Protein AF-0000000084336438 (afdb_homodimer)

pLDDT: mean 91.64, std 15.25, range [22.16, 98.94]

Organism: NCBI:txid1302689

Nearest PDB structures (foldseek):
  8cqq-assembly1_A  TM=8.100E-01  e=1.556E-09  synthetic construct
  3vtx-assembly2_B  TM=8.531E-01  e=8.604E-05  Candidatus Magnetobacterium bavaricum
  8pkp-assembly1_V  TM=3.765E-01  e=2.260E-07  Homo sapiens
  3asf-assembly1_A  TM=7.618E-01  e=1.772E-04  Magnetospirillum gryphiswaldense MSR-1
  3ash-assembly2_B  TM=7.749E-01  e=2.347E-04  Paramagnetospirillum magneticum AMB-1

Solvent-accessible surface area (backbone atoms only — not comparable to full-atom values): 38906 Å² total; per-residue (Å²): 88,68,41,67,71,65,77,69,72,68,72,75,70,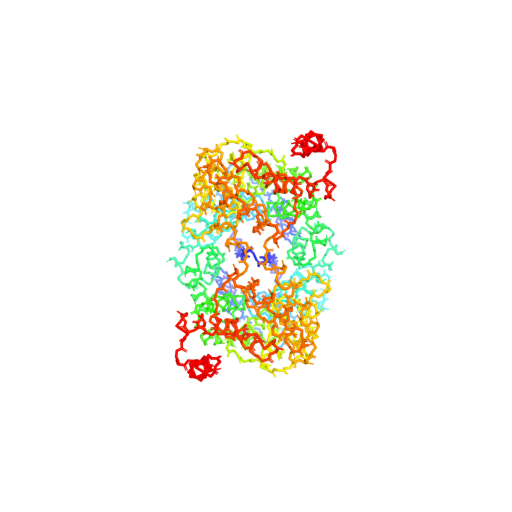71,76,69,80,64,82,68,79,69,52,65,66,55,54,52,50,45,50,49,22,56,71,69,65,35,26,54,60,37,27,52,50,48,46,67,79,50,56,82,86,75,79,55,64,68,60,40,49,50,46,16,49,24,20,42,72,46,45,39,48,70,62,12,50,55,36,44,48,54,52,33,73,75,43,78,76,43,57,69,51,34,50,50,52,16,44,51,29,43,72,30,49,38,50,69,61,14,47,53,32,36,51,51,42,42,72,76,38,79,80,45,46,66,44,24,50,48,47,23,54,70,22,72,92,35,62,69,59,18,47,52,26,27,49,52,24,27,71,71,44,46,48,29,50,68,49,30,33,53,39,32,66,58,27,45,85,69,69,36,50,69,63,29,47,54,44,42,49,53,18,32,72,72,40,79,80,29,45,46,44,46,51,43,50,26,53,45,26,44,75,71,64,36,30,72,60,13,33,55,45,31,51,54,41,40,75,70,68,46,76,44,69,66,47,39,46,48,26,20,52,29,29,42,77,68,67,35,31,70,58,18,45,57,43,50,54,63,31,56,85,67,71,56,68,44,37,66,54,25,38,52,42,8,52,29,30,38,73,70,68,34,34,69,58,12,39,54,26,27,51,50,14,44,59,62,31,37,46,89,56,44,22,58,41,26,42,52,38,14,52,33,28,44,74,68,70,34,54,68,60,12,47,53,28,39,53,56,13,46,78,69,41,83,52,42,67,55,31,39,50,48,12,47,40,24,44,71,74,63,60,33,57,68,58,12,44,52,26,39,49,50,18,58,72,62,59,56,59,55,93,82,38,47,70,57,51,54,46,45,58,54,47,44,56,59,65,72,99,93,65,40,63,73,70,77,69,71,69,73,74,72,71,75,68,80,62,79,67,80,70,53,64,65,56,54,51,51,46,49,49,21,55,72,68,66,36,26,54,60,37,28,52,50,49,46,68,77,49,54,83,87,76,78,54,63,68,58,40,48,50,47,17,50,24,20,44,73,45,46,40,46,69,62,12,49,55,37,43,48,53,50,31,72,74,42,78,76,43,56,68,53,33,50,51,53,16,47,50,30,43,72,31,50,37,49,72,61,14,48,51,33,38,51,52,43,42,70,76,38,79,80,46,45,66,44,23,49,47,47,23,43,71,22,70,92,34,62,69,60,18,48,53,27,27,49,52,23,29,71,72,42,48,49,30,50,67,49,31,32,53,40,31,68,60,26,44,85,68,70,35,49,69,63,29,47,53,44,42,49,54,17,32,71,72,41,77,80,28,44,46,43,45,52,43,50,26,52,45,26,42,75,69,65,36,30,72,60,14,35,55,44,32,50,53,40,40,76,71,67,47,77,46,67,65,48,39,46,48,27,20,52,30,29,43,77,70,67,35,30,69,59,18,44,59,44,50,54,64,31,58,86,68,72,56,68,44,38,67,55,25,38,52,42,8,53,29,30,37,74,71,70,34,34,70,58,12,40,54,25,27,51,50,15,44,58,63,32,38,46,89,54,46,24,56,41,25,42,51,38,12,52,33,29,42,74,68,70,34,57,68,61,13,44,53,28,40,55,57,14,45,76,70,42,83,53,44,66,55,32,40,50,48,11,47,41,25,43,71,75,63,60,33,57,70,57,13,45,51,25,38,50,50,20,58,72,62,59,59,59,54,94,83,40,46,70,56,52,55,48,44,58,53,46,44,56,59,65,74,100

Foldseek 3Di:
DQPLPQPPPPPPPPPPPPPPPPPVVLVVVLVVCVVVLVLVVNLVSLCVVQPPPDDDLVSLVSNLVSCVSVVVLVSNLVSLVSVCVVPVLPLNSLSSNLVSCVVVVNLVVSLVSLVSNCVSPVLPLSSLVNNLSSCPVPLVSNLVSLVSSCVSPLQDLVSLLSNLVSVLVVVNLVVNQVSLVNNCVVPVLDLSSLLSNLVSCLSVLVLVVNQVSLVSNVVVPDLDPSSLLSNLVSCVVVLVLVVSLVSLCSCVVPVNDALSSLQSVLVSCVSVVNNVSSVVSNVVSVVRVDDLCQLVVLQVVLVVCVVVLNNVSSLVSLVVSVVSPDDLVSLLVNLCCCVPSVVPLVSNLVSLVVSVVVPPDCVVQVVSVVVSVVVNVVSVD/DFDQPQDPPPPPPPPPPPPPPPPVVLVVVLVVCVVVLVLVVNLVSLCVVQPPPDDDLVSLVSNLVSCVSVVVLVSNLVSLVSVCVVPVLPLNSLSSNLSSCVVVVNLVVSLVSLVSNCVSPVLDLSSLSNNLSSCPVPLVSNLVSLVSSCVSPLQDLVSLLSNLVSVLVVVNLVVNQVSLVNNCVVPVLDLSSLLSNLVSCLSVLVLVSNQVSLVSNVVVPDLDPSSLLSNLVSCVVVLVLVVSLVSLCSCVVPVNDALSSLQSVLVSCVSVVNNVSSVVSNVVSVVRVDDLCQLVVLQVVLVVCVVVLNNVSSLVSLVVSVVSHDDLVSLQVNLCCCVPSVVPLVSNLVSLVVSVVVPPDCVVQVVSVVVSVVVNVVSVD

Radius of gyration: 32.7 Å; Cα contacts (8 Å, |Δi|>4): 1079; chains: 2; bounding box: 59×104×62 Å

Secondary structure (DSSP, 8-state):
-------------------S---HHHHHHHHHHHHTT-HHHHHHHHHHHSPSSP--HHHHHHHHHHHHHTT-HHHHHHHHHHHHHH-TT-HHHHHHHHHHHHHTT-HHHHHHHHHHHHHH-TT-HHHHHHHHHH-TT-HHHHHHHHHHHHHH-TT-HHHHHHHHHHHGGGT-HHHHHHHHHHHHHH-TT-HHHHHHHHHHHHHTT-HHHHHHHHHHHHHTT---HHHHHHHHHHHHHTT-HHHHHHHHGGGGGGT---HHHHHHHHHHHHHTT-HHHHHHHHHHHHHHHB-TTHHHHHHHHHHHHHHTT-HHHHHHHHHHHHTT---HHHHHHHHHIIIIIS--HHHHHHHHHHHHHT---HHHHHHHHHHHHHHHHHHH-/-------------------S---HHHHHHHHHHHHTT-HHHHHHHHHHHSPSSP--HHHHHHHHHHHHHTT-HHHHHHHHHHHHHH-TT-HHHHHHHHHHHHHTT-HHHHHHHHHHHHHH-TT-HHHHHHHHHH-TT-HHHHHHHHHHHHHH-TT-HHHHHHHHHHHGGGT-HHHHHHHHHHHHHH-TT-HHHHHHHHHHHHHTT-HHHHHHHHHHHHHTT---HHHHHHHHHHHHHTT-HHHHHHHHGGGGGGT---HHHHHHHHHHHHHTT-HHHHHHHHHHHHHHHB-TTHHHHHHHHHHHHHHTT-HHHHHHHHHHHHTT---HHHHHHHHHIIIIIS--HHHHHHHHHHHHHT---HHHHHHHHHHHHHHHHHHH-

Structure (mmCIF, N/CA/C/O backbone):
data_AF-0000000084336438-model_v1
#
loop_
_entity.id
_entity.type
_entity.pdbx_description
1 polymer 'Uncharacterized protein'
#
loop_
_atom_site.group_PDB
_atom_site.id
_atom_site.type_symbol
_atom_site.label_atom_id
_atom_site.label_alt_id
_atom_site.label_comp_id
_atom_site.label_asym_id
_atom_site.label_entity_id
_atom_site.label_seq_id
_atom_site.pdbx_PDB_ins_code
_atom_site.Cartn_x
_atom_site.Cartn_y
_atom_site.Cartn_z
_atom_site.occupancy
_atom_site.B_iso_or_equiv
_atom_site.auth_seq_id
_atom_site.auth_comp_id
_atom_site.auth_asym_id
_atom_site.auth_atom_id
_atom_site.pdbx_PDB_model_num
ATOM 1 N N . MET A 1 1 ? -1.646 7.391 2.35 1 24.33 1 MET A N 1
ATOM 2 C CA . MET A 1 1 ? -2.57 8.469 2.689 1 24.33 1 MET A CA 1
ATOM 3 C C . MET A 1 1 ? -1.811 9.727 3.104 1 24.33 1 MET A C 1
ATOM 5 O O . MET A 1 1 ? -1.105 9.727 4.113 1 24.33 1 MET A O 1
ATOM 9 N N . LYS A 1 2 ? -1.376 10.484 2.01 1 29.39 2 LYS A N 1
ATOM 10 C CA . LYS A 1 2 ? -0.483 11.641 1.958 1 29.39 2 LYS A CA 1
ATOM 11 C C . LYS A 1 2 ? -0.969 12.758 2.881 1 29.39 2 LYS A C 1
ATOM 13 O O . LYS A 1 2 ? -2.145 13.125 2.852 1 29.39 2 LYS A O 1
ATOM 18 N N . ILE A 1 3 ? -0.318 13.031 3.961 1 31.28 3 ILE A N 1
ATOM 19 C CA . ILE A 1 3 ? -0.41 14.031 5.02 1 31.28 3 ILE A CA 1
ATOM 20 C C . ILE A 1 3 ? -0.381 15.438 4.41 1 31.28 3 ILE A C 1
ATOM 22 O O . ILE A 1 3 ? 0.596 15.82 3.764 1 31.28 3 ILE A O 1
ATOM 26 N N . LEU A 1 4 ? -1.396 15.883 3.861 1 29.62 4 LEU A N 1
ATOM 27 C CA . LEU A 1 4 ? -1.443 17.297 3.498 1 29.62 4 LEU A CA 1
ATOM 28 C C . LEU A 1 4 ? -0.997 18.172 4.66 1 29.62 4 LEU A C 1
ATOM 30 O O . LEU A 1 4 ? -1.563 18.094 5.754 1 29.62 4 LEU A O 1
ATOM 34 N N . ASN A 1 5 ? 0.168 18.531 4.641 1 30.02 5 ASN A N 1
ATOM 35 C CA . ASN A 1 5 ? 0.743 19.547 5.531 1 30.02 5 ASN A CA 1
ATOM 36 C C . ASN A 1 5 ? 0.005 20.875 5.43 1 30.02 5 ASN A C 1
ATOM 38 O O . ASN A 1 5 ? 0.021 21.516 4.379 1 30.02 5 ASN A O 1
ATOM 42 N N . LEU A 1 6 ? -1.096 20.984 5.922 1 31.78 6 LEU A N 1
ATOM 43 C CA . LEU A 1 6 ? -1.723 22.297 5.891 1 31.78 6 LEU A CA 1
ATOM 44 C C . LEU A 1 6 ? -0.862 23.328 6.621 1 31.78 6 LEU A C 1
ATOM 46 O O . LEU A 1 6 ? -0.491 23.125 7.777 1 31.78 6 LEU A O 1
ATOM 50 N N . ILE A 1 7 ? -0.245 24.125 5.965 1 29.77 7 ILE A N 1
ATOM 51 C CA . ILE A 1 7 ? 0.516 25.312 6.332 1 29.77 7 ILE A CA 1
ATOM 52 C C . ILE A 1 7 ? -0.363 26.266 7.152 1 29.77 7 ILE A C 1
ATOM 54 O O . ILE A 1 7 ? -1.439 26.656 6.703 1 29.77 7 ILE A O 1
ATOM 58 N N . ILE A 1 8 ? -0.258 26.203 8.445 1 34.12 8 ILE A N 1
ATOM 59 C CA . ILE A 1 8 ? -0.869 27.188 9.328 1 34.12 8 ILE A CA 1
ATOM 60 C C . ILE A 1 8 ? -0.285 28.562 9.039 1 34.12 8 ILE A C 1
ATOM 62 O O . ILE A 1 8 ? 0.908 28.797 9.25 1 34.12 8 ILE A O 1
ATOM 66 N N . ILE A 1 9 ? -0.718 29.25 8.078 1 31.17 9 ILE A N 1
ATOM 67 C CA . ILE A 1 9 ? -0.348 30.641 7.945 1 31.17 9 ILE A CA 1
ATOM 68 C C . ILE A 1 9 ? -0.861 31.438 9.148 1 31.17 9 ILE A C 1
ATOM 70 O O . ILE A 1 9 ? -2.068 31.484 9.398 1 31.17 9 ILE A O 1
ATOM 74 N N . CYS A 1 10 ? -0.066 31.516 10.141 1 31.42 10 CYS A N 1
ATOM 75 C CA . CYS A 1 10 ? -0.324 32.438 11.25 1 31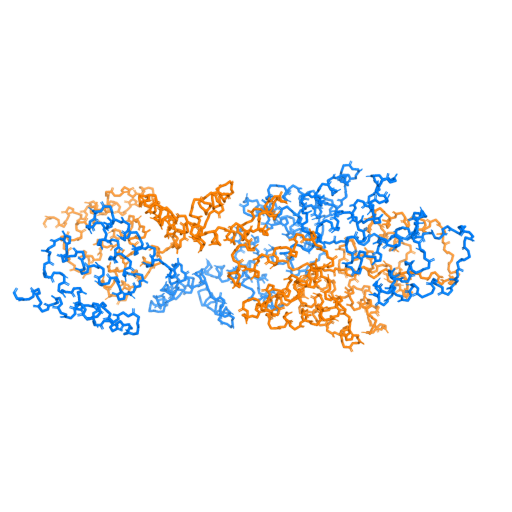.42 10 CYS A CA 1
ATOM 76 C C . CYS A 1 10 ? -0.644 33.812 10.75 1 31.42 10 CYS A C 1
ATOM 78 O O . CYS A 1 10 ? 0.226 34.5 10.203 1 31.42 10 CYS A O 1
ATOM 80 N N . CYS A 1 11 ? -1.805 34.031 10.297 1 31.61 11 CYS A N 1
ATOM 81 C CA . CYS A 1 11 ? -2.186 35.438 10.07 1 31.61 11 CYS A CA 1
ATOM 82 C C . CYS A 1 11 ? -2.02 36.25 11.344 1 31.61 11 CYS A C 1
ATOM 84 O O . CYS A 1 11 ? -2.756 36.062 12.312 1 31.61 11 CYS A O 1
ATOM 86 N N . LEU A 1 12 ? -0.821 36.531 11.719 1 31.52 12 LEU A N 1
ATOM 87 C CA . LEU A 1 12 ? -0.674 37.625 12.688 1 31.52 12 LEU A CA 1
ATOM 88 C C . LEU A 1 12 ? -1.593 38.781 12.344 1 31.52 12 LEU A C 1
ATOM 90 O O . LEU A 1 12 ? -1.393 39.469 11.336 1 31.52 12 LEU A O 1
ATOM 94 N N . PHE A 1 13 ? -2.848 38.719 12.719 1 31.03 13 PHE A N 1
ATOM 95 C CA . PHE A 1 13 ? -3.789 39.844 12.641 1 31.03 13 PHE A CA 1
ATOM 96 C C . PHE A 1 13 ? -3.236 41.062 13.344 1 31.03 13 PHE A C 1
ATOM 98 O O . PHE A 1 13 ? -3.039 41.062 14.555 1 31.03 13 PHE A O 1
ATOM 105 N N . THR A 1 14 ? -2.324 41.688 12.766 1 29.59 14 THR A N 1
ATOM 106 C CA . THR A 1 14 ? -2.121 43.031 13.266 1 29.59 14 THR A CA 1
ATOM 107 C C . THR A 1 14 ? -3.459 43.75 13.484 1 29.59 14 THR A C 1
ATOM 109 O O . THR A 1 14 ? -4.289 43.812 12.57 1 29.59 14 THR A O 1
ATOM 112 N N . THR A 1 15 ? -3.898 43.781 14.719 1 32.38 15 THR A N 1
ATOM 113 C CA . THR A 1 15 ? -5.023 44.594 15.156 1 32.38 15 THR A CA 1
ATOM 114 C C . THR A 1 15 ? -4.883 46.031 14.641 1 32.38 15 THR A C 1
ATOM 116 O O . THR A 1 15 ? -4.023 46.781 15.109 1 32.38 15 THR A O 1
ATOM 119 N N . ALA A 1 16 ? -4.891 46.219 13.422 1 32.56 16 ALA A N 1
ATOM 120 C CA . ALA A 1 16 ? -5.258 47.625 13.203 1 32.56 16 ALA A CA 1
ATOM 121 C C . ALA A 1 16 ? -6.512 48 13.992 1 32.56 16 ALA A C 1
ATOM 123 O O . ALA A 1 16 ? -7.508 47.25 13.961 1 32.56 16 ALA A O 1
ATOM 124 N N . THR A 1 17 ? -6.363 48.812 15.062 1 33.44 17 THR A N 1
ATOM 125 C CA . THR A 1 17 ? -7.359 49.438 15.922 1 33.44 17 THR A CA 1
ATOM 126 C C . THR A 1 17 ? -8.477 50.062 15.102 1 33.44 17 THR A C 1
ATOM 128 O O . THR A 1 17 ? -8.32 51.188 14.594 1 33.44 17 THR A O 1
ATOM 131 N N . PHE A 1 18 ? -8.953 49.625 14.023 1 33.59 18 PHE A N 1
ATOM 132 C CA . PHE A 1 18 ? -10.242 50.281 13.844 1 33.59 18 PHE A CA 1
ATOM 133 C C . PHE A 1 18 ? -11.109 50.125 15.086 1 33.59 18 PHE A C 1
ATOM 135 O O . PHE A 1 18 ? -11.094 49.062 15.719 1 33.59 18 PHE A O 1
ATOM 142 N N . ALA A 1 19 ? -11.562 51.219 15.75 1 36.84 19 ALA A N 1
ATOM 143 C CA . ALA A 1 19 ? -12.352 51.531 16.938 1 36.84 19 ALA A CA 1
ATOM 144 C C . ALA A 1 19 ? -13.555 50.594 17.062 1 36.84 19 ALA A C 1
ATOM 146 O O . ALA A 1 19 ? -14.578 50.969 17.641 1 36.84 19 ALA A O 1
ATOM 147 N N . GLN A 1 20 ? -13.812 49.656 16.188 1 42.06 20 GLN A N 1
ATOM 148 C CA . GLN A 1 20 ? -14.969 48.938 16.719 1 42.06 20 GLN A CA 1
ATOM 149 C C . GLN A 1 20 ? -14.68 48.375 18.109 1 42.06 20 GLN A C 1
ATOM 151 O O . GLN A 1 20 ? -13.586 47.875 18.375 1 42.06 20 GLN A O 1
ATOM 156 N N . GLN A 1 21 ? -15.383 48.75 19.172 1 43.34 21 GLN A N 1
ATOM 157 C CA . GLN A 1 21 ? -15.312 48.469 20.594 1 43.34 21 GLN A CA 1
ATOM 158 C C . GLN A 1 21 ? -14.898 47 20.844 1 43.34 21 GLN A C 1
ATOM 160 O O . GLN A 1 21 ? -15.672 46.094 20.578 1 43.34 21 GLN A O 1
ATOM 165 N N . LYS A 1 22 ? -13.742 46.656 20.609 1 54.28 22 LYS A N 1
ATOM 166 C CA . LYS A 1 22 ? -13.18 45.406 21.062 1 54.28 22 LYS A CA 1
ATOM 167 C C . LYS A 1 22 ? -13.617 45.094 22.5 1 54.28 22 LYS A C 1
ATOM 169 O O . LYS A 1 22 ? -13.328 45.844 23.422 1 54.28 22 LYS A O 1
ATOM 174 N N . ASP A 1 23 ? -14.719 44.469 22.531 1 61.44 23 ASP A N 1
ATOM 175 C CA . ASP A 1 23 ? -15.016 43.969 23.875 1 61.44 23 ASP A CA 1
ATOM 176 C C . ASP A 1 23 ? -13.875 43.094 24.406 1 61.44 23 ASP A C 1
ATOM 178 O O . ASP A 1 23 ? -13.617 42.031 23.875 1 61.44 23 ASP A O 1
ATOM 182 N N . PRO A 1 24 ? -12.945 43.719 25.125 1 65.88 24 PRO A N 1
ATOM 183 C CA . PRO A 1 24 ? -11.805 43 25.688 1 65.88 24 PRO A CA 1
ATOM 184 C C . PRO A 1 24 ? -12.172 41.594 26.188 1 65.88 24 PRO A C 1
ATOM 186 O O . PRO A 1 24 ? -11.344 40.688 26.141 1 65.88 24 PRO A O 1
ATOM 189 N N . LYS A 1 25 ? -13.383 41.469 26.609 1 71.44 25 LYS A N 1
ATOM 190 C CA . LYS A 1 25 ? -13.805 40.188 27.109 1 71.44 25 LYS A CA 1
ATOM 191 C C . LYS A 1 25 ? -13.938 39.156 25.969 1 71.44 25 LYS A C 1
ATOM 193 O O . LYS A 1 25 ? -13.586 38 26.125 1 71.44 25 LYS A O 1
ATOM 198 N N . ALA A 1 26 ? -14.32 39.625 24.875 1 76.06 26 ALA A N 1
ATOM 199 C CA . ALA A 1 26 ? -14.492 38.75 23.719 1 76.06 26 ALA A CA 1
ATOM 200 C C . ALA A 1 26 ? -13.148 38.25 23.203 1 76.06 26 ALA A C 1
ATOM 202 O O . ALA A 1 26 ? -13 37.062 22.875 1 76.06 26 ALA A O 1
ATOM 203 N N . ASP A 1 27 ? -12.219 39.094 23.188 1 80.12 27 ASP A N 1
ATOM 204 C CA . ASP A 1 27 ? -10.891 38.75 22.703 1 80.12 27 ASP A CA 1
ATOM 205 C C . ASP A 1 27 ? -10.219 37.75 23.641 1 80.12 27 ASP A C 1
ATOM 207 O O . ASP A 1 27 ? -9.539 36.812 23.188 1 80.12 27 ASP A O 1
ATOM 211 N N . SER A 1 28 ? -10.484 38 24.844 1 83.62 28 SER A N 1
ATOM 212 C CA . SER A 1 28 ? -9.883 37.094 25.828 1 83.62 28 SER A CA 1
ATOM 213 C C . SER A 1 28 ? -10.461 35.688 25.703 1 83.62 28 SER A C 1
ATOM 215 O O . SER A 1 28 ? -9.734 34.719 25.797 1 83.62 28 SER A O 1
ATOM 217 N N . LEU A 1 29 ? -11.727 35.625 25.453 1 87.19 29 LEU A N 1
ATOM 218 C CA . LEU A 1 29 ? -12.367 34.312 25.312 1 87.19 29 LEU A CA 1
ATOM 219 C C . LEU A 1 29 ? -11.898 33.625 24.047 1 87.19 29 LEU A C 1
ATOM 221 O O . LEU A 1 29 ? -11.617 32.406 24.062 1 87.19 29 LEU A O 1
ATOM 225 N N . LEU A 1 30 ? -11.844 34.312 22.984 1 88.44 30 LEU A N 1
ATOM 226 C CA . LEU A 1 30 ? -11.367 33.75 21.719 1 88.44 30 LEU A CA 1
ATOM 227 C C . LEU A 1 30 ? -9.93 33.25 21.859 1 88.44 30 LEU A C 1
ATOM 229 O O . LEU A 1 30 ? -9.594 32.188 21.359 1 88.44 30 LEU A O 1
ATOM 233 N N . LEU A 1 31 ? -9.164 34.031 22.547 1 83.25 31 LEU A N 1
ATOM 234 C CA . LEU A 1 31 ? -7.785 33.594 22.797 1 83.25 31 LEU A CA 1
ATOM 235 C C . LEU A 1 31 ? -7.742 32.312 23.578 1 83.25 31 LEU A C 1
ATOM 237 O O . LEU A 1 31 ? -6.91 31.438 23.297 1 83.25 31 LEU A O 1
ATOM 241 N N . GLU A 1 32 ? -8.594 32.219 24.516 1 81.25 32 GLU A N 1
ATOM 242 C CA . GLU A 1 32 ? -8.68 30.984 25.297 1 81.25 32 GLU A CA 1
ATOM 243 C C . GLU A 1 32 ? -9.062 29.797 24.422 1 81.25 32 GLU A C 1
ATOM 245 O O . GLU A 1 32 ? -8.492 28.719 24.547 1 81.25 32 GLU A O 1
ATOM 250 N N . TYR A 1 33 ? -10.023 30.031 23.484 1 84.56 33 TYR A N 1
ATOM 251 C CA . TYR A 1 33 ? -10.438 28.969 22.562 1 84.56 33 TYR A CA 1
ATOM 252 C C . TYR A 1 33 ? -9.273 28.516 21.688 1 84.56 33 TYR A C 1
ATOM 254 O O . TYR A 1 33 ? -9.062 27.312 21.5 1 84.56 33 TYR A O 1
ATOM 262 N N . TYR A 1 34 ? -8.5 29.391 21.219 1 81.62 34 TYR A N 1
ATOM 263 C CA . TYR A 1 34 ? -7.371 29.078 20.359 1 81.62 34 TYR A CA 1
ATOM 264 C C . TYR A 1 34 ? -6.293 28.312 21.109 1 81.62 34 TYR A C 1
ATOM 266 O O . TYR A 1 34 ? -5.781 27.297 20.625 1 81.62 34 TYR A O 1
ATOM 274 N N . GLN A 1 35 ? -6.051 28.75 22.344 1 72.19 35 GLN A N 1
ATOM 275 C CA . GLN A 1 35 ? -5.004 28.141 23.156 1 72.19 35 GLN A CA 1
ATOM 276 C C . GLN A 1 35 ? -5.371 26.703 23.547 1 72.19 35 GLN A C 1
ATOM 278 O O . GLN A 1 35 ? -4.5 25.844 23.641 1 72.19 35 GLN A O 1
ATOM 283 N N . THR A 1 36 ? -6.656 26.516 23.688 1 74.56 36 THR A N 1
ATOM 284 C CA . THR A 1 36 ? -7.109 25.203 24.094 1 74.56 36 THR A CA 1
ATOM 285 C C . THR A 1 36 ? -7.598 24.406 22.891 1 74.56 36 THR A C 1
ATOM 287 O O . THR A 1 36 ? -8.18 23.328 23.047 1 74.56 36 THR A O 1
ATOM 290 N N . GLN A 1 37 ? -7.43 24.953 21.703 1 80.38 37 GLN A N 1
ATOM 291 C CA . GLN A 1 37 ? -7.742 24.312 20.438 1 80.38 37 GLN A CA 1
ATOM 292 C C . GLN A 1 37 ? -9.227 23.984 20.328 1 80.38 37 GLN A C 1
ATOM 294 O O . GLN A 1 37 ? -9.602 22.953 19.781 1 80.38 37 GLN A O 1
ATOM 299 N N . LYS A 1 38 ? -9.984 24.734 21.016 1 85.06 38 LYS A N 1
ATOM 300 C CA . LYS A 1 38 ? -11.438 24.625 20.922 1 85.06 38 LYS A CA 1
ATOM 301 C C . LYS A 1 38 ? -11.977 25.453 19.766 1 85.06 38 LYS A C 1
ATOM 303 O O . LYS A 1 38 ? -12.711 26.422 19.969 1 85.06 38 LYS A O 1
ATOM 308 N N . PHE A 1 39 ? -11.727 25.016 18.562 1 89.38 39 PHE A N 1
ATOM 309 C CA . PHE A 1 39 ? -11.977 25.797 17.359 1 89.38 39 PHE A CA 1
ATOM 310 C C . PHE A 1 39 ? -13.461 25.812 17.016 1 89.38 39 PHE A C 1
ATOM 312 O O . PHE A 1 39 ? -13.969 26.781 16.469 1 89.38 39 PHE A O 1
ATOM 319 N N . ALA A 1 40 ? -14.203 24.75 17.312 1 90.56 40 ALA A N 1
ATOM 320 C CA . ALA A 1 40 ? -15.648 24.734 17.062 1 90.56 40 ALA A CA 1
ATOM 321 C C . ALA A 1 40 ? -16.359 25.797 17.891 1 90.56 40 ALA A C 1
ATOM 323 O O . ALA A 1 40 ? -17.188 26.547 17.375 1 90.56 40 ALA A O 1
ATOM 324 N N . GLU A 1 41 ? -15.953 25.859 19.141 1 91.25 41 GLU A N 1
ATOM 325 C CA . GLU A 1 41 ? -16.531 26.875 20.031 1 91.25 41 GLU A CA 1
ATOM 326 C C . GLU A 1 41 ? -16.141 28.281 19.562 1 91.25 41 GLU A C 1
ATOM 328 O O . GLU A 1 41 ? -16.969 29.188 19.609 1 91.25 41 GLU A O 1
ATOM 333 N N . ALA A 1 42 ? -14.875 28.406 19.156 1 92.38 42 ALA A N 1
ATOM 334 C CA . ALA A 1 42 ? -14.43 29.703 18.625 1 92.38 42 ALA A CA 1
ATOM 335 C C . ALA A 1 42 ? -15.258 30.109 17.422 1 92.38 42 ALA A C 1
ATOM 337 O O . ALA A 1 42 ? -15.695 31.266 17.312 1 92.38 42 ALA A O 1
ATOM 338 N N . ALA A 1 43 ? -15.461 29.188 16.516 1 93.88 43 ALA A N 1
ATOM 339 C CA . ALA A 1 43 ? -16.25 29.469 15.312 1 93.88 43 ALA A CA 1
ATOM 340 C C . ALA A 1 43 ? -17.672 29.875 15.68 1 93.88 43 ALA A C 1
ATOM 342 O O . ALA A 1 43 ? -18.203 30.844 15.133 1 93.88 43 ALA A O 1
ATOM 343 N N . ASP A 1 44 ? -18.312 29.141 16.609 1 94.38 44 ASP A N 1
ATOM 344 C CA . ASP A 1 44 ? -19.672 29.453 17.047 1 94.38 44 ASP A CA 1
ATOM 345 C C . ASP A 1 44 ? -19.75 30.828 17.703 1 94.38 44 ASP A C 1
ATOM 347 O O . ASP A 1 44 ? -20.688 31.594 17.469 1 94.38 44 ASP A O 1
ATOM 351 N N . TYR A 1 45 ? -18.797 31.047 18.516 1 94.56 45 TYR A N 1
ATOM 352 C CA . TYR A 1 45 ? -18.734 32.344 19.203 1 94.56 45 TYR A CA 1
ATOM 353 C C . TYR A 1 45 ? -18.609 33.469 18.203 1 94.56 45 TYR A C 1
ATOM 355 O O . TYR A 1 45 ? -19.328 34.469 18.328 1 94.56 45 TYR A O 1
ATOM 363 N N . LEU A 1 46 ? -17.75 33.344 17.25 1 94.5 46 LEU A N 1
ATOM 364 C CA . LEU A 1 46 ? -17.562 34.375 16.219 1 94.5 46 LEU A CA 1
ATOM 365 C C . LEU A 1 46 ? -18.859 34.594 15.438 1 94.5 46 LEU A C 1
ATOM 367 O O . LEU A 1 46 ? -19.234 35.719 15.164 1 94.5 46 LEU A O 1
ATOM 371 N N . LYS A 1 47 ? -19.5 33.562 15.109 1 94.06 47 LYS A N 1
ATOM 372 C CA . LYS A 1 47 ? -20.766 33.656 14.367 1 94.06 47 LYS A CA 1
ATOM 373 C C . LYS A 1 47 ? -21.828 34.375 15.195 1 94.06 47 LYS A C 1
ATOM 375 O O . LYS A 1 47 ? -22.672 35.094 14.641 1 94.06 47 LYS A O 1
ATOM 380 N N . LYS A 1 48 ? -21.797 34.094 16.5 1 93.25 48 LYS A N 1
ATOM 381 C CA . LYS A 1 48 ? -22.766 34.719 17.391 1 93.25 48 LYS A CA 1
ATOM 382 C C . LYS A 1 48 ? -22.531 36.219 17.5 1 93.25 48 LYS A C 1
ATOM 384 O O . LYS A 1 48 ? -23.484 37 17.469 1 93.25 48 LYS A O 1
ATOM 389 N N . ILE A 1 49 ? -21.312 36.656 17.609 1 92.81 49 ILE A N 1
ATOM 390 C CA . ILE A 1 49 ? -21.031 38.062 17.875 1 92.81 49 ILE A CA 1
ATOM 391 C C . ILE A 1 49 ? -20.953 38.812 16.547 1 92.81 49 ILE A C 1
ATOM 393 O O . ILE A 1 49 ? -21.031 40.062 16.531 1 92.81 49 ILE A O 1
ATOM 397 N N . TYR A 1 50 ? -20.766 38.094 15.469 1 93.06 50 TYR A N 1
ATOM 398 C CA . TYR A 1 50 ? -20.75 38.688 14.141 1 93.06 50 TYR A CA 1
ATOM 399 C C . TYR A 1 50 ? -21.766 38.031 13.227 1 93.06 50 TYR A C 1
ATOM 401 O O . TYR A 1 50 ? -21.391 37.25 12.344 1 93.06 50 TYR A O 1
ATOM 409 N N . PRO A 1 51 ? -23 38.406 13.359 1 90.44 51 PRO A N 1
ATOM 410 C CA . PRO A 1 51 ? -24.031 37.781 12.516 1 90.44 51 PRO A CA 1
ATOM 411 C C . PRO A 1 51 ? -23.891 38.188 11.047 1 90.44 51 PRO A C 1
ATOM 413 O O . PRO A 1 51 ? -23.438 39.281 10.727 1 90.44 51 PRO A O 1
ATOM 416 N N . GLU A 1 52 ? -24.344 37.281 10.125 1 90.88 52 GLU A N 1
ATOM 417 C CA . GLU A 1 52 ? -24.266 37.5 8.68 1 90.88 52 GLU A CA 1
ATOM 418 C C . GLU A 1 52 ? -25.203 38.594 8.227 1 90.88 52 GLU A C 1
ATOM 420 O O . GLU A 1 52 ? -26.234 38.844 8.852 1 90.88 52 GLU A O 1
ATOM 425 N N . PRO A 1 53 ? -24.781 39.406 7.203 1 90.94 53 PRO A N 1
ATOM 426 C CA . PRO A 1 53 ? -23.594 39.25 6.371 1 90.94 53 PRO A CA 1
ATOM 427 C C . PRO A 1 53 ? -22.375 40 6.945 1 90.94 53 PRO A C 1
ATOM 429 O O . PRO A 1 53 ? -22.5 41.125 7.406 1 90.94 53 PRO A O 1
ATOM 432 N N . VAL A 1 54 ? -21.328 39.312 6.949 1 92.69 54 VAL A N 1
ATOM 433 C CA . VAL A 1 54 ? -20.078 39.875 7.43 1 92.69 54 VAL A CA 1
ATOM 434 C C . VAL A 1 54 ? -19.266 40.438 6.254 1 92.69 54 VAL A C 1
ATOM 436 O O . VAL A 1 54 ? -19.078 39.75 5.25 1 92.69 54 VAL A O 1
ATOM 439 N N . ALA A 1 55 ? -18.75 41.656 6.336 1 88.25 55 ALA A N 1
ATOM 440 C CA . ALA A 1 55 ? -18.016 42.281 5.238 1 88.25 55 ALA A CA 1
ATOM 441 C C . ALA A 1 55 ? -16.547 42.5 5.609 1 88.25 55 ALA A C 1
ATOM 443 O O . ALA A 1 55 ? -15.68 42.562 4.734 1 88.25 55 ALA A O 1
ATOM 444 N N . ASN A 1 56 ? -16.281 42.719 6.848 1 91.81 56 ASN A N 1
ATOM 445 C CA . ASN A 1 56 ? -14.922 42.969 7.309 1 91.81 56 ASN A CA 1
ATOM 446 C C . ASN A 1 56 ? -14 41.781 7.02 1 91.81 56 ASN A C 1
ATOM 448 O O . ASN A 1 56 ? -14.234 40.656 7.504 1 91.81 56 ASN A O 1
ATOM 452 N N . THR A 1 57 ? -12.969 42.031 6.281 1 92.25 57 THR A N 1
ATOM 453 C CA . THR A 1 57 ? -12.078 40.969 5.801 1 92.25 57 THR A CA 1
ATOM 454 C C . THR A 1 57 ? -11.398 40.281 6.969 1 92.25 57 THR A C 1
ATOM 456 O O . THR A 1 57 ? -11.156 39.062 6.918 1 92.25 57 THR A O 1
ATOM 459 N N . LYS A 1 58 ? -11.094 40.969 7.949 1 90 58 LYS A N 1
ATOM 460 C CA . LYS A 1 58 ? -10.43 40.375 9.109 1 90 58 LYS A CA 1
ATOM 461 C C . LYS A 1 58 ? -11.359 39.406 9.828 1 90 58 LYS A C 1
ATOM 463 O O . LYS A 1 58 ? -10.93 38.312 10.227 1 90 58 LYS A O 1
ATOM 468 N N . ILE A 1 59 ? -12.562 39.844 9.961 1 92.94 59 ILE A N 1
ATOM 469 C CA . ILE A 1 59 ? -13.547 39 10.625 1 92.94 59 ILE A CA 1
ATOM 470 C C . ILE A 1 59 ? -13.828 37.781 9.758 1 92.94 59 ILE A C 1
ATOM 472 O O . ILE A 1 59 ? -13.922 36.656 10.273 1 92.94 59 ILE A O 1
ATOM 476 N N . ILE A 1 60 ? -13.898 37.969 8.453 1 96.06 60 ILE A N 1
ATOM 477 C CA . ILE A 1 60 ? -14.109 36.844 7.535 1 96.06 60 ILE A CA 1
ATOM 478 C C . ILE A 1 60 ? -12.961 35.844 7.656 1 96.06 60 ILE A C 1
ATOM 480 O O . ILE A 1 60 ? -13.18 34.625 7.672 1 96.06 60 ILE A O 1
ATOM 484 N N . THR A 1 61 ? -11.805 36.344 7.754 1 94.06 61 THR A N 1
ATOM 485 C CA . THR A 1 61 ? -10.633 35.469 7.887 1 94.06 61 THR A CA 1
ATOM 486 C C . THR A 1 61 ? -10.711 34.656 9.164 1 94.06 61 THR A C 1
ATOM 488 O O . THR A 1 61 ? -10.391 33.469 9.156 1 94.06 61 THR A O 1
ATOM 491 N N . GLN A 1 62 ? -11.148 35.281 10.219 1 93.06 62 GLN A N 1
ATOM 492 C CA . GLN A 1 62 ? -11.266 34.562 11.492 1 93.06 62 GLN A CA 1
ATOM 493 C C . GLN A 1 62 ? -12.336 33.469 11.406 1 93.06 62 GLN A C 1
ATOM 495 O O . GLN A 1 62 ? -12.117 32.344 11.875 1 93.06 62 GLN A O 1
ATOM 500 N N . LEU A 1 63 ? -13.406 33.844 10.844 1 95.38 63 LEU A N 1
ATOM 501 C CA . LEU A 1 63 ? -14.484 32.875 10.664 1 95.38 63 LEU A CA 1
ATOM 502 C C . LEU A 1 63 ? -14.039 31.719 9.773 1 95.38 63 LEU A C 1
ATOM 504 O O . LEU A 1 63 ? -14.305 30.562 10.086 1 95.38 63 LEU A O 1
ATOM 508 N N . ALA A 1 64 ? -13.32 32.031 8.695 1 96.31 64 ALA A N 1
ATOM 509 C CA . ALA A 1 64 ? -12.805 31.031 7.777 1 96.31 64 ALA A CA 1
ATOM 510 C C . ALA A 1 64 ? -11.828 30.094 8.484 1 96.31 64 ALA A C 1
ATOM 512 O O . ALA A 1 64 ? -11.969 28.859 8.398 1 96.31 64 ALA A O 1
ATOM 513 N N . TYR A 1 65 ? -10.961 30.672 9.188 1 93 65 TYR A N 1
ATOM 514 C CA . TYR A 1 65 ? -9.914 29.906 9.859 1 93 65 TYR A CA 1
ATOM 515 C C . TYR A 1 65 ? -10.5 29 10.93 1 93 65 TYR A C 1
ATOM 517 O O . TYR A 1 65 ? -10.203 27.797 10.961 1 93 65 TYR A O 1
ATOM 525 N N . THR A 1 66 ? -11.336 29.547 11.789 1 93.62 66 THR A N 1
ATOM 526 C CA . THR A 1 66 ? -11.891 28.75 12.883 1 93.62 66 THR A CA 1
ATOM 527 C C . THR A 1 66 ? -12.797 27.641 12.344 1 93.62 66 THR A C 1
ATOM 529 O O . THR A 1 66 ? -12.789 26.531 12.859 1 93.62 66 THR A O 1
ATOM 532 N N . SER A 1 67 ? -13.531 27.938 11.289 1 95 67 SER A N 1
ATOM 533 C CA . SER A 1 67 ? -14.352 26.891 10.672 1 95 67 SER A CA 1
ATOM 534 C C . SER A 1 67 ? -13.484 25.781 10.07 1 95 67 SER A C 1
ATOM 536 O O . SER A 1 67 ? -13.805 24.609 10.219 1 95 67 SER A O 1
ATOM 538 N N . SER A 1 68 ? -12.438 26.141 9.43 1 94.31 68 SER A N 1
ATOM 539 C CA . SER A 1 68 ? -11.523 25.172 8.836 1 94.31 68 SER A CA 1
ATOM 540 C C . SER A 1 68 ? -10.906 24.266 9.891 1 94.31 68 SER A C 1
ATOM 542 O O . SER A 1 68 ? -10.93 23.031 9.758 1 94.31 68 SER A O 1
ATOM 544 N N . MET A 1 69 ? -10.469 24.875 10.977 1 89.56 69 MET A N 1
ATOM 545 C CA . MET A 1 69 ? -9.805 24.109 12.039 1 89.56 69 MET A CA 1
ATOM 546 C C . MET A 1 69 ? -10.805 23.219 12.766 1 89.56 69 MET A C 1
ATOM 548 O O . MET A 1 69 ? -10.438 22.172 13.297 1 89.56 69 MET A O 1
ATOM 552 N N . ALA A 1 70 ? -12.039 23.641 12.75 1 90.94 70 ALA A N 1
ATOM 553 C CA . ALA A 1 70 ? -13.086 22.875 13.414 1 90.94 70 ALA A CA 1
ATOM 554 C C . ALA A 1 70 ? -13.578 21.734 12.523 1 90.94 70 ALA A C 1
ATOM 556 O O . ALA A 1 70 ? -14.414 20.922 12.945 1 90.94 70 ALA A O 1
ATOM 557 N N . GLY A 1 71 ? -13.062 21.703 11.336 1 91.69 71 GLY A N 1
ATOM 558 C CA . GLY A 1 71 ? -13.477 20.656 10.422 1 91.69 71 GLY A CA 1
ATOM 559 C C . GLY A 1 71 ? -14.773 20.969 9.695 1 91.69 71 GLY A C 1
ATOM 560 O O . GLY A 1 71 ? -15.336 20.109 9.016 1 91.69 71 GLY A O 1
ATOM 561 N N . ARG A 1 72 ? -15.266 22.172 9.922 1 94.75 72 ARG A N 1
ATOM 562 C CA . ARG A 1 72 ? -16.453 22.625 9.211 1 94.75 72 ARG A CA 1
ATOM 563 C C . ARG A 1 72 ? -16.094 23.203 7.848 1 94.75 72 ARG A C 1
ATOM 565 O O . ARG A 1 72 ? -16.172 24.422 7.637 1 94.75 72 ARG A O 1
ATOM 572 N N . LEU A 1 73 ? -15.805 22.312 6.906 1 96.81 73 LEU A N 1
ATOM 573 C CA . LEU A 1 73 ? -15.094 22.656 5.68 1 96.81 73 LEU A CA 1
ATOM 574 C C . LEU A 1 73 ? -16 23.406 4.711 1 96.81 73 LEU A C 1
ATOM 576 O O . LEU A 1 73 ? -15.578 24.344 4.039 1 96.81 73 LEU A O 1
ATOM 580 N N . PRO A 1 74 ? -17.344 23.047 4.594 1 96.38 74 PRO A N 1
ATOM 581 C CA . PRO A 1 74 ? -18.188 23.844 3.709 1 96.38 74 PRO A CA 1
ATOM 582 C C . PRO A 1 74 ? -18.281 25.312 4.137 1 96.38 74 PRO A C 1
ATOM 584 O O . PRO A 1 74 ? -18.203 26.203 3.295 1 96.38 74 PRO A O 1
ATOM 587 N N . ASP A 1 75 ? -18.422 25.5 5.496 1 95.56 75 ASP A N 1
ATOM 588 C CA . ASP A 1 75 ? -18.453 26.859 6.012 1 95.56 75 ASP A CA 1
ATOM 589 C C . ASP A 1 75 ? -17.141 27.578 5.715 1 95.56 75 ASP A C 1
ATOM 591 O O . ASP A 1 75 ? -17.141 28.719 5.246 1 95.56 75 ASP A O 1
ATOM 595 N N . ALA A 1 76 ? -16.047 26.922 6.016 1 97.31 76 ALA A N 1
ATOM 596 C CA . ALA A 1 76 ? -14.727 27.5 5.766 1 97.31 76 ALA A CA 1
ATOM 597 C C . ALA A 1 76 ? -14.57 27.891 4.297 1 97.31 76 ALA A C 1
ATOM 599 O O . ALA A 1 76 ? -14.086 28.969 3.98 1 97.31 76 ALA A O 1
ATOM 600 N N . GLU A 1 77 ? -14.938 26.969 3.391 1 97.5 77 GLU A N 1
ATOM 601 C CA . GLU A 1 77 ? -14.828 27.234 1.958 1 97.5 77 GLU A CA 1
ATOM 602 C C . GLU A 1 77 ? -15.609 28.484 1.562 1 97.5 77 GLU A C 1
ATOM 604 O O . GLU A 1 77 ? -15.141 29.297 0.765 1 97.5 77 GLU A O 1
ATOM 609 N N . GLY A 1 78 ? -16.859 28.625 2.139 1 96.69 78 GLY A N 1
ATOM 610 C CA . GLY A 1 78 ? -17.672 29.797 1.842 1 96.69 78 GLY A CA 1
ATOM 611 C C . GLY A 1 78 ? -16.984 31.094 2.213 1 96.69 78 GLY A C 1
ATOM 612 O O . GLY A 1 78 ? -16.984 32.062 1.433 1 96.69 78 GLY A O 1
ATOM 613 N N . TYR A 1 79 ? -16.438 31.141 3.402 1 97.25 79 TYR A N 1
ATOM 614 C CA . TYR A 1 79 ? -15.75 32.344 3.854 1 97.25 79 TYR A CA 1
ATOM 615 C C . TYR A 1 79 ? -14.5 32.594 3.02 1 97.25 79 TYR A C 1
ATOM 617 O O . TYR A 1 79 ? -14.266 33.719 2.586 1 97.25 79 TYR A O 1
ATOM 625 N N . TYR A 1 80 ? -13.695 31.578 2.768 1 97.12 80 TYR A N 1
ATOM 626 C CA . TYR A 1 80 ? -12.469 31.766 1.993 1 97.12 80 TYR A CA 1
ATOM 627 C C . TYR A 1 80 ? -12.789 32.156 0.554 1 97.12 80 TYR A C 1
ATOM 629 O O . TYR A 1 80 ? -12.023 32.875 -0.082 1 97.12 80 TYR A O 1
ATOM 637 N N . GLN A 1 81 ? -13.93 31.656 0.019 1 97.31 81 GLN A N 1
ATOM 638 C CA . GLN A 1 81 ? -14.344 32.062 -1.32 1 97.31 81 GLN A CA 1
ATOM 639 C C . GLN A 1 81 ? -14.562 33.562 -1.396 1 97.31 81 GLN A C 1
ATOM 641 O O . GLN A 1 81 ? -14.227 34.219 -2.4 1 97.31 81 GLN A O 1
ATOM 646 N N . ARG A 1 82 ? -15.117 34.125 -0.354 1 96.75 82 ARG A N 1
ATOM 647 C CA . ARG A 1 82 ? -15.289 35.562 -0.299 1 96.75 82 ARG A CA 1
ATOM 648 C C . ARG A 1 82 ? -13.945 36.281 -0.335 1 96.75 82 ARG A C 1
ATOM 650 O O . ARG A 1 82 ? -13.781 37.281 -1.048 1 96.75 82 ARG A O 1
ATOM 657 N N . LEU A 1 83 ? -13.039 35.781 0.419 1 96.62 83 LEU A N 1
ATOM 658 C CA . LEU A 1 83 ? -11.695 36.344 0.422 1 96.62 83 LEU A CA 1
ATOM 659 C C . LEU A 1 83 ? -11.039 36.188 -0.947 1 96.62 83 LEU A C 1
ATOM 661 O O . LEU A 1 83 ? -10.383 37.125 -1.431 1 96.62 83 LEU A O 1
ATOM 665 N N . PHE A 1 84 ? -11.203 35.125 -1.573 1 96.81 84 PHE A N 1
ATOM 666 C CA . PHE A 1 84 ? -10.648 34.844 -2.893 1 96.81 84 PHE A CA 1
ATOM 667 C C . PHE A 1 84 ? -11.219 35.781 -3.934 1 96.81 84 PHE A C 1
ATOM 669 O O . PHE A 1 84 ? -10.492 36.25 -4.812 1 96.81 84 PHE A O 1
ATOM 676 N N . ASN A 1 85 ? -12.508 36.031 -3.822 1 96.19 85 ASN A N 1
ATOM 677 C CA . ASN A 1 85 ? -13.172 36.938 -4.758 1 96.19 85 ASN A CA 1
ATOM 678 C C . ASN A 1 85 ? -12.633 38.375 -4.633 1 96.19 85 ASN A C 1
ATOM 680 O O . ASN A 1 85 ? -12.617 39.094 -5.613 1 96.19 85 ASN A O 1
ATOM 684 N N . THR A 1 86 ? -12.25 38.719 -3.455 1 95.44 86 THR A N 1
ATOM 685 C CA . THR A 1 86 ? -11.703 40.062 -3.207 1 95.44 86 THR A CA 1
ATOM 686 C C . THR A 1 86 ? -10.273 40.156 -3.742 1 95.44 86 THR A C 1
ATOM 688 O O . THR A 1 86 ? -9.906 41.156 -4.34 1 95.44 86 THR A O 1
ATOM 691 N N . ASP A 1 87 ? -9.43 39.125 -3.545 1 95.25 87 ASP A N 1
ATOM 692 C CA . ASP A 1 87 ? -8.055 39.062 -4.027 1 95.25 87 ASP A CA 1
ATOM 693 C C . ASP A 1 87 ? -7.684 37.625 -4.406 1 95.25 87 ASP A C 1
ATOM 695 O O . ASP A 1 87 ? -7.293 36.844 -3.547 1 95.25 87 ASP A O 1
ATOM 699 N N . SER A 1 88 ? -7.688 37.344 -5.629 1 95.81 88 SER A N 1
ATOM 700 C CA . SER A 1 88 ? -7.48 36 -6.117 1 95.81 88 SER A CA 1
ATOM 701 C C . SER A 1 88 ? -6 35.625 -6.137 1 95.81 88 SER A C 1
ATOM 703 O O . SER A 1 88 ? -5.637 34.5 -6.5 1 95.81 88 SER A O 1
ATOM 705 N N . THR A 1 89 ? -5.148 36.5 -5.723 1 94.81 89 THR A N 1
ATOM 706 C CA . THR A 1 89 ? -3.719 36.219 -5.785 1 94.81 89 THR A CA 1
ATOM 707 C C . THR A 1 89 ? -3.131 36.125 -4.383 1 94.81 89 THR A C 1
ATOM 709 O O . THR A 1 89 ? -1.929 35.906 -4.223 1 94.81 89 THR A O 1
ATOM 712 N N . ASN A 1 90 ? -4.008 36.312 -3.355 1 92.69 90 ASN A N 1
ATOM 713 C CA . ASN A 1 90 ? -3.529 36.188 -1.981 1 92.69 90 ASN A CA 1
ATOM 714 C C . ASN A 1 90 ? -3.061 34.781 -1.67 1 92.69 90 ASN A C 1
ATOM 716 O O . ASN A 1 90 ? -3.865 33.844 -1.663 1 92.69 90 ASN A O 1
ATOM 720 N N . ILE A 1 91 ? -1.837 34.594 -1.355 1 91.56 91 ILE A N 1
ATOM 721 C CA . ILE A 1 91 ? -1.205 33.281 -1.211 1 91.56 91 ILE A CA 1
ATOM 722 C C . ILE A 1 91 ? -1.839 32.531 -0.043 1 91.56 91 ILE A C 1
ATOM 724 O O . ILE A 1 91 ? -2.119 31.344 -0.146 1 91.56 91 ILE A O 1
ATOM 728 N N . ALA A 1 92 ? -2.096 33.25 1.055 1 90.06 92 ALA A N 1
ATOM 729 C CA . ALA A 1 92 ? -2.699 32.594 2.221 1 90.06 92 ALA A CA 1
ATOM 730 C C . ALA A 1 92 ? -4.082 32.062 1.89 1 90.06 92 ALA A C 1
ATOM 732 O O . ALA A 1 92 ? -4.418 30.938 2.275 1 90.06 92 ALA A O 1
ATOM 733 N N . THR A 1 93 ? -4.832 32.844 1.177 1 94.62 93 THR A N 1
ATOM 734 C CA . THR A 1 93 ? -6.164 32.406 0.765 1 94.62 93 THR A CA 1
ATOM 735 C C . THR A 1 93 ? -6.078 31.234 -0.182 1 94.62 93 THR A C 1
ATOM 737 O O . THR A 1 93 ? -6.832 30.266 -0.045 1 94.62 93 THR A O 1
ATOM 740 N N . LEU A 1 94 ? -5.141 31.281 -1.061 1 96.31 94 LEU A N 1
ATOM 741 C CA . LEU A 1 94 ? -4.957 30.188 -2.012 1 96.31 94 LEU A CA 1
ATOM 742 C C . LEU A 1 94 ? -4.578 28.891 -1.29 1 96.31 94 LEU A C 1
ATOM 744 O O . LEU A 1 94 ? -5.109 27.828 -1.604 1 96.31 94 LEU A O 1
ATOM 748 N N . PHE A 1 95 ? -3.729 28.953 -0.33 1 94 95 PHE A N 1
ATOM 749 C CA . PHE A 1 95 ? -3.357 27.781 0.462 1 94 95 PHE A CA 1
ATOM 750 C C . PHE A 1 95 ? -4.574 27.203 1.176 1 94 95 PHE A C 1
ATOM 752 O O . PHE A 1 95 ? -4.754 25.984 1.219 1 94 95 PHE A O 1
ATOM 759 N N . SER A 1 96 ? -5.34 28.109 1.717 1 95.62 96 SER A N 1
ATOM 760 C CA . SER A 1 96 ? -6.516 27.656 2.457 1 95.62 96 SER A CA 1
ATOM 761 C C . SER A 1 96 ? -7.527 26.984 1.533 1 95.62 96 SER A C 1
ATOM 763 O O . SER A 1 96 ? -8.078 25.938 1.867 1 95.62 96 SER A O 1
ATOM 765 N N . MET A 1 97 ? -7.695 27.578 0.406 1 97.31 97 MET A N 1
ATOM 766 C CA . MET A 1 97 ? -8.594 26.984 -0.575 1 97.31 97 MET A CA 1
ATOM 767 C C . MET A 1 97 ? -8.086 25.625 -1.021 1 97.31 97 MET A C 1
ATOM 769 O O . MET A 1 97 ? -8.844 24.656 -1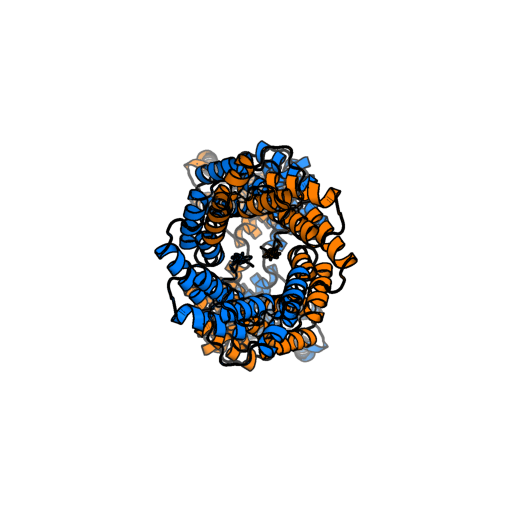.061 1 97.31 97 MET A O 1
ATOM 773 N N . ALA A 1 98 ? -6.812 25.531 -1.311 1 97.5 98 ALA A N 1
ATOM 774 C CA . ALA A 1 98 ? -6.207 24.266 -1.714 1 97.5 98 ALA A CA 1
ATOM 775 C C . ALA A 1 98 ? -6.355 23.219 -0.62 1 97.5 98 ALA A C 1
ATOM 777 O O . ALA A 1 98 ? -6.754 22.078 -0.893 1 97.5 98 ALA A O 1
ATOM 778 N N . GLY A 1 99 ? -6.094 23.625 0.598 1 96.56 99 GLY A N 1
ATOM 779 C CA . GLY A 1 99 ? -6.176 22.719 1.728 1 96.56 99 GLY A CA 1
ATOM 780 C C . GLY A 1 99 ? -7.57 22.172 1.95 1 96.56 99 GLY A C 1
ATOM 781 O O . GLY A 1 99 ? -7.738 20.984 2.23 1 96.56 99 GLY A O 1
ATOM 782 N N . ILE A 1 100 ? -8.539 23.016 1.835 1 97.25 100 ILE A N 1
ATOM 783 C CA . ILE A 1 100 ? -9.93 22.609 2.025 1 97.25 100 ILE A CA 1
ATOM 784 C C . ILE A 1 100 ? -10.312 21.578 0.961 1 97.25 100 ILE A C 1
ATOM 786 O O . ILE A 1 100 ? -10.898 20.547 1.274 1 97.25 100 ILE A O 1
ATOM 790 N N . HIS A 1 101 ? -9.961 21.875 -0.265 1 97 101 HIS A N 1
ATOM 791 C CA . HIS A 1 101 ? -10.305 20.969 -1.346 1 97 101 HIS A CA 1
ATOM 792 C C . HIS A 1 101 ? -9.562 19.641 -1.201 1 97 101 HIS A C 1
ATOM 794 O O . HIS A 1 101 ? -10.125 18.578 -1.468 1 97 101 HIS A O 1
ATOM 800 N N . ALA A 1 102 ? -8.344 19.672 -0.773 1 96 102 ALA A N 1
ATOM 801 C CA . ALA A 1 102 ? -7.598 18.438 -0.537 1 96 102 ALA A CA 1
ATOM 802 C C . ALA A 1 102 ? -8.242 17.609 0.566 1 96 102 ALA A C 1
ATOM 804 O O . ALA A 1 102 ? -8.414 16.406 0.42 1 96 102 ALA A O 1
ATOM 805 N N . ARG A 1 103 ? -8.625 18.25 1.66 1 95.19 103 ARG A N 1
ATOM 806 C CA . ARG A 1 103 ? -9.234 17.562 2.791 1 95.19 103 ARG A CA 1
ATOM 807 C C . ARG A 1 103 ? -10.586 16.969 2.4 1 95.19 103 ARG A C 1
ATOM 809 O O . ARG A 1 103 ? -11.016 15.969 2.975 1 95.19 103 ARG A O 1
ATOM 816 N N . ARG A 1 104 ? -11.195 17.578 1.411 1 96.31 104 ARG A N 1
ATOM 817 C CA . ARG A 1 104 ? -12.492 17.109 0.944 1 96.31 104 ARG A CA 1
ATOM 818 C C . ARG A 1 104 ? -12.328 16.094 -0.182 1 96.31 104 ARG A C 1
ATOM 820 O O . ARG A 1 104 ? -13.312 15.641 -0.768 1 96.31 104 ARG A O 1
ATOM 827 N N . GLY A 1 105 ? -11.102 15.789 -0.557 1 94.62 105 GLY A N 1
ATOM 828 C CA . GLY A 1 105 ? -10.805 14.742 -1.525 1 94.62 105 GLY A CA 1
ATOM 829 C C . GLY A 1 105 ? -10.805 15.242 -2.959 1 94.62 105 GLY A C 1
ATOM 830 O O . GLY A 1 105 ? -10.688 14.453 -3.896 1 94.62 105 GLY A O 1
ATOM 831 N N . ASN A 1 106 ? -11.031 16.547 -3.123 1 94.94 106 ASN A N 1
ATOM 832 C CA . ASN A 1 106 ? -11 17.109 -4.469 1 94.94 106 ASN A CA 1
ATOM 833 C C . ASN A 1 106 ? -9.586 17.516 -4.871 1 94.94 106 ASN A C 1
ATOM 835 O O . ASN A 1 106 ? -9.258 18.703 -4.895 1 94.94 106 ASN A O 1
ATOM 839 N N . ASN A 1 107 ? -8.812 16.547 -5.234 1 93.88 107 ASN A N 1
ATOM 840 C CA . ASN A 1 107 ? -7.391 16.734 -5.496 1 93.88 107 ASN A CA 1
ATOM 841 C C . ASN A 1 107 ? -7.16 17.609 -6.723 1 93.88 107 ASN A C 1
ATOM 843 O O . ASN A 1 107 ? -6.223 18.422 -6.754 1 93.88 107 ASN A O 1
ATOM 847 N N . GLU A 1 108 ? -7.988 17.453 -7.754 1 93.25 108 GLU A N 1
ATOM 848 C CA . GLU A 1 108 ? -7.824 18.25 -8.969 1 93.25 108 GLU A CA 1
ATOM 849 C C . GLU A 1 108 ? -7.914 19.75 -8.672 1 93.25 108 GLU A C 1
ATOM 851 O O . GLU A 1 108 ? -7.066 20.531 -9.109 1 93.25 108 GLU A O 1
ATOM 856 N N . LYS A 1 109 ? -8.93 20.109 -7.906 1 95.56 109 LYS A N 1
ATOM 857 C CA . LYS A 1 109 ? -9.078 21.516 -7.555 1 95.56 109 LYS A CA 1
ATOM 858 C C . LYS A 1 109 ? -7.949 21.984 -6.637 1 95.56 109 LYS A C 1
ATOM 860 O O . LYS A 1 109 ? -7.434 23.094 -6.789 1 95.56 109 LYS A O 1
ATOM 865 N N . ALA A 1 110 ? -7.621 21.156 -5.656 1 97.5 110 ALA A N 1
ATOM 866 C CA . ALA A 1 110 ? -6.508 21.484 -4.773 1 97.5 110 ALA A CA 1
ATOM 867 C C . ALA A 1 110 ? -5.238 21.781 -5.57 1 97.5 110 ALA A C 1
ATOM 869 O O . ALA A 1 110 ? -4.582 22.797 -5.359 1 97.5 110 ALA A O 1
ATOM 870 N N . ILE A 1 111 ? -4.926 20.891 -6.516 1 96.81 111 ILE A N 1
ATOM 871 C CA . ILE A 1 111 ? -3.748 21.047 -7.363 1 96.81 111 ILE A CA 1
ATOM 872 C C . ILE A 1 111 ? -3.816 22.359 -8.117 1 96.81 111 ILE A C 1
ATOM 874 O O . ILE A 1 111 ? -2.818 23.078 -8.219 1 96.81 111 ILE A O 1
ATOM 878 N N . GLY A 1 112 ? -5.012 22.688 -8.625 1 97.5 112 GLY A N 1
ATOM 879 C CA . GLY A 1 112 ? -5.188 23.938 -9.336 1 97.5 112 GLY A CA 1
ATOM 880 C C . GLY A 1 112 ? -4.809 25.156 -8.508 1 97.5 112 GLY A C 1
ATOM 881 O O . GLY A 1 112 ? -4.121 26.047 -8.992 1 97.5 112 GLY A O 1
ATOM 882 N N . PHE A 1 113 ? -5.238 25.203 -7.254 1 98.12 113 PHE A N 1
ATOM 883 C CA . PHE A 1 113 ? -4.93 26.328 -6.383 1 98.12 113 PHE A CA 1
ATOM 884 C C . PHE A 1 113 ? -3.445 26.359 -6.047 1 98.12 113 PHE A C 1
ATOM 886 O O . PHE A 1 113 ? -2.836 27.438 -6.008 1 98.12 113 PHE A O 1
ATOM 893 N N . TYR A 1 114 ? -2.812 25.219 -5.738 1 97.75 114 TYR A N 1
ATOM 894 C CA . TYR A 1 114 ? -1.383 25.203 -5.449 1 97.75 114 TYR A CA 1
ATOM 895 C C . TYR A 1 114 ? -0.572 25.641 -6.664 1 97.75 114 TYR A C 1
ATOM 897 O O . TYR A 1 114 ? 0.453 26.312 -6.52 1 97.75 114 TYR A O 1
ATOM 905 N N . LYS A 1 115 ? -0.991 25.266 -7.879 1 97.75 115 LYS A N 1
ATOM 906 C CA . LYS A 1 115 ? -0.305 25.703 -9.094 1 97.75 115 LYS A CA 1
ATOM 907 C C . LYS A 1 115 ? -0.371 27.219 -9.25 1 97.75 115 LYS A C 1
ATOM 909 O O . LYS A 1 115 ? 0.577 27.828 -9.734 1 97.75 115 LYS A O 1
ATOM 914 N N . ARG A 1 116 ? -1.482 27.781 -8.867 1 97.62 116 ARG A N 1
ATOM 915 C CA . ARG A 1 116 ? -1.584 29.234 -8.891 1 97.62 116 ARG A CA 1
ATOM 916 C C . ARG A 1 116 ? -0.556 29.875 -7.961 1 97.62 116 ARG A C 1
ATOM 918 O O . ARG A 1 116 ? 0.02 30.906 -8.281 1 97.62 116 ARG A O 1
ATOM 925 N N . ILE A 1 117 ? -0.343 29.25 -6.832 1 96.31 117 ILE A N 1
ATOM 926 C CA . ILE A 1 117 ? 0.625 29.766 -5.871 1 96.31 117 ILE A CA 1
ATOM 927 C C . ILE A 1 117 ? 2.02 29.766 -6.496 1 96.31 117 ILE A C 1
ATOM 929 O O . ILE A 1 117 ? 2.746 30.766 -6.398 1 96.31 117 ILE A O 1
ATOM 933 N N . ILE A 1 118 ? 2.414 28.688 -7.184 1 96.19 118 ILE A N 1
ATOM 934 C CA . ILE A 1 118 ? 3.775 28.609 -7.699 1 96.19 118 ILE A CA 1
ATOM 935 C C . ILE A 1 118 ? 3.936 29.531 -8.906 1 96.19 118 ILE A C 1
ATOM 937 O O . ILE A 1 118 ? 5.055 29.875 -9.281 1 96.19 118 ILE A O 1
ATOM 941 N N . LYS A 1 119 ? 2.844 29.938 -9.555 1 96.88 119 LYS A N 1
ATOM 942 C CA . LYS A 1 119 ? 2.91 30.969 -10.602 1 96.88 119 LYS A CA 1
ATOM 943 C C . LYS A 1 119 ? 3.211 32.344 -10.008 1 96.88 119 LYS A C 1
ATOM 945 O O . LYS A 1 119 ? 3.891 33.156 -10.633 1 96.88 119 LYS A O 1
ATOM 950 N N . ILE A 1 120 ? 2.664 32.562 -8.852 1 95.12 120 ILE A N 1
ATOM 951 C CA . ILE A 1 120 ? 2.861 33.812 -8.156 1 95.12 120 ILE A CA 1
ATOM 952 C C . ILE A 1 120 ? 4.227 33.844 -7.473 1 95.12 120 ILE A C 1
ATOM 954 O O . ILE A 1 120 ? 4.949 34.844 -7.527 1 95.12 120 ILE A O 1
ATOM 958 N N . ASP A 1 121 ? 4.578 32.75 -6.824 1 93 121 ASP A N 1
ATOM 959 C CA . ASP A 1 121 ? 5.824 32.562 -6.09 1 93 121 ASP A CA 1
ATOM 960 C C . ASP A 1 121 ? 6.516 31.266 -6.484 1 93 121 ASP A C 1
ATOM 962 O O . ASP A 1 121 ? 6.305 30.234 -5.852 1 93 121 ASP A O 1
ATOM 966 N N . THR A 1 122 ? 7.484 31.328 -7.352 1 94.31 122 THR A N 1
ATOM 967 C CA . THR A 1 122 ? 8.094 30.172 -7.98 1 94.31 122 THR A CA 1
ATOM 968 C C . THR A 1 122 ? 9.016 29.438 -7.004 1 94.31 122 THR A C 1
ATOM 970 O O . THR A 1 122 ? 9.438 28.312 -7.262 1 94.31 122 THR A O 1
ATOM 973 N N . LEU A 1 123 ? 9.297 30 -5.871 1 92.81 123 LEU A N 1
ATOM 974 C CA . LEU A 1 123 ? 10.203 29.391 -4.906 1 92.81 123 LEU A CA 1
ATOM 975 C C . LEU A 1 123 ? 9.453 29 -3.633 1 92.81 123 LEU A C 1
ATOM 977 O O . LEU A 1 123 ? 10.055 28.922 -2.557 1 92.81 123 LEU A O 1
ATOM 981 N N . ASN A 1 124 ? 8.117 28.844 -3.793 1 92.06 124 ASN A N 1
ATOM 982 C CA . ASN A 1 124 ? 7.324 28.469 -2.631 1 92.06 124 ASN A CA 1
ATOM 983 C C . ASN A 1 124 ? 7.5 26.984 -2.291 1 92.06 124 ASN A C 1
ATOM 985 O O . ASN A 1 124 ? 6.895 26.125 -2.928 1 92.06 124 ASN A O 1
ATOM 989 N N . PHE A 1 125 ? 8.25 26.672 -1.233 1 93.31 125 PHE A N 1
ATOM 990 C CA . PHE A 1 125 ? 8.602 25.312 -0.835 1 93.31 125 PHE A CA 1
ATOM 991 C C . PHE A 1 125 ? 7.348 24.516 -0.486 1 93.31 125 PHE A C 1
ATOM 993 O O . PHE A 1 125 ? 7.18 23.375 -0.936 1 93.31 125 PHE A O 1
ATOM 1000 N N . ASN A 1 126 ? 6.5 25.125 0.242 1 91.75 126 ASN A N 1
ATOM 1001 C CA . ASN A 1 126 ? 5.328 24.422 0.76 1 91.75 126 ASN A CA 1
ATOM 1002 C C . ASN A 1 126 ? 4.344 24.078 -0.354 1 91.75 126 ASN A C 1
ATOM 1004 O O . ASN A 1 126 ? 3.705 23.031 -0.319 1 91.75 126 ASN A O 1
ATOM 1008 N N . ALA A 1 127 ? 4.199 24.953 -1.28 1 95.38 127 ALA A N 1
ATOM 1009 C CA . ALA A 1 127 ? 3.328 24.656 -2.416 1 95.38 127 ALA A CA 1
ATOM 1010 C C . ALA A 1 127 ? 3.836 23.453 -3.197 1 95.38 127 ALA A C 1
ATOM 1012 O O . ALA A 1 127 ? 3.061 22.562 -3.541 1 95.38 127 ALA A O 1
ATOM 1013 N N . TYR A 1 128 ? 5.133 23.406 -3.4 1 96.81 128 TYR A N 1
ATOM 1014 C CA . TYR A 1 128 ? 5.715 22.266 -4.098 1 96.81 128 TYR A CA 1
ATOM 1015 C C . TYR A 1 128 ? 5.535 20.984 -3.291 1 96.81 128 TYR A C 1
ATOM 1017 O O . TYR A 1 128 ? 5.242 19.922 -3.85 1 96.81 128 TYR A O 1
ATOM 1025 N N . LYS A 1 129 ? 5.75 21.094 -2.039 1 95.44 129 LYS A N 1
ATOM 1026 C CA . LYS A 1 129 ? 5.59 19.938 -1.161 1 95.44 129 LYS A CA 1
ATOM 1027 C C . LYS A 1 129 ? 4.18 19.359 -1.254 1 95.44 129 LYS A C 1
ATOM 1029 O O . LYS A 1 129 ? 4.004 18.141 -1.393 1 95.44 129 LYS A O 1
ATOM 1034 N N . GLN A 1 130 ? 3.188 20.266 -1.233 1 96.44 130 GLN A N 1
ATOM 1035 C CA . GLN A 1 130 ? 1.798 19.828 -1.308 1 96.44 130 GLN A CA 1
ATOM 1036 C C . GLN A 1 130 ? 1.476 19.25 -2.684 1 96.44 130 GLN A C 1
ATOM 1038 O O . GLN A 1 130 ? 0.782 18.234 -2.793 1 96.44 130 GLN A O 1
ATOM 1043 N N . LEU A 1 131 ? 1.995 19.875 -3.67 1 97.69 131 LEU A N 1
ATOM 1044 C CA . LEU A 1 131 ? 1.777 19.391 -5.027 1 97.69 131 LEU A CA 1
ATOM 1045 C C . LEU A 1 131 ? 2.355 17.984 -5.199 1 97.69 131 LEU A C 1
ATOM 1047 O O . LEU A 1 131 ? 1.727 17.125 -5.812 1 97.69 131 LEU A O 1
ATOM 1051 N N . ALA A 1 132 ? 3.516 17.75 -4.645 1 97.19 132 ALA A N 1
ATOM 1052 C CA . ALA A 1 132 ? 4.133 16.422 -4.719 1 97.19 132 ALA A CA 1
ATOM 1053 C C . ALA A 1 132 ? 3.264 15.375 -4.039 1 97.19 132 ALA A C 1
ATOM 1055 O O . ALA A 1 132 ? 3.045 14.289 -4.586 1 97.19 132 ALA A O 1
ATOM 1056 N N . GLY A 1 133 ? 2.754 15.758 -2.91 1 95.44 133 GLY A N 1
ATOM 1057 C CA . GLY A 1 133 ? 1.922 14.836 -2.156 1 95.44 133 GLY A CA 1
ATOM 1058 C C . GLY A 1 133 ? 0.621 14.492 -2.857 1 95.44 133 GLY A C 1
ATOM 1059 O O . GLY A 1 133 ? 0.087 13.398 -2.688 1 95.44 133 GLY A O 1
ATOM 1060 N N . LEU A 1 134 ? 0.122 15.383 -3.656 1 95.06 134 LEU A N 1
ATOM 1061 C CA . LEU A 1 134 ? -1.153 15.195 -4.34 1 95.06 134 LEU A CA 1
ATOM 1062 C C . LEU A 1 134 ? -0.954 14.508 -5.688 1 95.06 134 LEU A C 1
ATOM 1064 O O . LEU A 1 134 ? -1.926 14.141 -6.352 1 95.06 134 LEU A O 1
ATOM 1068 N N . SER A 1 135 ? 0.302 14.297 -6.055 1 91.06 135 SER A N 1
ATOM 1069 C CA . SER A 1 135 ? 0.589 13.742 -7.375 1 91.06 135 SER A CA 1
ATOM 1070 C C . SER A 1 135 ? 0.998 12.273 -7.285 1 91.06 135 SER A C 1
ATOM 1072 O O . SER A 1 135 ? 1.804 11.797 -8.086 1 91.06 135 SER A O 1
ATOM 1074 N N . ILE A 1 136 ? 0.458 11.609 -6.395 1 81.06 136 ILE A N 1
ATOM 1075 C CA . ILE A 1 136 ? 0.837 10.219 -6.152 1 81.06 136 ILE A CA 1
ATOM 1076 C C . ILE A 1 136 ? 0.505 9.375 -7.379 1 81.06 136 ILE A C 1
ATOM 1078 O O . ILE A 1 136 ? 1.233 8.438 -7.707 1 81.06 136 ILE A O 1
ATOM 1082 N N . SER A 1 137 ? -0.555 9.734 -8.125 1 80.94 137 SER A N 1
ATOM 1083 C CA . SER A 1 137 ? -0.99 8.961 -9.281 1 80.94 137 SER A CA 1
ATOM 1084 C C . SER A 1 137 ? -0.248 9.391 -10.539 1 80.94 137 SER A C 1
ATOM 1086 O O . SER A 1 137 ? -0.435 8.805 -11.609 1 80.94 137 SER A O 1
ATOM 1088 N N . ASP A 1 138 ? 0.614 10.359 -10.461 1 87 138 ASP A N 1
ATOM 1089 C CA . ASP A 1 138 ? 1.421 10.875 -11.562 1 87 138 ASP A CA 1
ATOM 1090 C C . ASP A 1 138 ? 2.889 11 -11.156 1 87 138 ASP A C 1
ATOM 1092 O O . ASP A 1 138 ? 3.354 12.086 -10.82 1 87 138 ASP A O 1
ATOM 1096 N N . PRO A 1 139 ? 3.559 9.93 -11.32 1 87.69 139 PRO A N 1
ATOM 1097 C CA . PRO A 1 139 ? 4.938 9.898 -10.828 1 87.69 139 PRO A CA 1
ATOM 1098 C C . PRO A 1 139 ? 5.824 10.953 -11.492 1 87.69 139 PRO A C 1
ATOM 1100 O O . PRO A 1 139 ? 6.738 11.484 -10.859 1 87.69 139 PRO A O 1
ATOM 1103 N N . ALA A 1 140 ? 5.613 11.203 -12.766 1 90.94 140 ALA A N 1
ATOM 1104 C CA . ALA A 1 140 ? 6.406 12.211 -13.461 1 90.94 140 ALA A CA 1
ATOM 1105 C C . ALA A 1 140 ? 6.227 13.586 -12.82 1 90.94 140 ALA A C 1
ATOM 1107 O O . ALA A 1 140 ? 7.207 14.273 -12.531 1 90.94 140 ALA A O 1
ATOM 1108 N N . ALA A 1 141 ? 4.996 13.953 -12.594 1 93.75 141 ALA A N 1
ATOM 1109 C CA . ALA A 1 141 ? 4.711 15.234 -11.945 1 93.75 141 ALA A CA 1
ATOM 1110 C C . ALA A 1 141 ? 5.266 15.266 -10.523 1 93.75 141 ALA A C 1
ATOM 1112 O O . ALA A 1 141 ? 5.852 16.266 -10.102 1 93.75 141 ALA A O 1
ATOM 1113 N N . ALA A 1 142 ? 5.055 14.211 -9.773 1 95.06 142 ALA A N 1
ATOM 1114 C CA . ALA A 1 142 ? 5.562 14.117 -8.406 1 95.06 142 ALA A CA 1
ATOM 1115 C C . ALA A 1 142 ? 7.066 14.359 -8.359 1 95.06 142 ALA A C 1
ATOM 1117 O O . ALA A 1 142 ? 7.559 15.102 -7.508 1 95.06 142 ALA A O 1
ATOM 1118 N N . THR A 1 143 ? 7.801 13.781 -9.328 1 95.94 143 THR A N 1
ATOM 1119 C CA . THR A 1 143 ? 9.258 13.914 -9.359 1 95.94 143 THR A CA 1
ATOM 1120 C C . THR A 1 143 ? 9.656 15.367 -9.602 1 95.94 143 THR A C 1
ATOM 1122 O O . THR A 1 143 ? 10.586 15.875 -8.961 1 95.94 143 THR A O 1
ATOM 1125 N N . ILE A 1 144 ? 8.977 16.031 -10.484 1 96.56 144 ILE A N 1
ATOM 1126 C CA . ILE A 1 144 ? 9.273 17.422 -10.797 1 96.56 144 ILE A CA 1
ATOM 1127 C C . ILE A 1 144 ? 9.062 18.281 -9.555 1 96.56 144 ILE A C 1
ATOM 1129 O O . ILE A 1 144 ? 9.93 19.078 -9.18 1 96.56 144 ILE A O 1
ATOM 1133 N N . TYR A 1 145 ? 7.906 18.125 -8.898 1 98.06 145 TYR A N 1
ATOM 1134 C CA . TYR A 1 145 ? 7.594 18.938 -7.719 1 98.06 145 TYR A CA 1
ATOM 1135 C C . TYR A 1 145 ? 8.562 18.625 -6.582 1 98.06 145 TYR A C 1
ATOM 1137 O O . TYR A 1 145 ? 9.023 19.547 -5.895 1 98.06 145 TYR A O 1
ATOM 1145 N N . LEU A 1 146 ? 8.875 17.359 -6.395 1 98.19 146 LEU A N 1
ATOM 1146 C CA . LEU A 1 146 ? 9.82 16.969 -5.355 1 98.19 146 LEU A CA 1
ATOM 1147 C C . LEU A 1 146 ? 11.203 17.547 -5.637 1 98.19 146 LEU A C 1
ATOM 1149 O O . LEU A 1 146 ? 11.891 18.016 -4.723 1 98.19 146 LEU A O 1
ATOM 1153 N N . THR A 1 147 ? 11.648 17.484 -6.887 1 97.81 147 THR A N 1
ATOM 1154 C CA . THR A 1 147 ? 12.945 18.031 -7.27 1 97.81 147 THR A CA 1
ATOM 1155 C C . THR A 1 147 ? 13 19.531 -6.996 1 97.81 147 THR A C 1
ATOM 1157 O O . THR A 1 147 ? 13.984 20.031 -6.441 1 97.81 147 THR A O 1
ATOM 1160 N N . ASN A 1 148 ? 11.953 20.188 -7.375 1 97.94 148 ASN A N 1
ATOM 1161 C CA . ASN A 1 148 ? 11.891 21.625 -7.113 1 97.94 148 ASN A CA 1
ATOM 1162 C C . ASN A 1 148 ? 11.914 21.922 -5.617 1 97.94 148 ASN A C 1
ATOM 1164 O O . ASN A 1 148 ? 12.648 22.797 -5.164 1 97.94 148 ASN A O 1
ATOM 1168 N N . ALA A 1 149 ? 11.078 21.234 -4.848 1 97.5 149 ALA A N 1
ATOM 1169 C CA . ALA A 1 149 ? 11.062 21.422 -3.4 1 97.5 149 ALA A CA 1
ATOM 1170 C C . ALA A 1 149 ? 12.43 21.156 -2.793 1 97.5 149 ALA A C 1
ATOM 1172 O O . ALA A 1 149 ? 12.898 21.906 -1.93 1 97.5 149 ALA A O 1
ATOM 1173 N N . ASN A 1 150 ? 13.086 20.109 -3.266 1 97.88 150 ASN A N 1
ATOM 1174 C CA . ASN A 1 150 ? 14.406 19.75 -2.746 1 97.88 150 ASN A CA 1
ATOM 1175 C C . ASN A 1 150 ? 15.453 20.797 -3.1 1 97.88 150 ASN A C 1
ATOM 1177 O O . ASN A 1 150 ? 16.359 21.062 -2.314 1 97.88 150 ASN A O 1
ATOM 1181 N N . HIS A 1 151 ? 15.336 21.312 -4.301 1 97.19 151 HIS A N 1
ATOM 1182 C CA . HIS A 1 151 ? 16.234 22.391 -4.699 1 97.19 151 HIS A CA 1
ATOM 1183 C C . HIS A 1 151 ? 16.109 23.594 -3.775 1 97.19 151 HIS A C 1
ATOM 1185 O O . HIS A 1 151 ? 17.109 24.203 -3.41 1 97.19 151 HIS A O 1
ATOM 1191 N N . ILE A 1 152 ? 14.883 23.875 -3.4 1 94.75 152 ILE A N 1
ATOM 1192 C CA . ILE A 1 152 ? 14.609 25.031 -2.549 1 94.75 152 ILE A CA 1
ATOM 1193 C C . ILE A 1 152 ? 15.07 24.734 -1.123 1 94.75 152 ILE A C 1
ATOM 1195 O O . ILE A 1 152 ? 15.656 25.609 -0.466 1 94.75 152 ILE A O 1
ATOM 1199 N N . ASN A 1 153 ? 14.812 23.562 -0.589 1 94.12 153 ASN A N 1
ATOM 1200 C CA . ASN A 1 153 ? 15.211 23.141 0.753 1 94.12 153 ASN A CA 1
ATOM 1201 C C . ASN A 1 153 ? 15.789 21.734 0.758 1 94.12 153 ASN A C 1
ATOM 1203 O O . ASN A 1 153 ? 15.117 20.781 1.137 1 94.12 153 ASN A O 1
ATOM 1207 N N . PRO A 1 154 ? 17.078 21.609 0.49 1 96.38 154 PRO A N 1
ATOM 1208 C CA . PRO A 1 154 ? 17.703 20.297 0.358 1 96.38 154 PRO A CA 1
ATOM 1209 C C . PRO A 1 154 ? 17.812 19.562 1.689 1 96.38 154 PRO A C 1
ATOM 1211 O O . PRO A 1 154 ? 18.016 18.344 1.709 1 96.38 154 PRO A O 1
ATOM 1214 N N . GLN A 1 155 ? 17.641 20.25 2.779 1 95.19 155 GLN A N 1
ATOM 1215 C CA . GLN A 1 155 ? 17.859 19.625 4.082 1 95.19 155 GLN A CA 1
ATOM 1216 C C . GLN A 1 155 ? 16.531 19.109 4.66 1 95.19 155 GLN A C 1
ATOM 1218 O O . GLN A 1 155 ? 16.531 18.438 5.695 1 95.19 155 GLN A O 1
ATOM 1223 N N . ASP A 1 156 ? 15.422 19.406 4.012 1 95 156 ASP A N 1
ATOM 1224 C CA . ASP A 1 156 ? 14.148 18.906 4.5 1 95 156 ASP A CA 1
ATOM 1225 C C . ASP A 1 156 ? 14.086 17.375 4.398 1 95 156 ASP A C 1
ATOM 1227 O O . ASP A 1 156 ? 14.156 16.828 3.303 1 95 156 ASP A O 1
ATOM 1231 N N . ALA A 1 157 ? 13.852 16.766 5.5 1 96.44 157 ALA A N 1
ATOM 1232 C CA . ALA A 1 157 ? 13.961 15.312 5.574 1 96.44 157 ALA A CA 1
ATOM 1233 C C . ALA A 1 157 ? 12.836 14.641 4.793 1 96.44 157 ALA A C 1
ATOM 1235 O O . ALA A 1 157 ? 13.07 13.664 4.078 1 96.44 157 ALA A O 1
ATOM 1236 N N . GLY A 1 158 ? 11.641 15.125 4.98 1 96.25 158 GLY A N 1
ATOM 1237 C CA . GLY A 1 158 ? 10.508 14.539 4.289 1 96.25 158 GLY A CA 1
ATOM 1238 C C . GLY A 1 158 ? 10.633 14.594 2.779 1 96.25 158 GLY A C 1
ATOM 1239 O O . GLY A 1 158 ? 10.438 13.586 2.096 1 96.25 158 GLY A O 1
ATOM 1240 N N . ILE A 1 159 ? 10.977 15.734 2.27 1 96.94 159 ILE A N 1
ATOM 1241 C CA . ILE A 1 159 ? 11.117 15.938 0.832 1 96.94 159 ILE A CA 1
ATOM 1242 C C . ILE A 1 159 ? 12.289 15.102 0.307 1 96.94 159 ILE A C 1
ATOM 1244 O O . ILE A 1 159 ? 12.188 14.477 -0.754 1 96.94 159 ILE A O 1
ATOM 1248 N N . ALA A 1 160 ? 13.391 15.109 1.04 1 98 160 ALA A N 1
ATOM 1249 C CA . ALA A 1 160 ? 14.539 14.305 0.629 1 98 160 ALA A CA 1
ATOM 1250 C C . ALA A 1 160 ? 14.164 12.828 0.54 1 98 160 ALA A C 1
ATOM 1252 O O . ALA A 1 160 ? 14.461 12.164 -0.457 1 98 160 ALA A O 1
ATOM 1253 N N . PHE A 1 161 ? 13.5 12.289 1.537 1 97.38 161 PHE A N 1
ATOM 1254 C CA . PHE A 1 161 ? 13.086 10.891 1.549 1 97.38 161 PHE A CA 1
ATOM 1255 C C . PHE A 1 161 ? 12.164 10.586 0.376 1 97.38 161 PHE A C 1
ATOM 1257 O O . PHE A 1 161 ? 12.375 9.617 -0.353 1 97.38 161 PHE A O 1
ATOM 1264 N N . ASP A 1 162 ? 11.148 11.445 0.19 1 97.12 162 ASP A N 1
ATOM 1265 C CA . ASP A 1 162 ? 10.18 11.227 -0.875 1 97.12 162 ASP A CA 1
ATOM 1266 C C . ASP A 1 162 ? 10.852 11.25 -2.246 1 97.12 162 ASP A C 1
ATOM 1268 O O . ASP A 1 162 ? 10.5 10.469 -3.131 1 97.12 162 ASP A O 1
ATOM 1272 N N . LEU A 1 163 ? 11.75 12.18 -2.395 1 97.5 163 LEU A N 1
ATOM 1273 C CA . LEU A 1 163 ? 12.453 12.281 -3.67 1 97.5 163 LEU A CA 1
ATOM 1274 C C . LEU A 1 163 ? 13.289 11.031 -3.928 1 97.5 163 LEU A C 1
ATOM 1276 O O . LEU A 1 163 ? 13.305 10.508 -5.047 1 97.5 163 LEU A O 1
ATOM 1280 N N . VAL A 1 164 ? 13.914 10.492 -2.906 1 96.94 164 VAL A N 1
ATOM 1281 C CA . VAL A 1 164 ? 14.727 9.289 -3.018 1 96.94 164 VAL A CA 1
ATOM 1282 C C . VAL A 1 164 ? 13.852 8.109 -3.436 1 96.94 164 VAL A C 1
ATOM 1284 O O . VAL A 1 164 ? 14.211 7.352 -4.336 1 96.94 164 VAL A O 1
ATOM 1287 N N . VAL A 1 165 ? 12.734 8.008 -2.832 1 94.94 165 VAL A N 1
ATOM 1288 C CA . VAL A 1 165 ? 11.805 6.914 -3.115 1 94.94 165 VAL A CA 1
ATOM 1289 C C . VAL A 1 165 ? 11.375 6.969 -4.578 1 94.94 165 VAL A C 1
ATOM 1291 O O . VAL A 1 165 ? 11.172 5.93 -5.215 1 94.94 165 VAL A O 1
ATOM 1294 N N . GLU A 1 166 ? 11.336 8.164 -5.16 1 94.81 166 GLU A N 1
ATOM 1295 C CA . GLU A 1 166 ? 10.922 8.336 -6.551 1 94.81 166 GLU A CA 1
ATOM 1296 C C . GLU A 1 166 ? 12.078 8.078 -7.508 1 94.81 166 GLU A C 1
ATOM 1298 O O . GLU A 1 166 ? 11.875 7.602 -8.625 1 94.81 166 GLU A O 1
ATOM 1303 N N . LEU A 1 167 ? 13.273 8.32 -7.094 1 95.94 167 LEU A N 1
ATOM 1304 C CA . LEU A 1 167 ? 14.43 8.297 -7.98 1 95.94 167 LEU A CA 1
ATOM 1305 C C . LEU A 1 167 ? 14.945 6.875 -8.156 1 95.94 167 LEU A C 1
ATOM 1307 O O . LEU A 1 167 ? 15.461 6.527 -9.227 1 95.94 167 LEU A O 1
ATOM 1311 N N . ILE A 1 168 ? 14.789 6.039 -7.23 1 94.75 168 ILE A N 1
ATOM 1312 C CA . ILE A 1 168 ? 15.391 4.711 -7.234 1 94.75 168 ILE A CA 1
ATOM 1313 C C . ILE A 1 168 ? 14.766 3.857 -8.336 1 94.75 168 ILE A C 1
ATOM 1315 O O . ILE A 1 168 ? 15.469 3.275 -9.156 1 94.75 168 ILE A O 1
ATOM 1319 N N . PRO A 1 169 ? 13.422 3.848 -8.383 1 92.31 169 PRO A N 1
ATOM 1320 C CA . PRO A 1 169 ? 12.836 3.08 -9.484 1 92.31 169 PRO A CA 1
ATOM 1321 C C . PRO A 1 169 ? 13.234 3.615 -10.859 1 92.31 169 PRO A C 1
ATOM 1323 O O . PRO A 1 169 ? 13.164 2.891 -11.852 1 92.31 169 PRO A O 1
ATOM 1326 N N . MET A 1 170 ? 13.68 4.805 -10.914 1 94.06 170 MET A N 1
ATOM 1327 C CA . MET A 1 170 ? 14.109 5.41 -12.18 1 94.06 170 MET A CA 1
ATOM 1328 C C . MET A 1 170 ? 15.594 5.168 -12.422 1 94.06 170 MET A C 1
ATOM 1330 O O . MET A 1 170 ? 16.172 5.73 -13.352 1 94.06 170 MET A O 1
ATOM 1334 N N . HIS A 1 171 ? 16.25 4.422 -11.555 1 95.19 171 HIS A N 1
ATOM 1335 C CA . HIS A 1 171 ? 17.641 4.023 -11.641 1 95.19 171 HIS A CA 1
ATOM 1336 C C . HIS A 1 171 ? 18.578 5.227 -11.508 1 95.19 171 HIS A C 1
ATOM 1338 O O . HIS A 1 171 ? 19.594 5.305 -12.188 1 95.19 171 HIS A O 1
ATOM 1344 N N . GLN A 1 172 ? 18.141 6.148 -10.781 1 95.81 172 GLN A N 1
ATOM 1345 C CA . GLN A 1 172 ? 18.953 7.316 -10.477 1 95.81 172 GLN A CA 1
ATOM 1346 C C . GLN A 1 172 ? 19.484 7.258 -9.047 1 95.81 172 GLN A C 1
ATOM 1348 O O . GLN A 1 172 ? 19.359 8.227 -8.297 1 95.81 172 GLN A O 1
ATOM 1353 N N . GLU A 1 173 ? 20.141 6.199 -8.75 1 96.12 173 GLU A N 1
ATOM 1354 C CA . GLU A 1 173 ? 20.562 5.914 -7.379 1 96.12 173 GLU A CA 1
ATOM 1355 C C . GLU A 1 173 ? 21.672 6.875 -6.93 1 96.12 173 GLU A C 1
ATOM 1357 O O . GLU A 1 173 ? 21.719 7.262 -5.758 1 96.12 173 GLU A O 1
ATOM 1362 N N . LEU A 1 174 ? 22.531 7.289 -7.816 1 96.38 174 LEU A N 1
ATOM 1363 C CA . LEU A 1 174 ? 23.641 8.164 -7.43 1 96.38 174 LEU A CA 1
ATOM 1364 C C . LEU A 1 174 ? 23.125 9.547 -7.047 1 96.38 174 LEU A C 1
ATOM 1366 O O . LEU A 1 174 ? 23.578 10.133 -6.066 1 96.38 174 LEU A O 1
ATOM 1370 N N . ILE A 1 175 ? 22.203 10.039 -7.832 1 96.94 175 ILE A N 1
ATOM 1371 C CA . ILE A 1 175 ? 21.562 11.305 -7.488 1 96.94 175 ILE A CA 1
ATOM 1372 C C . ILE A 1 175 ? 20.828 11.172 -6.16 1 96.94 175 ILE A C 1
ATOM 1374 O O . ILE A 1 175 ? 20.922 12.055 -5.297 1 96.94 175 ILE A O 1
ATOM 1378 N N . ALA A 1 176 ? 20.078 10.047 -5.98 1 97.94 176 ALA A N 1
ATOM 1379 C CA . ALA A 1 176 ? 19.359 9.781 -4.742 1 97.94 176 ALA A CA 1
ATOM 1380 C C . ALA A 1 176 ? 20.297 9.766 -3.541 1 97.94 176 ALA A C 1
ATOM 1382 O O . ALA A 1 176 ? 19.969 10.297 -2.479 1 97.94 176 ALA A O 1
ATOM 1383 N N . GLU A 1 177 ? 21.438 9.195 -3.721 1 97.69 177 GLU A N 1
ATOM 1384 C CA . GLU A 1 177 ? 22.391 9.125 -2.627 1 97.69 177 GLU A CA 1
ATOM 1385 C C . GLU A 1 177 ? 22.875 10.516 -2.225 1 97.69 177 GLU A C 1
ATOM 1387 O O . GLU A 1 177 ? 22.984 10.82 -1.035 1 97.69 177 GLU A O 1
ATOM 1392 N N . LYS A 1 178 ? 23.172 11.383 -3.176 1 98 178 LYS A N 1
ATOM 1393 C CA . LYS A 1 178 ? 23.594 12.75 -2.883 1 98 178 LYS A CA 1
ATOM 1394 C C . LYS A 1 178 ? 22.5 13.5 -2.117 1 98 178 LYS A C 1
ATOM 1396 O O . LYS A 1 178 ? 22.797 14.195 -1.141 1 98 178 LYS A O 1
ATOM 1401 N N . VAL A 1 179 ? 21.297 13.336 -2.58 1 98.31 179 VAL A N 1
ATOM 1402 C CA . VAL A 1 179 ? 20.156 14 -1.968 1 98.31 179 VAL A CA 1
ATOM 1403 C C . VAL A 1 179 ? 20.047 13.602 -0.499 1 98.31 179 VAL A C 1
ATOM 1405 O O . VAL A 1 179 ? 19.969 14.461 0.382 1 98.31 179 VAL A O 1
ATOM 1408 N N . ILE A 1 180 ? 20.109 12.32 -0.224 1 98.12 180 ILE A N 1
ATOM 1409 C CA . ILE A 1 180 ? 19.875 11.828 1.128 1 98.12 180 ILE A CA 1
ATOM 1410 C C . ILE A 1 180 ? 21.047 12.195 2.027 1 98.12 180 ILE A C 1
ATOM 1412 O O . ILE A 1 180 ? 20.875 12.469 3.217 1 98.12 180 ILE A O 1
ATOM 1416 N N . ASP A 1 181 ? 22.234 12.195 1.475 1 98 181 ASP A N 1
ATOM 1417 C CA . ASP A 1 181 ? 23.422 12.508 2.264 1 98 181 ASP A CA 1
ATOM 1418 C C . ASP A 1 181 ? 23.406 13.961 2.732 1 98 181 ASP A C 1
ATOM 1420 O O . ASP A 1 181 ? 23.781 14.258 3.865 1 98 181 ASP A O 1
ATOM 1424 N N . ILE A 1 182 ? 22.984 14.797 1.871 1 98 182 ILE A N 1
ATOM 1425 C CA . ILE A 1 182 ? 22.875 16.203 2.238 1 98 182 ILE A CA 1
ATOM 1426 C C . ILE A 1 182 ? 21.906 16.375 3.404 1 98 182 ILE A C 1
ATOM 1428 O O . ILE A 1 182 ? 22.234 17.031 4.395 1 98 182 ILE A O 1
ATOM 1432 N N . ALA A 1 183 ? 20.75 15.773 3.354 1 97.88 183 ALA A N 1
ATOM 1433 C CA . ALA A 1 183 ? 19.766 15.875 4.414 1 97.88 183 ALA A CA 1
ATOM 1434 C C . ALA A 1 183 ? 20.25 15.203 5.695 1 97.88 183 ALA A C 1
ATOM 1436 O O . ALA A 1 183 ? 20.031 15.719 6.793 1 97.88 183 ALA A O 1
ATOM 1437 N N . LEU A 1 184 ? 20.938 14.07 5.535 1 97.75 184 LEU A N 1
ATOM 1438 C CA . LEU A 1 184 ? 21.422 13.312 6.688 1 97.75 184 LEU A CA 1
ATOM 1439 C C . LEU A 1 184 ? 22.516 14.078 7.422 1 97.75 184 LEU A C 1
ATOM 1441 O O . LEU A 1 184 ? 22.672 13.938 8.633 1 97.75 184 LEU A O 1
ATOM 1445 N N . LYS A 1 185 ? 23.266 14.875 6.699 1 97.19 185 LYS A N 1
ATOM 1446 C CA . LYS A 1 185 ? 24.281 15.703 7.34 1 97.19 185 LYS A CA 1
ATOM 1447 C C . LYS A 1 185 ? 23.641 16.719 8.297 1 97.19 185 LYS A C 1
ATOM 1449 O O . LYS A 1 185 ? 24.219 17.031 9.336 1 97.19 185 LYS A O 1
ATOM 1454 N N . ALA A 1 186 ? 22.469 17.156 7.926 1 95.31 186 ALA A N 1
ATOM 1455 C CA . ALA A 1 186 ? 21.75 18.141 8.742 1 95.31 186 ALA A CA 1
ATOM 1456 C C . ALA A 1 186 ? 21.062 17.469 9.93 1 95.31 186 ALA A C 1
ATOM 1458 O O . ALA A 1 186 ? 20.859 18.109 10.969 1 95.31 186 ALA A O 1
ATOM 1459 N N . ASP A 1 187 ? 20.656 16.266 9.844 1 96.62 187 ASP A N 1
ATOM 1460 C CA . ASP A 1 187 ? 20 15.5 10.898 1 96.62 187 ASP A CA 1
ATOM 1461 C C . ASP A 1 187 ? 20.406 14.031 10.859 1 96.62 187 ASP A C 1
ATOM 1463 O O . ASP A 1 187 ? 19.656 13.188 10.367 1 96.62 187 ASP A O 1
ATOM 1467 N N . THR A 1 188 ? 21.453 13.688 11.547 1 95.62 188 THR A N 1
ATOM 1468 C CA . THR A 1 188 ? 22.125 12.398 11.414 1 95.62 188 THR A CA 1
ATOM 1469 C C . THR A 1 188 ? 21.312 11.289 12.086 1 95.62 188 THR A C 1
ATOM 1471 O O . THR A 1 188 ? 21.469 10.117 11.75 1 95.62 188 THR A O 1
ATOM 1474 N N . ALA A 1 189 ? 20.422 11.68 12.945 1 94.62 189 ALA A N 1
ATOM 1475 C CA . ALA A 1 189 ? 19.703 10.672 13.719 1 94.62 189 ALA A CA 1
ATOM 1476 C C . ALA A 1 189 ? 18.297 10.477 13.188 1 94.62 189 ALA A C 1
ATOM 1478 O O . ALA A 1 189 ? 17.484 9.75 13.781 1 94.62 189 ALA A O 1
ATOM 1479 N N . ASN A 1 190 ? 18 11.164 12.07 1 97.31 190 ASN A N 1
ATOM 1480 C CA . ASN A 1 190 ? 16.656 11.086 11.5 1 97.31 190 ASN A CA 1
ATOM 1481 C C . ASN A 1 190 ? 16.359 9.695 10.938 1 97.31 190 ASN A C 1
ATOM 1483 O O . ASN A 1 190 ? 16.969 9.273 9.953 1 97.31 190 ASN A O 1
ATOM 1487 N N . LEU A 1 191 ? 15.344 9.047 11.531 1 97.56 191 LEU A N 1
ATOM 1488 C CA . LEU A 1 191 ? 15.078 7.656 11.18 1 97.56 191 LEU A CA 1
ATOM 1489 C C . LEU A 1 191 ? 14.461 7.551 9.789 1 97.56 191 LEU A C 1
ATOM 1491 O O . LEU A 1 191 ? 14.68 6.566 9.078 1 97.56 191 LEU A O 1
ATOM 1495 N N . THR A 1 192 ? 13.688 8.531 9.375 1 97.12 192 THR A N 1
ATOM 1496 C CA . THR A 1 192 ? 13.133 8.562 8.023 1 97.12 192 THR A CA 1
ATOM 1497 C C . THR A 1 192 ? 14.25 8.625 6.984 1 97.12 192 THR A C 1
ATOM 1499 O O . THR A 1 192 ? 14.211 7.918 5.977 1 97.12 192 THR A O 1
ATOM 1502 N N . LEU A 1 193 ? 15.18 9.477 7.254 1 98.19 193 LEU A N 1
ATOM 1503 C CA . LEU A 1 193 ? 16.312 9.609 6.348 1 98.19 193 LEU A CA 1
ATOM 1504 C C . LEU A 1 193 ? 17.156 8.344 6.34 1 98.19 193 LEU A C 1
ATOM 1506 O O . LEU A 1 193 ? 17.656 7.926 5.285 1 98.19 193 LEU A O 1
ATOM 1510 N N . LEU A 1 194 ? 17.297 7.75 7.492 1 98.31 194 LEU A N 1
ATOM 1511 C CA . LEU A 1 194 ? 18.047 6.504 7.566 1 98.31 194 LEU A CA 1
ATOM 1512 C C . LEU A 1 194 ? 17.359 5.402 6.77 1 98.31 194 LEU A C 1
ATOM 1514 O O . LEU A 1 194 ? 18.031 4.586 6.129 1 98.31 194 LEU A O 1
ATOM 1518 N N . ARG A 1 195 ? 16.094 5.371 6.781 1 97.5 195 ARG A N 1
ATOM 1519 C CA . ARG A 1 195 ? 15.352 4.418 5.961 1 97.5 195 ARG A CA 1
ATOM 1520 C C . ARG A 1 195 ? 15.656 4.617 4.48 1 97.5 195 ARG A C 1
ATOM 1522 O O . ARG A 1 195 ? 15.867 3.65 3.748 1 97.5 195 ARG A O 1
ATOM 1529 N N . GLY A 1 196 ? 15.602 5.902 4.109 1 98 196 GLY A N 1
ATOM 1530 C CA . GLY A 1 196 ? 15.961 6.207 2.734 1 98 196 GLY A CA 1
ATOM 1531 C C . GLY A 1 196 ? 17.375 5.789 2.379 1 98 196 GLY A C 1
ATOM 1532 O O . GLY A 1 196 ? 17.609 5.242 1.301 1 98 196 GLY A O 1
ATOM 1533 N N . LYS A 1 197 ? 18.312 6.012 3.285 1 98.12 197 LYS A N 1
ATOM 1534 C CA . LYS A 1 197 ? 19.703 5.648 3.061 1 98.12 197 LYS A CA 1
ATOM 1535 C C . LYS A 1 197 ? 19.875 4.133 2.959 1 98.12 197 LYS A C 1
ATOM 1537 O O . LYS A 1 197 ? 20.672 3.645 2.17 1 98.12 197 LYS A O 1
ATOM 1542 N N . ALA A 1 198 ? 19.125 3.422 3.773 1 98.31 198 ALA A N 1
ATOM 1543 C CA . ALA A 1 198 ? 19.141 1.963 3.697 1 98.31 198 ALA A CA 1
ATOM 1544 C C . ALA A 1 198 ? 18.688 1.48 2.322 1 98.31 198 ALA A C 1
ATOM 1546 O O . ALA A 1 198 ? 19.312 0.604 1.727 1 98.31 198 ALA A O 1
ATOM 1547 N N . GLN A 1 199 ? 17.625 2.018 1.817 1 97.69 199 GLN A N 1
ATOM 1548 C CA . GLN A 1 199 ? 17.094 1.654 0.507 1 97.69 199 GLN A CA 1
ATOM 1549 C C . GLN A 1 199 ? 18.125 1.922 -0.593 1 97.69 199 GLN A C 1
ATOM 1551 O O . GLN A 1 199 ? 18.328 1.083 -1.474 1 97.69 199 GLN A O 1
ATOM 1556 N N . ILE A 1 200 ? 18.75 3.037 -0.477 1 97.88 200 ILE A N 1
ATOM 1557 C CA . ILE A 1 200 ? 19.719 3.43 -1.493 1 97.88 200 ILE A CA 1
ATOM 1558 C C . ILE A 1 200 ? 20.938 2.5 -1.441 1 97.88 200 ILE A C 1
ATOM 1560 O O . ILE A 1 200 ? 21.422 2.055 -2.48 1 97.88 200 ILE A O 1
ATOM 1564 N N . SER A 1 201 ? 21.391 2.301 -0.24 1 98.19 201 SER A N 1
ATOM 1565 C CA . SER A 1 201 ? 22.547 1.426 -0.077 1 98.19 201 SER A CA 1
ATOM 1566 C C . SER A 1 201 ? 22.266 0.025 -0.607 1 98.19 201 SER A C 1
ATOM 1568 O O . SER A 1 201 ? 23.109 -0.581 -1.267 1 98.19 201 SER A O 1
ATOM 1570 N N . TYR A 1 202 ? 21.109 -0.446 -0.367 1 97.62 202 TYR A N 1
ATOM 1571 C CA . TYR A 1 202 ? 20.688 -1.736 -0.89 1 97.62 202 TYR A CA 1
ATOM 1572 C C . TYR A 1 202 ? 20.625 -1.719 -2.412 1 97.62 202 TYR A C 1
ATOM 1574 O O . TYR A 1 202 ? 21.141 -2.629 -3.068 1 97.62 202 TYR A O 1
ATOM 1582 N N . ALA A 1 203 ? 20.031 -0.689 -2.982 1 97.19 203 ALA A N 1
ATOM 1583 C CA . ALA A 1 203 ? 19.875 -0.566 -4.43 1 97.19 203 ALA A CA 1
ATOM 1584 C C . ALA A 1 203 ? 21.219 -0.479 -5.125 1 97.19 203 ALA A C 1
ATOM 1586 O O . ALA A 1 203 ? 21.391 -0.97 -6.242 1 97.19 203 ALA A O 1
ATOM 1587 N N . LEU A 1 204 ? 22.203 0.086 -4.449 1 97.31 204 LEU A N 1
ATOM 1588 C CA . LEU A 1 204 ? 23.531 0.26 -5.004 1 97.31 204 LEU A CA 1
ATOM 1589 C C . LEU A 1 204 ? 24.422 -0.94 -4.68 1 97.31 204 LEU A C 1
ATOM 1591 O O . LEU A 1 204 ? 25.609 -0.932 -4.973 1 97.31 204 LEU A O 1
ATOM 1595 N N . LYS A 1 205 ? 23.875 -1.946 -3.967 1 97.81 205 LYS A N 1
ATOM 1596 C CA . LYS A 1 205 ? 24.547 -3.193 -3.604 1 97.81 205 LYS A CA 1
ATOM 1597 C C . LYS A 1 205 ? 25.688 -2.943 -2.613 1 97.81 205 LYS A C 1
ATOM 1599 O O . LYS A 1 205 ? 26.688 -3.654 -2.617 1 97.81 205 LYS A O 1
ATOM 1604 N N . LYS A 1 206 ? 25.531 -1.816 -1.941 1 98.25 206 LYS A N 1
ATOM 1605 C CA . LYS A 1 206 ? 26.406 -1.576 -0.801 1 98.25 206 LYS A CA 1
ATOM 1606 C C . LYS A 1 206 ? 25.922 -2.324 0.437 1 98.25 206 LYS A C 1
ATOM 1608 O O . LYS A 1 206 ? 25.516 -1.705 1.422 1 98.25 206 LYS A O 1
ATOM 1613 N N . TYR A 1 207 ? 26.109 -3.561 0.457 1 98.75 207 TYR A N 1
ATOM 1614 C CA . TYR A 1 207 ? 25.422 -4.465 1.374 1 98.75 207 TYR A CA 1
ATOM 1615 C C . TYR A 1 207 ? 25.906 -4.258 2.805 1 98.75 207 TYR A C 1
ATOM 1617 O O . TYR A 1 207 ? 25.094 -4.207 3.738 1 98.75 207 TYR A O 1
ATOM 1625 N N . PRO A 1 208 ? 27.219 -4.094 3.059 1 98.81 208 PRO A N 1
ATOM 1626 C CA . PRO A 1 208 ? 27.641 -3.869 4.441 1 98.81 208 PRO A CA 1
ATOM 1627 C C . PRO A 1 208 ? 27.031 -2.611 5.051 1 98.81 208 PRO A C 1
ATOM 1629 O O . PRO A 1 208 ? 26.594 -2.629 6.207 1 98.81 208 PRO A O 1
ATOM 1632 N N . GLU A 1 209 ? 27.016 -1.588 4.238 1 98.5 209 GLU A N 1
ATOM 1633 C CA . GLU A 1 209 ? 26.438 -0.336 4.703 1 98.5 209 GLU A CA 1
ATOM 1634 C C . GLU A 1 209 ? 24.938 -0.495 4.969 1 98.5 209 GLU A C 1
ATOM 1636 O O . GLU A 1 209 ? 24.438 -0.023 5.988 1 98.5 209 GLU A O 1
ATOM 1641 N N . ALA A 1 210 ? 24.234 -1.122 4.066 1 98.75 210 ALA A N 1
ATOM 1642 C CA . ALA A 1 210 ? 22.797 -1.367 4.227 1 98.75 210 ALA A CA 1
ATOM 1643 C C . ALA A 1 210 ? 22.516 -2.115 5.523 1 98.75 210 ALA A C 1
ATOM 1645 O O . ALA A 1 210 ? 21.609 -1.746 6.273 1 98.75 210 ALA A O 1
ATOM 1646 N N . ILE A 1 211 ? 23.281 -3.121 5.793 1 98.88 211 ILE A N 1
ATOM 1647 C CA . ILE A 1 211 ? 23.094 -3.936 6.988 1 98.88 211 ILE A CA 1
ATOM 1648 C C . ILE A 1 211 ? 23.25 -3.068 8.234 1 98.88 211 ILE A C 1
ATOM 1650 O O . ILE A 1 211 ? 22.422 -3.121 9.148 1 98.88 211 ILE A O 1
ATOM 1654 N N . GLU A 1 212 ? 24.297 -2.24 8.289 1 98.69 212 GLU A N 1
ATOM 1655 C CA . GLU A 1 212 ? 24.578 -1.414 9.461 1 98.69 212 GLU A CA 1
ATOM 1656 C C . GLU A 1 212 ? 23.453 -0.409 9.703 1 98.69 212 GLU A C 1
ATOM 1658 O O . GLU A 1 212 ? 23.047 -0.191 10.844 1 98.69 212 GLU A O 1
ATOM 1663 N N . ILE A 1 213 ? 23 0.197 8.648 1 98.56 213 ILE A N 1
ATOM 1664 C CA . ILE A 1 213 ? 21.906 1.164 8.781 1 98.56 213 ILE A CA 1
ATOM 1665 C C . ILE A 1 213 ? 20.641 0.455 9.258 1 98.56 213 ILE A C 1
ATOM 1667 O O . ILE A 1 213 ? 19.938 0.95 10.141 1 98.56 213 ILE A O 1
ATOM 1671 N N . CYS A 1 214 ? 20.328 -0.688 8.688 1 98.75 214 CYS A N 1
ATOM 1672 C CA . CYS A 1 214 ? 19.141 -1.448 9.07 1 98.75 214 CYS A CA 1
ATOM 1673 C C . CYS A 1 214 ? 19.219 -1.869 10.531 1 98.75 214 CYS A C 1
ATOM 1675 O O . CYS A 1 214 ? 18.203 -1.882 11.234 1 98.75 214 CYS A O 1
ATOM 1677 N N . LYS A 1 215 ? 20.391 -2.232 10.977 1 98.38 215 LYS A N 1
ATOM 1678 C CA . LYS A 1 215 ? 20.578 -2.551 12.383 1 98.38 215 LYS A CA 1
ATOM 1679 C C . LYS A 1 215 ? 20.156 -1.381 13.273 1 98.38 215 LYS A C 1
ATOM 1681 O O . LYS A 1 215 ? 19.469 -1.571 14.273 1 98.38 215 LYS A O 1
ATOM 1686 N N . LYS A 1 216 ? 20.578 -0.195 12.883 1 97.12 216 LYS A N 1
ATOM 1687 C CA . LYS A 1 216 ? 20.219 1.003 13.633 1 97.12 216 LYS A CA 1
ATOM 1688 C C . LYS A 1 216 ? 18.703 1.206 13.648 1 97.12 216 LYS A C 1
ATOM 1690 O O . LYS A 1 216 ? 18.125 1.538 14.68 1 97.12 216 LYS A O 1
ATOM 1695 N N . LEU A 1 217 ? 18.094 1.048 12.5 1 97.88 217 LEU A N 1
ATOM 1696 C CA . LEU A 1 217 ? 16.641 1.2 12.383 1 97.88 217 LEU A CA 1
ATOM 1697 C C . LEU A 1 217 ? 15.93 0.187 13.266 1 97.88 217 LEU A C 1
ATOM 1699 O O . LEU A 1 217 ? 14.992 0.54 13.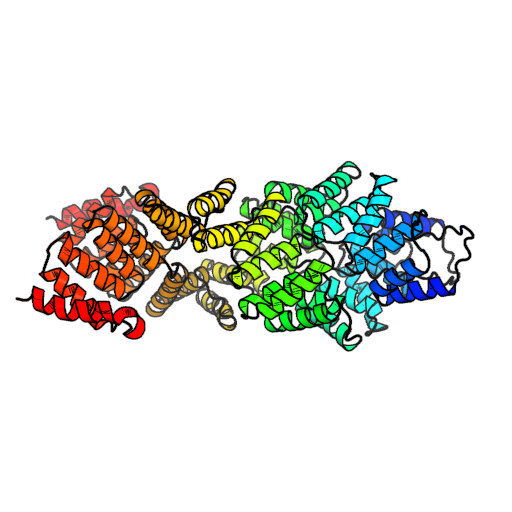984 1 97.88 217 LEU A O 1
ATOM 1703 N N . ILE A 1 218 ? 16.391 -1.058 13.273 1 96.56 218 ILE A N 1
ATOM 1704 C CA . ILE A 1 218 ? 15.766 -2.133 14.039 1 96.56 218 ILE A CA 1
ATOM 1705 C C . ILE A 1 218 ? 15.914 -1.854 15.531 1 96.56 218 ILE A C 1
ATOM 1707 O O . ILE A 1 218 ? 14.961 -2.025 16.297 1 96.56 218 ILE A O 1
ATOM 1711 N N . ILE A 1 219 ? 17.094 -1.368 15.938 1 95.25 219 ILE A N 1
ATOM 1712 C CA . ILE A 1 219 ? 17.344 -1.033 17.344 1 95.25 219 ILE A CA 1
ATOM 1713 C C . ILE A 1 219 ? 16.391 0.068 17.781 1 95.25 219 ILE A C 1
ATOM 1715 O O . ILE A 1 219 ? 15.945 0.079 18.938 1 95.25 219 ILE A O 1
ATOM 1719 N N . ASN A 1 220 ? 16.047 0.901 16.812 1 94.06 220 ASN A N 1
ATOM 1720 C CA . ASN A 1 220 ? 15.133 1.995 17.109 1 94.06 220 ASN A CA 1
ATOM 1721 C C . ASN A 1 220 ? 13.68 1.599 16.875 1 94.06 220 ASN A C 1
ATOM 1723 O O . ASN A 1 220 ? 12.812 2.461 16.688 1 94.06 220 ASN A O 1
ATOM 1727 N N . GLY A 1 221 ? 13.398 0.344 16.688 1 89.94 221 GLY A N 1
ATOM 1728 C CA . GLY A 1 221 ? 12.039 -0.167 16.734 1 89.94 221 GLY A CA 1
ATOM 1729 C C . GLY A 1 221 ? 11.445 -0.409 15.352 1 89.94 221 GLY A C 1
ATOM 1730 O O . GLY A 1 221 ? 10.273 -0.794 15.234 1 89.94 221 GLY A O 1
ATOM 1731 N N . ASP A 1 222 ? 12.164 -0.149 14.266 1 92.62 222 ASP A N 1
ATOM 1732 C CA . ASP A 1 222 ? 11.633 -0.373 12.93 1 92.62 222 ASP A CA 1
ATOM 1733 C C . ASP A 1 222 ? 11.859 -1.815 12.477 1 92.62 222 ASP A C 1
ATOM 1735 O O . ASP A 1 222 ? 12.922 -2.146 11.945 1 92.62 222 ASP A O 1
ATOM 1739 N N . GLN A 1 223 ? 10.859 -2.613 12.57 1 91.5 223 GLN A N 1
ATOM 1740 C CA . GLN A 1 223 ? 10.938 -4 12.125 1 91.5 223 GLN A CA 1
ATOM 1741 C C . GLN A 1 223 ? 10 -4.25 10.945 1 91.5 223 GLN A C 1
ATOM 1743 O O . GLN A 1 223 ? 9.375 -5.309 10.852 1 91.5 223 GLN A O 1
ATOM 1748 N N . SER A 1 224 ? 9.883 -3.232 10.172 1 91.5 224 SER A N 1
ATOM 1749 C CA . SER A 1 224 ? 9.055 -3.363 8.977 1 91.5 224 SER A CA 1
ATOM 1750 C C . SER A 1 224 ? 9.641 -4.395 8.008 1 91.5 224 SER A C 1
ATOM 1752 O O . SER A 1 224 ? 10.836 -4.676 8.039 1 91.5 224 SER A O 1
ATOM 1754 N N . SER A 1 225 ? 8.75 -4.887 7.121 1 93.94 225 SER A N 1
ATOM 1755 C CA . SER A 1 225 ? 9.188 -5.871 6.137 1 93.94 225 SER A CA 1
ATOM 1756 C C . SER A 1 225 ? 10.258 -5.297 5.215 1 93.94 225 SER A C 1
ATOM 1758 O O . SER A 1 225 ? 11.172 -6.012 4.797 1 93.94 225 SER A O 1
ATOM 1760 N N . GLN A 1 226 ? 10.133 -4.043 4.941 1 95.12 226 GLN A N 1
ATOM 1761 C CA . GLN A 1 226 ? 11.094 -3.404 4.051 1 95.12 226 GLN A CA 1
ATOM 1762 C C . GLN A 1 226 ? 12.492 -3.398 4.66 1 95.12 226 GLN A C 1
ATOM 1764 O O . GLN A 1 226 ? 13.469 -3.783 4.008 1 95.12 226 GLN A O 1
ATOM 1769 N N . VAL A 1 227 ? 12.57 -2.986 5.871 1 97.44 227 VAL A N 1
ATOM 1770 C CA . VAL A 1 227 ? 13.852 -2.895 6.555 1 97.44 227 VAL A CA 1
ATOM 1771 C C . VAL A 1 227 ? 14.445 -4.293 6.73 1 97.44 227 VAL A C 1
ATOM 1773 O O . VAL A 1 227 ? 15.633 -4.508 6.473 1 97.44 227 VAL A O 1
ATOM 1776 N N . ILE A 1 228 ? 13.656 -5.234 7.121 1 97.94 228 ILE A N 1
ATOM 1777 C CA . ILE A 1 228 ? 14.109 -6.605 7.324 1 97.94 228 ILE A CA 1
ATOM 1778 C C . ILE A 1 228 ? 14.555 -7.207 5.992 1 97.94 228 ILE A C 1
ATOM 1780 O O . ILE A 1 228 ? 15.562 -7.906 5.926 1 97.94 228 ILE A O 1
ATOM 1784 N N . ASN A 1 229 ? 13.852 -6.902 4.922 1 98.19 229 ASN A N 1
ATOM 1785 C CA . ASN A 1 229 ? 14.234 -7.387 3.598 1 98.19 229 ASN A CA 1
ATOM 1786 C C . ASN A 1 229 ? 15.578 -6.82 3.16 1 98.19 229 ASN A C 1
ATOM 1788 O O . ASN A 1 229 ? 16.438 -7.555 2.656 1 98.19 229 ASN A O 1
ATOM 1792 N N . TYR A 1 230 ? 15.734 -5.52 3.355 1 98.31 230 TYR A N 1
ATOM 1793 C CA . TYR A 1 230 ? 17.016 -4.922 2.982 1 98.31 230 TYR A CA 1
ATOM 1794 C C . TYR A 1 230 ? 18.172 -5.586 3.725 1 98.31 230 TYR A C 1
ATOM 1796 O O . TYR A 1 230 ? 19.188 -5.914 3.123 1 98.31 230 TYR A O 1
ATOM 1804 N N . LYS A 1 231 ? 17.984 -5.785 5.008 1 98.81 231 LYS A N 1
ATOM 1805 C CA . LYS A 1 231 ? 19.047 -6.383 5.816 1 98.81 231 LYS A CA 1
ATOM 1806 C C . LYS A 1 231 ? 19.266 -7.844 5.438 1 98.81 231 LYS A C 1
ATOM 1808 O O . LYS A 1 231 ? 20.406 -8.258 5.184 1 98.81 231 LYS A O 1
ATOM 1813 N N . GLY A 1 232 ? 18.203 -8.617 5.414 1 98.88 232 GLY A N 1
ATOM 1814 C CA . GLY A 1 232 ? 18.297 -10.039 5.141 1 98.88 232 GLY A CA 1
ATOM 1815 C C . GLY A 1 232 ? 18.906 -10.352 3.789 1 98.88 232 GLY A C 1
ATOM 1816 O O . GLY A 1 232 ? 19.797 -11.188 3.686 1 98.88 232 GLY A O 1
ATOM 1817 N N . ILE A 1 233 ? 18.453 -9.711 2.76 1 98.81 233 ILE A N 1
ATOM 1818 C CA . ILE A 1 233 ? 18.969 -9.961 1.417 1 98.81 233 ILE A CA 1
ATOM 1819 C C . ILE A 1 233 ? 20.438 -9.539 1.345 1 98.81 233 ILE A C 1
ATOM 1821 O O . ILE A 1 233 ? 21.25 -10.219 0.722 1 98.81 233 ILE A O 1
ATOM 1825 N N . SER A 1 234 ? 20.734 -8.398 1.936 1 98.88 234 SER A N 1
ATOM 1826 C CA . SER A 1 234 ? 22.125 -7.965 1.969 1 98.88 234 SER A CA 1
ATOM 1827 C C . SER A 1 234 ? 23.016 -9.008 2.639 1 98.88 234 SER A C 1
ATOM 1829 O O . SER A 1 234 ? 24.125 -9.289 2.166 1 98.88 234 SER A O 1
ATOM 1831 N N . GLU A 1 235 ? 22.578 -9.57 3.738 1 98.94 235 GLU A N 1
ATOM 1832 C CA . GLU A 1 235 ? 23.312 -10.625 4.418 1 98.94 235 GLU A CA 1
ATOM 1833 C C . GLU A 1 235 ? 23.484 -11.852 3.521 1 98.94 235 GLU A C 1
ATOM 1835 O O . GLU A 1 235 ? 24.562 -12.445 3.469 1 98.94 235 GLU A O 1
ATOM 1840 N N . PHE A 1 236 ? 22.469 -12.242 2.82 1 98.88 236 PHE A N 1
ATOM 1841 C CA . PHE A 1 236 ? 22.516 -13.352 1.88 1 98.88 236 PHE A CA 1
ATOM 1842 C C . PHE A 1 236 ? 23.578 -13.102 0.808 1 98.88 236 PHE A C 1
ATOM 1844 O O . PHE A 1 236 ? 24.375 -13.992 0.492 1 98.88 236 PHE A O 1
ATOM 1851 N N . MET A 1 237 ? 23.562 -11.898 0.286 1 98.75 237 MET A N 1
ATOM 1852 C CA . MET A 1 237 ? 24.469 -11.547 -0.801 1 98.75 237 MET A CA 1
ATOM 1853 C C . MET A 1 237 ? 25.922 -11.578 -0.332 1 98.75 237 MET A C 1
ATOM 1855 O O . MET A 1 237 ? 26.828 -11.805 -1.132 1 98.75 237 MET A O 1
ATOM 1859 N N . LEU A 1 238 ? 26.078 -11.422 0.917 1 98.75 238 LEU A N 1
ATOM 1860 C CA . LEU A 1 238 ? 27.406 -11.492 1.501 1 98.75 238 LEU A CA 1
ATOM 1861 C C . LEU A 1 238 ? 27.719 -12.898 2.01 1 98.75 238 LEU A C 1
ATOM 1863 O O . LEU A 1 238 ? 28.703 -13.109 2.717 1 98.75 238 LEU A O 1
ATOM 1867 N N . LYS A 1 239 ? 26.812 -13.844 1.756 1 98.69 239 LYS A N 1
ATOM 1868 C CA . LYS A 1 239 ? 26.938 -15.258 2.098 1 98.69 239 LYS A CA 1
ATOM 1869 C C . LYS A 1 239 ? 26.891 -15.469 3.609 1 98.69 239 LYS A C 1
ATOM 1871 O O . LYS A 1 239 ? 27.484 -16.406 4.133 1 98.69 239 LYS A O 1
ATOM 1876 N N . LYS A 1 240 ? 26.359 -14.508 4.238 1 98.75 240 LYS A N 1
ATOM 1877 C CA . LYS A 1 240 ? 26.094 -14.656 5.664 1 98.75 240 LYS A CA 1
ATOM 1878 C C . LYS A 1 240 ? 24.734 -15.305 5.895 1 98.75 240 LYS A C 1
ATOM 1880 O O . LYS A 1 240 ? 23.828 -14.688 6.461 1 98.75 240 LYS A O 1
ATOM 1885 N N . PHE A 1 241 ? 24.656 -16.547 5.652 1 98.88 241 PHE A N 1
ATOM 1886 C CA . PHE A 1 241 ? 23.375 -17.25 5.535 1 98.88 241 PHE A CA 1
ATOM 1887 C C . PHE A 1 241 ? 22.734 -17.438 6.902 1 98.88 241 PHE A C 1
ATOM 1889 O O . PHE A 1 241 ? 21.516 -17.328 7.031 1 98.88 241 PHE A O 1
ATOM 1896 N N . ALA A 1 242 ? 23.5 -17.672 7.895 1 98.75 242 ALA A N 1
ATOM 1897 C CA . ALA A 1 242 ? 22.938 -17.828 9.234 1 98.75 242 ALA A CA 1
ATOM 1898 C C . ALA A 1 242 ? 22.297 -16.531 9.719 1 98.75 242 ALA A C 1
ATOM 1900 O O . ALA A 1 242 ? 21.219 -16.531 10.305 1 98.75 242 ALA A O 1
ATOM 1901 N N . ASP A 1 243 ? 22.984 -15.391 9.484 1 98.81 243 ASP A N 1
ATOM 1902 C CA . ASP A 1 243 ? 22.453 -14.078 9.828 1 98.81 243 ASP A CA 1
ATOM 1903 C C . ASP A 1 243 ? 21.172 -13.797 9.047 1 98.81 243 ASP A C 1
ATOM 1905 O O . ASP A 1 243 ? 20.203 -13.281 9.609 1 98.81 243 ASP A O 1
ATOM 1909 N N . CYS A 1 244 ? 21.203 -14.109 7.793 1 98.81 244 CYS A N 1
ATOM 1910 C CA . CYS A 1 244 ? 20.031 -13.945 6.938 1 98.81 244 CYS A CA 1
ATOM 1911 C C . CYS A 1 244 ? 18.828 -14.672 7.523 1 98.81 244 CYS A C 1
ATOM 1913 O O . CYS A 1 244 ? 17.75 -14.094 7.637 1 98.81 244 CYS A O 1
ATOM 1915 N N . ILE A 1 245 ? 19.031 -15.906 7.91 1 98.88 245 ILE A N 1
ATOM 1916 C CA . ILE A 1 245 ? 17.969 -16.734 8.477 1 98.88 245 ILE A CA 1
ATOM 1917 C C . ILE A 1 245 ? 17.438 -16.078 9.758 1 98.88 245 ILE A C 1
ATOM 1919 O O . ILE A 1 245 ? 16.234 -15.914 9.922 1 98.88 245 ILE A O 1
ATOM 1923 N N . THR A 1 246 ? 18.344 -15.664 10.609 1 98.5 246 THR A N 1
ATOM 1924 C CA . THR A 1 246 ? 17.969 -15.023 11.859 1 98.5 246 THR A CA 1
ATOM 1925 C C . THR A 1 246 ? 17.172 -13.75 11.594 1 98.5 246 THR A C 1
ATOM 1927 O O . THR A 1 246 ? 16.141 -13.5 12.234 1 98.5 246 THR A O 1
ATOM 1930 N N . THR A 1 247 ? 17.625 -12.953 10.648 1 98.44 247 THR A N 1
ATOM 1931 C CA . THR A 1 247 ? 16.984 -11.68 10.312 1 98.44 247 THR A CA 1
ATOM 1932 C C . THR A 1 247 ? 15.57 -11.891 9.805 1 98.44 247 THR A C 1
ATOM 1934 O O . THR A 1 247 ? 14.633 -11.258 10.281 1 98.44 247 THR A O 1
ATOM 1937 N N . PHE A 1 248 ? 15.344 -12.82 8.875 1 98.44 248 PHE A N 1
ATOM 1938 C CA . PHE A 1 248 ? 14.031 -13 8.266 1 98.44 248 PHE A CA 1
ATOM 1939 C C . PHE A 1 248 ? 13.055 -13.609 9.258 1 98.44 248 PHE A C 1
ATOM 1941 O O . PHE A 1 248 ? 11.836 -13.461 9.117 1 98.44 248 PHE A O 1
ATOM 1948 N N . HIS A 1 249 ? 13.539 -14.281 10.281 1 98.06 249 HIS A N 1
ATOM 1949 C CA . HIS A 1 249 ? 12.648 -14.828 11.297 1 98.06 249 HIS A CA 1
ATOM 1950 C C . HIS A 1 249 ? 12.086 -13.727 12.188 1 98.06 249 HIS A C 1
ATOM 1952 O O . HIS A 1 249 ? 11.148 -13.961 12.961 1 98.06 249 HIS A O 1
ATOM 1958 N N . LEU A 1 250 ? 12.641 -12.477 12.117 1 96.31 250 LEU A N 1
ATOM 1959 C CA . LEU A 1 250 ? 12.016 -11.344 12.789 1 96.31 250 LEU A CA 1
ATOM 1960 C C . LEU A 1 250 ? 10.609 -11.094 12.25 1 96.31 250 LEU A C 1
ATOM 1962 O O . LEU A 1 250 ? 9.781 -10.5 12.938 1 96.31 250 LEU A O 1
ATOM 1966 N N . LEU A 1 251 ? 10.289 -11.539 11.062 1 96.44 251 LEU A N 1
ATOM 1967 C CA . LEU A 1 251 ? 8.992 -11.328 10.438 1 96.44 251 LEU A CA 1
ATOM 1968 C C . LEU A 1 251 ? 7.953 -12.297 11 1 96.44 251 LEU A C 1
ATOM 1970 O O . LEU A 1 251 ? 6.75 -12.125 10.773 1 96.44 251 LEU A O 1
ATOM 1974 N N . ASP A 1 252 ? 8.352 -13.352 11.734 1 94.88 252 ASP A N 1
ATOM 1975 C CA . ASP A 1 252 ? 7.438 -14.336 12.297 1 94.88 252 ASP A CA 1
ATOM 1976 C C . ASP A 1 252 ? 6.477 -13.695 13.297 1 94.88 252 ASP A C 1
ATOM 1978 O O . ASP A 1 252 ? 5.309 -14.078 13.383 1 94.88 252 ASP A O 1
ATOM 1982 N N . ASN A 1 253 ? 6.949 -12.797 14.195 1 85.19 253 ASN A N 1
ATOM 1983 C CA . ASN A 1 253 ? 6.172 -12.172 15.258 1 85.19 253 ASN A CA 1
ATOM 1984 C C . ASN A 1 253 ? 4.938 -11.461 14.711 1 85.19 253 ASN A C 1
ATOM 1986 O O . ASN A 1 253 ? 3.877 -11.484 15.336 1 85.19 253 ASN A O 1
ATOM 1990 N N . GLY A 1 254 ? 4.766 -11.086 13.508 1 82.06 254 GLY A N 1
ATOM 1991 C CA . GLY A 1 254 ? 3.631 -10.383 12.93 1 82.06 254 GLY A CA 1
ATOM 1992 C C . GLY A 1 254 ? 3.047 -11.086 11.719 1 82.06 254 GLY A C 1
ATOM 1993 O O . GLY A 1 254 ? 2.229 -10.508 10.992 1 82.06 254 GLY A O 1
ATOM 1994 N N . ASN A 1 255 ? 3.377 -12.297 11.672 1 87.5 255 ASN A N 1
ATOM 1995 C CA . ASN A 1 255 ? 2.924 -13.047 10.508 1 87.5 255 ASN A CA 1
ATOM 1996 C C . ASN A 1 255 ? 3.111 -12.25 9.219 1 87.5 255 ASN A C 1
ATOM 1998 O O . ASN A 1 255 ? 2.182 -12.117 8.422 1 87.5 255 ASN A O 1
ATOM 2002 N N . MET A 1 256 ? 4.348 -11.672 9.109 1 92.94 256 MET A N 1
ATOM 2003 C CA . MET A 1 256 ? 4.621 -10.758 8.008 1 92.94 256 MET A CA 1
ATOM 2004 C C . MET A 1 256 ? 5.48 -11.43 6.941 1 92.94 256 MET A C 1
ATOM 2006 O O . MET A 1 256 ? 6.004 -10.758 6.047 1 92.94 256 MET A O 1
ATOM 2010 N N . GLN A 1 257 ? 5.656 -12.703 7.109 1 97.06 257 GLN A N 1
ATOM 2011 C CA . GLN A 1 257 ? 6.398 -13.43 6.078 1 97.06 257 GLN A CA 1
ATOM 2012 C C . GLN A 1 257 ? 5.719 -13.297 4.719 1 97.06 257 GLN A C 1
ATOM 2014 O O . GLN A 1 257 ? 4.5 -13.148 4.641 1 97.06 257 GLN A O 1
ATOM 2019 N N . ASN A 1 258 ? 6.523 -13.336 3.705 1 96.62 258 ASN A N 1
ATOM 2020 C CA . ASN A 1 258 ? 6.023 -13.18 2.344 1 96.62 258 ASN A CA 1
ATOM 2021 C C . ASN A 1 258 ? 6.84 -14 1.35 1 96.62 258 ASN A C 1
ATOM 2023 O O . ASN A 1 258 ? 7.734 -14.75 1.744 1 96.62 258 ASN A O 1
ATOM 2027 N N . GLU A 1 259 ? 6.469 -13.961 0.111 1 97.75 259 GLU A N 1
ATOM 2028 C CA . GLU A 1 259 ? 7.105 -14.742 -0.947 1 97.75 259 GLU A CA 1
ATOM 2029 C C . GLU A 1 259 ? 8.617 -14.547 -0.942 1 97.75 259 GLU A C 1
ATOM 2031 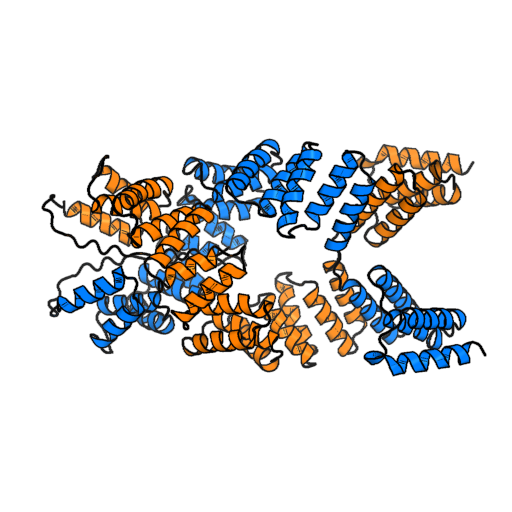O O . GLU A 1 259 ? 9.375 -15.523 -0.939 1 97.75 259 GLU A O 1
ATOM 2036 N N . SER A 1 260 ? 9.07 -13.297 -0.816 1 97.81 260 SER A N 1
ATOM 2037 C CA . SER A 1 260 ? 10.492 -12.969 -0.896 1 97.81 260 SER A CA 1
ATOM 2038 C C . SER A 1 260 ? 11.25 -13.5 0.318 1 97.81 260 SER A C 1
ATOM 2040 O O . SER A 1 260 ? 12.312 -14.102 0.177 1 97.81 260 SER A O 1
ATOM 2042 N N . SER A 1 261 ? 10.688 -13.227 1.471 1 98.38 261 SER A N 1
ATOM 2043 C CA . SER A 1 261 ? 11.375 -13.68 2.678 1 98.38 261 SER A CA 1
ATOM 2044 C C . SER A 1 261 ? 11.484 -15.195 2.715 1 98.38 261 SER A C 1
ATOM 2046 O O . SER A 1 261 ? 12.531 -15.742 3.055 1 98.38 261 SER A O 1
ATOM 2048 N N . TYR A 1 262 ? 10.469 -15.93 2.344 1 98.69 262 TYR A N 1
ATOM 2049 C CA . TYR A 1 262 ? 10.508 -17.391 2.307 1 98.69 262 TYR A CA 1
ATOM 2050 C C . TYR A 1 262 ? 11.531 -17.875 1.298 1 98.69 262 TYR A C 1
ATOM 2052 O O . TYR A 1 262 ? 12.242 -18.859 1.55 1 98.69 262 TYR A O 1
ATOM 2060 N N . TYR A 1 263 ? 11.625 -17.188 0.197 1 98.69 263 TYR A N 1
ATOM 2061 C CA . TYR A 1 263 ? 12.609 -17.578 -0.81 1 98.69 263 TYR A CA 1
ATOM 2062 C C . TYR A 1 263 ? 14.023 -17.5 -0.244 1 98.69 263 TYR A C 1
ATOM 2064 O O . TYR A 1 263 ? 14.797 -18.453 -0.361 1 98.69 263 TYR A O 1
ATOM 2072 N N . TYR A 1 264 ? 14.312 -16.453 0.41 1 98.81 264 TYR A N 1
ATOM 2073 C CA . TYR A 1 264 ? 15.68 -16.266 0.894 1 98.81 264 TYR A CA 1
ATOM 2074 C C . TYR A 1 264 ? 15.953 -17.156 2.102 1 98.81 264 TYR A C 1
ATOM 2076 O O . TYR A 1 264 ? 17.078 -17.609 2.307 1 98.81 264 TYR A O 1
ATOM 2084 N N . LEU A 1 265 ? 14.953 -17.406 2.889 1 98.81 265 LEU A N 1
ATOM 2085 C CA . LEU A 1 265 ? 15.117 -18.438 3.918 1 98.81 265 LEU A CA 1
ATOM 2086 C C . LEU A 1 265 ? 15.477 -19.781 3.295 1 98.81 265 LEU A C 1
ATOM 2088 O O . LEU A 1 265 ? 16.438 -20.422 3.719 1 98.81 265 LEU A O 1
ATOM 2092 N N . GLY A 1 266 ? 14.719 -20.156 2.271 1 98.88 266 GLY A N 1
ATOM 2093 C CA . GLY A 1 266 ? 15 -21.406 1.572 1 98.88 266 GLY A CA 1
ATOM 2094 C C . GLY A 1 266 ? 16.406 -21.453 0.999 1 98.88 266 GLY A C 1
ATOM 2095 O O . GLY A 1 266 ? 17.141 -22.406 1.234 1 98.88 266 GLY A O 1
ATOM 2096 N N . MET A 1 267 ? 16.766 -20.422 0.312 1 98.81 267 MET A N 1
ATOM 2097 C CA . MET A 1 267 ? 18.078 -20.375 -0.34 1 98.81 267 MET A CA 1
ATOM 2098 C C . MET A 1 267 ? 19.203 -20.375 0.691 1 98.81 267 MET A C 1
ATOM 2100 O O . MET A 1 267 ? 20.266 -20.953 0.448 1 98.81 267 MET A O 1
ATOM 2104 N N . SER A 1 268 ? 19 -19.719 1.8 1 98.88 268 SER A N 1
ATOM 2105 C CA . SER A 1 268 ? 20 -19.703 2.852 1 98.88 268 SER A CA 1
ATOM 2106 C C . SER A 1 268 ? 20.188 -21.094 3.463 1 98.88 268 SER A C 1
ATOM 2108 O O . SER A 1 268 ? 21.312 -21.547 3.664 1 98.88 268 SER A O 1
ATOM 2110 N N . HIS A 1 269 ? 19.141 -21.766 3.793 1 98.88 269 HIS A N 1
ATOM 2111 C CA . HIS A 1 269 ? 19.25 -23.125 4.301 1 98.88 269 HIS A CA 1
ATOM 2112 C C . HIS A 1 269 ? 19.906 -24.047 3.285 1 98.88 269 HIS A C 1
ATOM 2114 O O . HIS A 1 269 ? 20.703 -24.906 3.654 1 98.88 269 HIS A O 1
ATOM 2120 N N . LYS A 1 270 ? 19.531 -23.859 2.053 1 98.62 270 LYS A N 1
ATOM 2121 C CA . LYS A 1 270 ? 20.172 -24.641 1 1 98.62 270 LYS A CA 1
ATOM 2122 C C . LYS A 1 270 ? 21.688 -24.422 1 1 98.62 270 LYS A C 1
ATOM 2124 O O . LYS A 1 270 ? 22.453 -25.391 0.919 1 98.62 270 LYS A O 1
ATOM 2129 N N . ALA A 1 271 ? 22.078 -23.203 1.089 1 98.56 271 ALA A N 1
ATOM 2130 C CA . ALA A 1 271 ? 23.5 -22.875 1.109 1 98.56 271 ALA A CA 1
ATOM 2131 C C . ALA A 1 271 ? 24.203 -23.531 2.295 1 98.56 271 ALA A C 1
ATOM 2133 O O . ALA A 1 271 ? 25.391 -23.875 2.207 1 98.56 271 ALA A O 1
ATOM 2134 N N . LEU A 1 272 ? 23.516 -23.703 3.332 1 98.56 272 LEU A N 1
ATOM 2135 C CA . LEU A 1 272 ? 24.062 -24.328 4.535 1 98.56 272 LEU A CA 1
ATOM 2136 C C . LEU A 1 272 ? 23.875 -25.844 4.496 1 98.56 272 LEU A C 1
ATOM 2138 O O . LEU A 1 272 ? 24.031 -26.516 5.516 1 98.56 272 LEU A O 1
ATOM 2142 N N . LYS A 1 273 ? 23.438 -26.328 3.357 1 98.06 273 LYS A N 1
ATOM 2143 C CA . LYS A 1 273 ? 23.266 -27.766 3.092 1 98.06 273 LYS A CA 1
ATOM 2144 C C . LYS A 1 273 ? 22.156 -28.359 3.939 1 98.06 273 LYS A C 1
ATOM 2146 O O . LYS A 1 273 ? 22.234 -29.5 4.371 1 98.06 273 LYS A O 1
ATOM 2151 N N . GLN A 1 274 ? 21.281 -27.516 4.285 1 98.5 274 GLN A N 1
ATOM 2152 C CA . GLN A 1 274 ? 20.047 -27.938 4.938 1 98.5 274 GLN A CA 1
ATOM 2153 C C . GLN A 1 274 ? 18.906 -28.031 3.938 1 98.5 274 GLN A C 1
ATOM 2155 O O . GLN A 1 274 ? 17.922 -27.281 4.035 1 98.5 274 GLN A O 1
ATOM 2160 N N . ASP A 1 275 ? 18.906 -28.984 3.105 1 98.62 275 ASP A N 1
ATOM 2161 C CA . ASP A 1 275 ? 18.078 -29.062 1.91 1 98.62 275 ASP A CA 1
ATOM 2162 C C . ASP A 1 275 ? 16.625 -29.344 2.273 1 98.62 275 ASP A C 1
ATOM 2164 O O . ASP A 1 275 ? 15.711 -28.859 1.6 1 98.62 275 ASP A O 1
ATOM 2168 N N . ALA A 1 276 ? 16.406 -30.078 3.305 1 98.56 276 ALA A N 1
ATOM 2169 C CA . ALA A 1 276 ? 15.031 -30.328 3.711 1 98.56 276 ALA A CA 1
ATOM 2170 C C . ALA A 1 276 ? 14.336 -29.031 4.121 1 98.56 276 ALA A C 1
ATOM 2172 O O . ALA A 1 276 ? 13.18 -28.797 3.748 1 98.56 276 ALA A O 1
ATOM 2173 N N . LYS A 1 277 ? 15.062 -28.266 4.895 1 98.62 277 LYS A N 1
ATOM 2174 C CA . LYS A 1 277 ? 14.516 -26.969 5.297 1 98.62 277 LYS A CA 1
ATOM 2175 C C . LYS A 1 277 ? 14.359 -26.047 4.094 1 98.62 277 LYS A C 1
ATOM 2177 O O . LYS A 1 277 ? 13.398 -25.281 4.016 1 98.62 277 LYS A O 1
ATOM 2182 N N . ALA A 1 278 ? 15.297 -26.109 3.246 1 98.81 278 ALA A N 1
ATOM 2183 C CA . ALA A 1 278 ? 15.211 -25.312 2.018 1 98.81 278 ALA A CA 1
ATOM 2184 C C . ALA A 1 278 ? 13.922 -25.625 1.259 1 98.81 278 ALA A C 1
ATOM 2186 O O . ALA A 1 278 ? 13.203 -24.703 0.857 1 98.81 278 ALA A O 1
ATOM 2187 N N . ILE A 1 279 ? 13.656 -26.922 1.071 1 98.81 279 ILE A N 1
ATOM 2188 C CA . ILE A 1 279 ? 12.469 -27.359 0.359 1 98.81 279 ILE A CA 1
ATOM 2189 C C . ILE A 1 279 ? 11.219 -26.812 1.052 1 98.81 279 ILE A C 1
ATOM 2191 O O . ILE A 1 279 ? 10.312 -26.297 0.395 1 98.81 279 ILE A O 1
ATOM 2195 N N . TYR A 1 280 ? 11.266 -26.906 2.387 1 98.69 280 TYR A N 1
ATOM 2196 C CA . TYR A 1 280 ? 10.117 -26.422 3.156 1 98.69 280 TYR A CA 1
ATOM 2197 C C . TYR A 1 280 ? 9.852 -24.953 2.871 1 98.69 280 TYR A C 1
ATOM 2199 O O . TYR A 1 280 ? 8.727 -24.562 2.547 1 98.69 280 TYR A O 1
ATOM 2207 N N . TYR A 1 281 ? 10.828 -24.094 2.945 1 98.81 281 TYR A N 1
ATOM 2208 C CA . TYR A 1 281 ? 10.641 -22.656 2.809 1 98.81 281 TYR A CA 1
ATOM 2209 C C . TYR A 1 281 ? 10.359 -22.281 1.359 1 98.81 281 TYR A C 1
ATOM 2211 O O . TYR A 1 281 ? 9.609 -21.328 1.09 1 98.81 281 TYR A O 1
ATOM 2219 N N . LEU A 1 282 ? 10.914 -22.969 0.438 1 98.88 282 LEU A N 1
ATOM 2220 C CA . LEU A 1 282 ? 10.625 -22.703 -0.968 1 98.88 282 LEU A CA 1
ATOM 2221 C C . LEU A 1 282 ? 9.18 -23.062 -1.3 1 98.88 282 LEU A C 1
ATOM 2223 O O . LEU A 1 282 ? 8.547 -22.391 -2.119 1 98.88 282 LEU A O 1
ATOM 2227 N N . GLN A 1 283 ? 8.719 -24.141 -0.696 1 98.56 283 GLN A N 1
ATOM 2228 C CA . GLN A 1 283 ? 7.305 -24.469 -0.856 1 98.56 283 GLN A CA 1
ATOM 2229 C C . GLN A 1 283 ? 6.414 -23.359 -0.303 1 98.56 283 GLN A C 1
ATOM 2231 O O . GLN A 1 283 ? 5.371 -23.047 -0.884 1 98.56 283 GLN A O 1
ATOM 2236 N N . GLN A 1 284 ? 6.844 -22.781 0.849 1 98.25 284 GLN A N 1
ATOM 2237 C CA . GLN A 1 284 ? 6.105 -21.656 1.393 1 98.25 284 GLN A CA 1
ATOM 2238 C C . GLN A 1 284 ? 6.121 -20.469 0.428 1 98.25 284 GLN A C 1
ATOM 2240 O O . GLN A 1 284 ? 5.117 -19.766 0.276 1 98.25 284 GLN A O 1
ATOM 2245 N N . ALA A 1 285 ? 7.227 -20.203 -0.223 1 98.62 285 ALA A N 1
ATOM 2246 C CA . ALA A 1 285 ? 7.328 -19.141 -1.212 1 98.62 285 ALA A CA 1
ATOM 2247 C C . ALA A 1 285 ? 6.352 -19.359 -2.363 1 98.62 285 ALA A C 1
ATOM 2249 O O . ALA A 1 285 ? 5.695 -18.422 -2.82 1 98.62 285 ALA A O 1
ATOM 2250 N N . ILE A 1 286 ? 6.238 -20.594 -2.838 1 98.31 286 ILE A N 1
ATOM 2251 C CA . ILE A 1 286 ? 5.316 -20.953 -3.912 1 98.31 286 ILE A CA 1
ATOM 2252 C C . ILE A 1 286 ? 3.881 -20.688 -3.469 1 98.31 286 ILE A C 1
ATOM 2254 O O . ILE A 1 286 ? 3.1 -20.078 -4.207 1 98.31 286 ILE A O 1
ATOM 2258 N N . THR A 1 287 ? 3.574 -21.141 -2.256 1 97.56 287 THR A N 1
ATOM 2259 C CA . THR A 1 287 ? 2.229 -20.953 -1.725 1 97.56 287 THR A CA 1
ATOM 2260 C C . THR A 1 287 ? 1.87 -19.469 -1.673 1 97.56 287 THR A C 1
ATOM 2262 O O . THR A 1 287 ? 0.762 -19.078 -2.045 1 97.56 287 THR A O 1
ATOM 2265 N N . GLU A 1 288 ? 2.846 -18.656 -1.273 1 97.19 288 GLU A N 1
ATOM 2266 C CA . GLU A 1 288 ? 2.625 -17.219 -1.192 1 97.19 288 GLU A CA 1
ATOM 2267 C C . GLU A 1 288 ? 2.521 -16.594 -2.582 1 97.19 288 GLU A C 1
ATOM 2269 O O . GLU A 1 288 ? 1.854 -15.57 -2.764 1 97.19 288 GLU A O 1
ATOM 2274 N N . GLY A 1 289 ? 3.1 -17.203 -3.525 1 97.75 289 GLY A N 1
ATOM 2275 C CA . GLY A 1 289 ? 3.217 -16.625 -4.852 1 97.75 289 GLY A CA 1
ATOM 2276 C C . GLY A 1 289 ? 2.111 -17.047 -5.793 1 97.75 289 GLY A C 1
ATOM 2277 O O . GLY A 1 289 ? 2.072 -16.625 -6.949 1 97.75 289 GLY A O 1
ATOM 2278 N N . ILE A 1 290 ? 1.237 -17.891 -5.395 1 98 290 ILE A N 1
ATOM 2279 C CA . ILE A 1 290 ? 0.14 -18.375 -6.23 1 98 290 ILE A CA 1
ATOM 2280 C C . ILE A 1 290 ? -1.194 -18.047 -5.566 1 98 290 ILE A C 1
ATOM 2282 O O . ILE A 1 290 ? -1.442 -18.438 -4.426 1 98 290 ILE A O 1
ATOM 2286 N N . SER A 1 291 ? -2.053 -17.344 -6.305 1 97 291 SER A N 1
ATOM 2287 C CA . SER A 1 291 ? -3.375 -16.984 -5.797 1 97 291 SER A CA 1
ATOM 2288 C C . SER A 1 291 ? -4.188 -18.234 -5.461 1 97 291 SER A C 1
ATOM 2290 O O . SER A 1 291 ? -4.207 -19.188 -6.234 1 97 291 SER A O 1
ATOM 2292 N N . PRO A 1 292 ? -4.902 -18.203 -4.336 1 96.75 292 PRO A N 1
ATOM 2293 C CA . PRO A 1 292 ? -5.75 -19.344 -3.977 1 96.75 292 PRO A CA 1
ATOM 2294 C C . PRO A 1 292 ? -6.953 -19.5 -4.902 1 96.75 292 PRO A C 1
ATOM 2296 O O . PRO A 1 292 ? -7.645 -20.531 -4.859 1 96.75 292 PRO A O 1
ATOM 2299 N N . ASN A 1 293 ? -7.199 -18.594 -5.766 1 97.12 293 ASN A N 1
ATOM 2300 C CA . ASN A 1 293 ? -8.344 -18.625 -6.668 1 97.12 293 ASN A CA 1
ATOM 2301 C C . ASN A 1 293 ? -7.988 -19.297 -7.996 1 97.12 293 ASN A C 1
ATOM 2303 O O . ASN A 1 293 ? -8.852 -19.484 -8.852 1 97.12 293 ASN A O 1
ATOM 2307 N N . THR A 1 294 ? -6.754 -19.688 -8.141 1 97.75 294 THR A N 1
ATOM 2308 C CA . THR A 1 294 ? -6.258 -20.203 -9.422 1 97.75 294 THR A CA 1
ATOM 2309 C C . THR A 1 294 ? -7.051 -21.422 -9.867 1 97.75 294 THR A C 1
ATOM 2311 O O . THR A 1 294 ? -7.395 -21.547 -11.039 1 97.75 294 THR A O 1
ATOM 2314 N N . ASP A 1 295 ? -7.336 -22.281 -8.953 1 96.94 295 ASP A N 1
ATOM 2315 C CA . ASP A 1 295 ? -8.117 -23.469 -9.289 1 96.94 295 ASP A CA 1
ATOM 2316 C C . ASP A 1 295 ? -9.492 -23.078 -9.828 1 96.94 295 ASP A C 1
ATOM 2318 O O . ASP A 1 295 ? -9.977 -23.672 -10.805 1 96.94 295 ASP A O 1
ATOM 2322 N N . THR A 1 296 ? -10.117 -22.078 -9.25 1 97.31 296 THR A N 1
ATOM 2323 C CA . THR A 1 296 ? -11.414 -21.594 -9.68 1 97.31 296 THR A CA 1
ATOM 2324 C C . THR A 1 296 ? -11.336 -21.016 -11.094 1 97.31 296 THR A C 1
ATOM 2326 O O . THR A 1 296 ? -12.234 -21.219 -11.914 1 97.31 296 THR A O 1
ATOM 2329 N N . TYR A 1 297 ? -10.312 -20.312 -11.375 1 98.44 297 TYR A N 1
ATOM 2330 C CA . TYR A 1 297 ? -10.148 -19.734 -12.711 1 98.44 297 TYR A CA 1
ATOM 2331 C C . TYR A 1 297 ? -10.078 -20.828 -13.766 1 98.44 297 TYR A C 1
ATOM 2333 O O . TYR A 1 297 ? -10.742 -20.75 -14.805 1 98.44 297 TYR A O 1
ATOM 2341 N N . TYR A 1 298 ? -9.312 -21.875 -13.5 1 98.06 298 TYR A N 1
ATOM 2342 C CA . TYR A 1 298 ? -9.203 -22.984 -14.438 1 98.06 298 TYR A CA 1
ATOM 2343 C C . TYR A 1 298 ? -10.539 -23.703 -14.602 1 98.06 298 TYR A C 1
ATOM 2345 O O . TYR A 1 298 ? -10.883 -24.156 -15.695 1 98.06 298 TYR A O 1
ATOM 2353 N N . SER A 1 299 ? -11.258 -23.828 -13.508 1 97.94 299 SER A N 1
ATOM 2354 C CA . SER A 1 299 ? -12.586 -24.438 -13.594 1 97.94 299 SER A CA 1
ATOM 2355 C C . SER A 1 299 ? -13.508 -23.625 -14.492 1 97.94 299 SER A C 1
ATOM 2357 O O . SER A 1 299 ? -14.266 -24.188 -15.289 1 97.94 299 SER A O 1
ATOM 2359 N N . GLU A 1 300 ? -13.453 -22.344 -14.359 1 98.25 300 GLU A N 1
ATOM 2360 C CA . GLU A 1 300 ? -14.281 -21.469 -15.188 1 98.25 300 GLU A CA 1
ATOM 2361 C C . GLU A 1 300 ? -13.867 -21.547 -16.656 1 98.25 300 GLU A C 1
ATOM 2363 O O . GLU A 1 300 ? -14.719 -21.516 -17.547 1 98.25 300 GLU A O 1
ATOM 2368 N N . ILE A 1 301 ? -12.586 -21.625 -16.906 1 98.75 301 ILE A N 1
ATOM 2369 C CA . ILE A 1 301 ? -12.086 -21.797 -18.266 1 98.75 301 ILE A CA 1
ATOM 2370 C C . ILE A 1 301 ? -12.602 -23.125 -18.828 1 98.75 301 ILE A C 1
ATOM 2372 O O . ILE A 1 301 ? -13.094 -23.172 -19.969 1 98.75 301 ILE A O 1
ATOM 2376 N N . ALA A 1 302 ? -12.508 -24.141 -18 1 98.56 302 ALA A N 1
ATOM 2377 C CA . ALA A 1 302 ? -12.984 -25.469 -18.422 1 98.56 302 ALA A CA 1
ATOM 2378 C C . ALA A 1 302 ? -14.469 -25.422 -18.766 1 98.56 302 ALA A C 1
ATOM 2380 O O . ALA A 1 302 ? -14.891 -25.969 -19.797 1 98.56 302 ALA A O 1
ATOM 2381 N N . ASP A 1 303 ? -15.266 -24.797 -17.938 1 97.62 303 ASP A N 1
ATOM 2382 C CA . ASP A 1 303 ? -16.688 -24.656 -18.188 1 97.62 303 ASP A CA 1
ATOM 2383 C C . ASP A 1 303 ? -16.953 -23.906 -19.5 1 97.62 303 ASP A C 1
ATOM 2385 O O . ASP A 1 303 ? -17.844 -24.281 -20.266 1 97.62 303 ASP A O 1
ATOM 2389 N N . SER A 1 304 ? -16.219 -22.922 -19.75 1 98.44 304 SER A N 1
ATOM 2390 C CA . SER A 1 304 ? -16.344 -22.156 -21 1 98.44 304 SER A CA 1
ATOM 2391 C C . SER A 1 304 ? -15.977 -23.016 -22.203 1 98.44 304 SER A C 1
ATOM 2393 O O . SER A 1 304 ? -16.641 -22.953 -23.234 1 98.44 304 SER A O 1
ATOM 2395 N N . TYR A 1 305 ? -14.922 -23.812 -22.125 1 98.31 305 TYR A N 1
ATOM 2396 C CA . TYR A 1 305 ? -14.57 -24.719 -23.203 1 98.31 305 TYR A CA 1
ATOM 2397 C C . TYR A 1 305 ? -15.695 -25.734 -23.453 1 98.31 305 TYR A C 1
ATOM 2399 O O . TYR A 1 305 ? -15.977 -26.094 -24.594 1 98.31 305 TYR A O 1
ATOM 2407 N N . ASP A 1 306 ? -16.25 -26.188 -22.328 1 96.12 306 ASP A N 1
ATOM 2408 C CA . ASP A 1 306 ? -17.359 -27.125 -22.469 1 96.12 306 ASP A CA 1
ATOM 2409 C C . ASP A 1 306 ? -18.516 -26.484 -23.234 1 96.12 306 ASP A C 1
ATOM 2411 O O . ASP A 1 306 ? -19.109 -27.125 -24.109 1 96.12 306 ASP A O 1
ATOM 2415 N N . ARG A 1 307 ? -18.812 -25.281 -22.953 1 95.75 307 ARG A N 1
ATOM 2416 C CA . ARG A 1 307 ? -19.875 -24.547 -23.625 1 95.75 307 ARG A CA 1
ATOM 2417 C C . ARG A 1 307 ? -19.547 -24.344 -25.109 1 95.75 307 ARG A C 1
ATOM 2419 O O . ARG A 1 307 ? -20.453 -24.266 -25.938 1 95.75 307 ARG A O 1
ATOM 2426 N N . LEU A 1 308 ? -18.359 -24.328 -25.375 1 97.62 308 LEU A N 1
ATOM 2427 C CA . LEU A 1 308 ? -17.906 -24.203 -26.766 1 97.62 308 LEU A CA 1
ATOM 2428 C C . LEU A 1 308 ? -17.828 -25.562 -27.438 1 97.62 308 LEU A C 1
ATOM 2430 O O . LEU A 1 308 ? -17.406 -25.672 -28.594 1 97.62 308 LEU A O 1
ATOM 2434 N N . HIS A 1 309 ? -18.141 -26.625 -26.719 1 96.75 309 HIS A N 1
ATOM 2435 C CA . HIS A 1 309 ? -18.141 -28 -27.188 1 96.75 309 HIS A CA 1
ATOM 2436 C C . HIS A 1 309 ? -16.734 -28.453 -27.547 1 96.75 309 HIS A C 1
ATOM 2438 O O . HIS A 1 309 ? -16.516 -29.062 -28.594 1 96.75 309 HIS A O 1
ATOM 2444 N N . LEU A 1 310 ? -15.859 -28.047 -26.703 1 97.88 310 LEU A N 1
ATOM 2445 C CA . LEU A 1 310 ? -14.469 -28.5 -26.781 1 97.88 310 LEU A CA 1
ATOM 2446 C C . LEU A 1 310 ? -14.094 -29.297 -25.547 1 97.88 310 LEU A C 1
ATOM 2448 O O . LEU A 1 310 ? -13.289 -28.844 -24.719 1 97.88 310 LEU A O 1
ATOM 2452 N N . PRO A 1 311 ? -14.57 -30.5 -25.422 1 97.56 311 PRO A N 1
ATOM 2453 C CA . PRO A 1 311 ? -14.492 -31.266 -24.172 1 97.56 311 PRO A CA 1
ATOM 2454 C C . PRO A 1 311 ? -13.055 -31.625 -23.797 1 97.56 311 PRO A C 1
ATOM 2456 O O . PRO A 1 311 ? -12.719 -31.656 -22.609 1 97.56 311 PRO A O 1
ATOM 2459 N N . LYS A 1 312 ? -12.211 -31.906 -24.688 1 97.81 312 LYS A N 1
ATOM 2460 C CA . LYS A 1 312 ? -10.836 -32.25 -24.375 1 97.81 312 LYS A CA 1
ATOM 2461 C C . LYS A 1 312 ? -10.102 -31.078 -23.734 1 97.81 312 LYS A C 1
ATOM 2463 O O . LYS A 1 312 ? -9.352 -31.25 -22.766 1 97.81 312 LYS A O 1
ATOM 2468 N N . LYS A 1 313 ? -10.352 -29.922 -24.328 1 98 313 LYS A N 1
ATOM 2469 C CA . LYS A 1 313 ? -9.766 -28.734 -23.734 1 98 313 LYS A CA 1
ATOM 2470 C C . LYS A 1 313 ? -10.328 -28.453 -22.344 1 98 313 LYS A C 1
ATOM 2472 O O . LYS A 1 313 ? -9.609 -28.016 -21.438 1 98 313 LYS A O 1
ATOM 2477 N N . ALA A 1 314 ? -11.555 -28.672 -22.203 1 98.38 314 ALA A N 1
ATOM 2478 C CA . ALA A 1 314 ? -12.195 -28.531 -20.891 1 98.38 314 ALA A CA 1
ATOM 2479 C C . ALA A 1 314 ? -11.547 -29.453 -19.859 1 98.38 314 ALA A C 1
ATOM 2481 O O . ALA A 1 314 ? -11.188 -29.016 -18.766 1 98.38 314 ALA A O 1
ATOM 2482 N N . LEU A 1 315 ? -11.359 -30.703 -20.266 1 97.94 315 LEU A N 1
ATOM 2483 C CA . LEU A 1 315 ? -10.766 -31.688 -19.375 1 97.94 315 LEU A CA 1
ATOM 2484 C C . LEU A 1 315 ? -9.344 -31.281 -18.984 1 97.94 315 LEU A C 1
ATOM 2486 O O . LEU A 1 315 ? -8.961 -31.391 -17.812 1 97.94 315 LEU A O 1
ATOM 2490 N N . THR A 1 316 ? -8.617 -30.812 -19.953 1 97.5 316 THR A N 1
ATOM 2491 C CA . THR A 1 316 ? -7.254 -30.375 -19.703 1 97.5 316 THR A CA 1
ATOM 2492 C C . THR A 1 316 ? -7.242 -29.234 -18.688 1 97.5 316 THR A C 1
ATOM 2494 O O . THR A 1 316 ? -6.402 -29.203 -17.781 1 97.5 316 THR A O 1
ATOM 2497 N N . SER A 1 317 ? -8.164 -28.344 -18.859 1 97.81 317 SER A N 1
ATOM 2498 C CA . SER A 1 317 ? -8.25 -27.203 -17.953 1 97.81 317 SER A CA 1
ATOM 2499 C C . SER A 1 317 ? -8.648 -27.641 -16.547 1 97.81 317 SER A C 1
ATOM 2501 O O . SER A 1 317 ? -8.086 -27.156 -15.562 1 97.81 317 SER A O 1
ATOM 2503 N N . TYR A 1 318 ? -9.594 -28.531 -16.438 1 97.75 318 TYR A N 1
ATOM 2504 C CA . TYR A 1 318 ? -9.969 -29.062 -15.141 1 97.75 318 TYR A CA 1
ATOM 2505 C C . TYR A 1 318 ? -8.773 -29.75 -14.477 1 97.75 318 TYR A C 1
ATOM 2507 O O . TYR A 1 318 ? -8.516 -29.547 -13.289 1 97.75 318 TYR A O 1
ATOM 2515 N N . GLN A 1 319 ? -8.07 -30.5 -15.219 1 95.56 319 GLN A N 1
ATOM 2516 C CA . GLN A 1 319 ? -6.914 -31.203 -14.695 1 95.56 319 GLN A CA 1
ATOM 2517 C C . GLN A 1 319 ? -5.855 -30.234 -14.18 1 95.56 319 GLN A C 1
ATOM 2519 O O . GLN A 1 319 ? -5.285 -30.438 -13.109 1 95.56 319 GLN A O 1
ATOM 2524 N N . ARG A 1 320 ? -5.648 -29.25 -14.969 1 95.25 320 ARG A N 1
ATOM 2525 C CA . ARG A 1 320 ? -4.703 -28.234 -14.523 1 95.25 320 ARG A CA 1
ATOM 2526 C C . ARG A 1 320 ? -5.176 -27.562 -13.234 1 95.25 320 ARG A C 1
ATOM 2528 O O . ARG A 1 320 ? -4.383 -27.344 -12.32 1 95.25 320 ARG A O 1
ATOM 2535 N N . GLY A 1 321 ? -6.414 -27.266 -13.164 1 96.56 321 GLY A N 1
ATOM 2536 C CA . GLY A 1 321 ? -6.98 -26.656 -11.969 1 96.56 321 GLY A CA 1
ATOM 2537 C C . GLY A 1 321 ? -6.785 -27.5 -10.727 1 96.56 321 GLY A C 1
ATOM 2538 O O . GLY A 1 321 ? -6.535 -26.984 -9.641 1 96.56 321 GLY A O 1
ATOM 2539 N N . LEU A 1 322 ? -6.832 -28.812 -10.859 1 94.88 322 LEU A N 1
ATOM 2540 C CA . LEU A 1 322 ? -6.727 -29.734 -9.742 1 94.88 322 LEU A CA 1
ATOM 2541 C C . LEU A 1 322 ? -5.332 -29.688 -9.125 1 94.88 322 LEU A C 1
ATOM 2543 O O . LEU A 1 322 ? -5.152 -30.047 -7.961 1 94.88 322 LEU A O 1
ATOM 2547 N N . THR A 1 323 ? -4.367 -29.203 -9.875 1 92.25 323 THR A N 1
ATOM 2548 C CA . THR A 1 323 ? -3.008 -29.109 -9.352 1 92.25 323 THR A CA 1
ATOM 2549 C C . THR A 1 323 ? -2.883 -27.953 -8.367 1 92.25 323 THR A C 1
ATOM 2551 O O . THR A 1 323 ? -1.908 -27.875 -7.613 1 92.25 323 THR A O 1
ATOM 2554 N N . PHE A 1 324 ? -3.863 -27.094 -8.383 1 95.19 324 PHE A N 1
ATOM 2555 C CA . PHE A 1 324 ? -3.832 -25.953 -7.488 1 95.19 324 PHE A CA 1
ATOM 2556 C C . PHE A 1 324 ? -4.793 -26.141 -6.32 1 95.19 324 PHE A C 1
ATOM 2558 O O . PHE A 1 324 ? -4.688 -25.453 -5.305 1 95.19 324 PHE A O 1
ATOM 2565 N N . GLY A 1 325 ? -5.715 -26.938 -6.531 1 92.25 325 GLY A N 1
ATOM 2566 C CA . GLY A 1 325 ? -6.684 -27.234 -5.484 1 92.25 325 GLY A CA 1
ATOM 2567 C C . GLY A 1 325 ? -7.719 -28.266 -5.902 1 92.25 325 GLY A C 1
ATOM 2568 O O . GLY A 1 325 ? -8.25 -28.203 -7.016 1 92.25 325 GLY A O 1
ATOM 2569 N N . GLU A 1 326 ? -7.973 -29.141 -5 1 91.75 326 GLU A N 1
ATOM 2570 C CA . GLU A 1 326 ? -8.969 -30.172 -5.297 1 91.75 326 GLU A CA 1
ATOM 2571 C C . GLU A 1 326 ? -10.359 -29.734 -4.863 1 91.75 326 GLU A C 1
ATOM 2573 O O . GLU A 1 326 ? -10.555 -29.281 -3.734 1 91.75 326 GLU A O 1
ATOM 2578 N N . LYS A 1 327 ? -11.273 -29.844 -5.773 1 91.94 327 LYS A N 1
ATOM 2579 C CA . LYS A 1 327 ? -12.688 -29.562 -5.508 1 91.94 327 LYS A CA 1
ATOM 2580 C C . LYS A 1 327 ? -13.57 -30.703 -6.02 1 91.94 327 LYS A C 1
ATOM 2582 O O . LYS A 1 327 ? -13.445 -31.125 -7.172 1 91.94 327 LYS A O 1
ATOM 2587 N N . PRO A 1 328 ? -14.453 -31.125 -5.176 1 94.5 328 PRO A N 1
ATOM 2588 C CA . PRO A 1 328 ? -15.297 -32.25 -5.578 1 94.5 328 PRO A CA 1
ATOM 2589 C C . PRO A 1 328 ? -16.047 -32 -6.887 1 94.5 328 PRO A C 1
ATOM 2591 O O . PRO A 1 328 ? -16.094 -32.875 -7.754 1 94.5 328 PRO A O 1
ATOM 2594 N N . MET A 1 329 ? -16.531 -30.875 -7.035 1 95.06 329 MET A N 1
ATOM 2595 C CA . MET A 1 329 ? -17.375 -30.562 -8.195 1 95.06 329 MET A CA 1
ATOM 2596 C C . MET A 1 329 ? -16.547 -30.641 -9.484 1 95.06 329 MET A C 1
ATOM 2598 O O . MET A 1 329 ? -17.109 -30.844 -10.562 1 95.06 329 MET A O 1
ATOM 2602 N N . VAL A 1 330 ? -15.266 -30.453 -9.367 1 96.5 330 VAL A N 1
ATOM 2603 C CA . VAL A 1 330 ? -14.406 -30.547 -10.547 1 96.5 330 VAL A CA 1
ATOM 2604 C C . VAL A 1 330 ? -14.359 -32 -11.023 1 96.5 330 VAL A C 1
ATOM 2606 O O . VAL A 1 330 ? -14.438 -32.281 -12.219 1 96.5 330 VAL A O 1
ATOM 2609 N N . TYR A 1 331 ? -14.266 -32.906 -10.102 1 96.81 331 TYR A N 1
ATOM 2610 C CA . TYR A 1 331 ? -14.289 -34.312 -10.445 1 96.81 331 TYR A CA 1
ATOM 2611 C C . TYR A 1 331 ? -15.609 -34.719 -11.102 1 96.81 331 TYR A C 1
ATOM 2613 O O . TYR A 1 331 ? -15.633 -35.438 -12.086 1 96.81 331 TYR A O 1
ATOM 2621 N N . TYR A 1 332 ? -16.719 -34.219 -10.547 1 97.25 332 TYR A N 1
ATOM 2622 C CA . TYR A 1 332 ? -18.031 -34.469 -11.133 1 97.25 332 TYR A CA 1
ATOM 2623 C C . TYR A 1 332 ? -18.094 -33.938 -12.562 1 97.25 332 TYR A C 1
ATOM 2625 O O . TYR A 1 332 ? -18.578 -34.625 -13.461 1 97.25 332 TYR A O 1
ATOM 2633 N N . ALA A 1 333 ? -17.594 -32.75 -12.727 1 96.88 333 ALA A N 1
ATOM 2634 C CA . ALA A 1 333 ? -17.625 -32.125 -14.047 1 96.88 333 ALA A CA 1
ATOM 2635 C C . ALA A 1 333 ? -16.812 -32.906 -15.047 1 96.88 333 ALA A C 1
ATOM 2637 O O . ALA A 1 333 ? -17.25 -33.125 -16.188 1 96.88 333 ALA A O 1
ATOM 2638 N N . MET A 1 334 ? -15.648 -33.312 -14.641 1 97.94 334 MET A N 1
ATOM 2639 C CA . MET A 1 334 ? -14.82 -34.156 -15.516 1 97.94 334 MET A CA 1
ATOM 2640 C C . MET A 1 334 ? -15.531 -35.469 -15.859 1 97.94 334 MET A C 1
ATOM 2642 O O . MET A 1 334 ? -15.562 -35.875 -17.016 1 97.94 334 MET A O 1
ATOM 2646 N N . ALA A 1 335 ? -16.156 -36.062 -14.859 1 98.06 335 ALA A N 1
ATOM 2647 C CA . ALA A 1 335 ? -16.906 -37.312 -15.078 1 98.06 335 ALA A CA 1
ATOM 2648 C C . ALA A 1 335 ? -18.031 -37.094 -16.078 1 98.06 335 ALA A C 1
ATOM 2650 O O . ALA A 1 335 ? -18.25 -37.938 -16.969 1 98.06 335 ALA A O 1
ATOM 2651 N N . SER A 1 336 ? -18.703 -36.031 -15.93 1 97.31 336 SER A N 1
ATOM 2652 C CA . SER A 1 336 ? -19.828 -35.719 -16.812 1 97.31 336 SER A CA 1
ATOM 2653 C C . SER A 1 336 ? -19.359 -35.562 -18.25 1 97.31 336 SER A C 1
ATOM 2655 O O . SER A 1 336 ? -20.031 -36 -19.188 1 97.31 336 SER A O 1
ATOM 2657 N N . ILE A 1 337 ? -18.266 -34.969 -18.438 1 97.69 337 ILE A N 1
ATOM 2658 C CA . ILE A 1 337 ? -17.719 -34.781 -19.766 1 97.69 337 ILE A CA 1
ATOM 2659 C C . ILE A 1 337 ? -17.328 -36.125 -20.375 1 97.69 337 ILE A C 1
ATOM 2661 O O . ILE A 1 337 ? -17.656 -36.406 -21.531 1 97.69 337 ILE A O 1
ATOM 2665 N N . TYR A 1 338 ? -16.656 -36.938 -19.609 1 97.5 338 TYR A N 1
ATOM 2666 C CA . TYR A 1 338 ? -16.312 -38.281 -20.078 1 97.5 338 TYR A CA 1
ATOM 2667 C C . TYR A 1 338 ? -17.562 -39.094 -20.422 1 97.5 338 TYR A C 1
ATOM 2669 O O . TYR A 1 338 ? -17.594 -39.812 -21.406 1 97.5 338 TYR A O 1
ATOM 2677 N N . ASP A 1 339 ? -18.562 -38.906 -19.672 1 97.12 339 ASP A N 1
ATOM 2678 C CA . ASP A 1 339 ? -19.812 -39.656 -19.781 1 97.12 339 ASP A CA 1
ATOM 2679 C C . ASP A 1 339 ? -20.625 -39.219 -20.984 1 97.12 339 ASP A C 1
ATOM 2681 O O . ASP A 1 339 ? -20.953 -40.031 -21.859 1 97.12 339 ASP A O 1
ATOM 2685 N N . SER A 1 340 ? -20.844 -37.938 -21.062 1 95.38 340 SER A N 1
ATOM 2686 C CA . SER A 1 340 ? -21.844 -37.438 -22 1 95.38 340 SER A CA 1
ATOM 2687 C C . SER A 1 340 ? -21.188 -36.906 -23.281 1 95.38 340 SER A C 1
ATOM 2689 O O . SER A 1 340 ? -21.719 -37.094 -24.375 1 95.38 340 SER A O 1
ATOM 2691 N N . ASN A 1 341 ? -20.109 -36.312 -23.188 1 95.5 341 ASN A N 1
ATOM 2692 C CA . ASN A 1 341 ? -19.484 -35.719 -24.359 1 95.5 341 ASN A CA 1
ATOM 2693 C C . ASN A 1 341 ? -18.578 -36.719 -25.078 1 95.5 341 ASN A C 1
ATOM 2695 O O . ASN A 1 341 ? -18.609 -36.812 -26.297 1 95.5 341 ASN A O 1
ATOM 2699 N N . LEU A 1 342 ? -17.781 -37.5 -24.234 1 96.56 342 LEU A N 1
ATOM 2700 C CA . LEU A 1 342 ? -16.75 -38.344 -24.844 1 96.56 342 LEU A CA 1
ATOM 2701 C C . LEU A 1 342 ? -17.188 -39.781 -24.844 1 96.56 342 LEU A C 1
ATOM 2703 O O . LEU A 1 342 ? -16.578 -40.625 -25.516 1 96.56 342 LEU A O 1
ATOM 2707 N N . LYS A 1 343 ? -18.188 -40.125 -24.109 1 95.81 343 LYS A N 1
ATOM 2708 C CA . LYS A 1 343 ? -18.703 -41.5 -24 1 95.81 343 LYS A CA 1
ATOM 2709 C C . LYS A 1 343 ? -17.594 -42.469 -23.594 1 95.81 343 LYS A C 1
ATOM 2711 O O . LYS A 1 343 ? -17.484 -43.531 -24.172 1 95.81 343 LYS A O 1
ATOM 2716 N N . ASP A 1 344 ? -16.766 -41.969 -22.844 1 97.12 344 ASP A N 1
ATOM 2717 C CA . ASP A 1 344 ? -15.703 -42.781 -22.234 1 97.12 344 ASP A CA 1
ATOM 2718 C C . ASP A 1 344 ? -16.141 -43.312 -20.875 1 97.12 344 ASP A C 1
ATOM 2720 O O . ASP A 1 344 ? -15.875 -42.688 -19.844 1 97.12 344 ASP A O 1
ATOM 2724 N N . THR A 1 345 ? -16.672 -44.438 -20.891 1 96.81 345 THR A N 1
ATOM 2725 C CA . THR A 1 345 ? -17.312 -45.031 -19.703 1 96.81 345 THR A CA 1
ATOM 2726 C C . THR A 1 345 ? -16.297 -45.281 -18.609 1 96.81 345 THR A C 1
ATOM 2728 O O . THR A 1 345 ? -16.578 -45.031 -17.422 1 96.81 345 THR A O 1
ATOM 2731 N N . MET A 1 346 ? -15.18 -45.75 -18.938 1 97.38 346 MET A N 1
ATOM 2732 C CA . MET A 1 346 ? -14.156 -46.094 -17.953 1 97.38 346 MET A CA 1
ATOM 2733 C C . MET A 1 346 ? -13.75 -44.844 -17.156 1 97.38 346 MET A C 1
ATOM 2735 O O . MET A 1 346 ? -13.797 -44.875 -15.922 1 97.38 346 MET A O 1
ATOM 2739 N N . ASN A 1 347 ? -13.453 -43.844 -17.875 1 97.5 347 ASN A N 1
ATOM 2740 C CA . ASN A 1 347 ? -13.039 -42.625 -17.188 1 97.5 347 ASN A CA 1
ATOM 2741 C C . ASN A 1 347 ? -14.219 -41.938 -16.484 1 97.5 347 ASN A C 1
ATOM 2743 O O . ASN A 1 347 ? -14.047 -41.312 -15.43 1 97.5 347 ASN A O 1
ATOM 2747 N N . ALA A 1 348 ? -15.352 -41.969 -17.047 1 97.94 348 ALA A N 1
ATOM 2748 C CA . ALA A 1 348 ? -16.531 -41.438 -16.375 1 97.94 348 ALA A CA 1
ATOM 2749 C C . ALA A 1 348 ? -16.719 -42.062 -15 1 97.94 348 ALA A C 1
ATOM 2751 O O . ALA A 1 348 ? -16.859 -41.344 -14 1 97.94 348 ALA A O 1
ATOM 2752 N N . VAL A 1 349 ? -16.688 -43.375 -15.016 1 97.81 349 VAL A N 1
ATOM 2753 C CA . VAL A 1 349 ? -16.859 -44.125 -13.766 1 97.81 349 VAL A CA 1
ATOM 2754 C C . VAL A 1 349 ? -15.742 -43.75 -12.789 1 97.81 349 VAL A C 1
ATOM 2756 O O . VAL A 1 349 ? -16 -43.531 -11.602 1 97.81 349 VAL A O 1
ATOM 2759 N N . LYS A 1 350 ? -14.555 -43.688 -13.289 1 97.69 350 LYS A N 1
ATOM 2760 C CA . LYS A 1 350 ? -13.391 -43.344 -12.477 1 97.69 350 LYS A CA 1
ATOM 2761 C C . LYS A 1 350 ? -13.594 -42 -11.766 1 97.69 350 LYS A C 1
ATOM 2763 O O . LYS A 1 350 ? -13.422 -41.906 -10.555 1 97.69 350 LYS A O 1
ATOM 2768 N N . TYR A 1 351 ? -13.984 -41.031 -12.461 1 97.75 351 TYR A N 1
ATOM 2769 C CA . TYR A 1 351 ? -14.07 -39.688 -11.891 1 97.75 351 TYR A CA 1
ATOM 2770 C C . TYR A 1 351 ? -15.359 -39.5 -11.102 1 97.75 351 TYR A C 1
ATOM 2772 O O . TYR A 1 351 ? -15.398 -38.719 -10.141 1 97.75 351 TYR A O 1
ATOM 2780 N N . TYR A 1 352 ? -16.438 -40.188 -11.438 1 97.75 352 TYR A N 1
ATOM 2781 C CA . TYR A 1 352 ? -17.609 -40.188 -10.562 1 97.75 352 TYR A CA 1
ATOM 2782 C C . TYR A 1 352 ? -17.25 -40.781 -9.203 1 97.75 352 TYR A C 1
ATOM 2784 O O . TYR A 1 352 ? -17.688 -40.281 -8.172 1 97.75 352 TYR A O 1
ATOM 2792 N N . LYS A 1 353 ? -16.484 -41.844 -9.227 1 97.56 353 LYS A N 1
ATOM 2793 C CA . LYS A 1 353 ? -16.062 -42.438 -7.965 1 97.56 353 LYS A CA 1
ATOM 2794 C C . LYS A 1 353 ? -15.172 -41.5 -7.172 1 97.56 353 LYS A C 1
ATOM 2796 O O . LYS A 1 353 ? -15.289 -41.406 -5.949 1 97.56 353 LYS A O 1
ATOM 2801 N N . LYS A 1 354 ? -14.336 -40.875 -7.902 1 96.88 354 LYS A N 1
ATOM 2802 C CA . LYS A 1 354 ? -13.469 -39.875 -7.25 1 96.88 354 LYS A CA 1
ATOM 2803 C C . LYS A 1 354 ? -14.289 -38.781 -6.613 1 96.88 354 LYS A C 1
ATOM 2805 O O . LYS A 1 354 ? -13.984 -38.312 -5.508 1 96.88 354 LYS A O 1
ATOM 2810 N N . TYR A 1 355 ? -15.289 -38.219 -7.305 1 97.25 355 TYR A N 1
ATOM 2811 C CA . TYR A 1 355 ? -16.188 -37.219 -6.766 1 97.25 355 TYR A CA 1
ATOM 2812 C C . TYR A 1 355 ? -16.781 -37.656 -5.438 1 97.25 355 TYR A C 1
ATOM 2814 O O . TYR A 1 355 ? -16.734 -36.938 -4.441 1 97.25 355 TYR A O 1
ATOM 2822 N N . LEU A 1 356 ? -17.234 -38.906 -5.383 1 96.62 356 LEU A N 1
ATOM 2823 C CA . LEU A 1 356 ? -17.875 -39.438 -4.184 1 96.62 356 LEU A CA 1
ATOM 2824 C C . LEU A 1 356 ? -16.859 -39.625 -3.066 1 96.62 356 LEU A C 1
ATOM 2826 O O . LEU A 1 356 ? -17.172 -39.438 -1.889 1 96.62 356 LEU A O 1
ATOM 2830 N N . SER A 1 357 ? -15.672 -40 -3.406 1 96.44 357 SER A N 1
ATOM 2831 C CA . SER A 1 357 ? -14.641 -40.281 -2.416 1 96.44 357 SER A CA 1
ATOM 2832 C C . SER A 1 357 ? -14.211 -39.031 -1.683 1 96.44 357 SER A C 1
ATOM 2834 O O . SER A 1 357 ? -13.672 -39.094 -0.576 1 96.44 357 SER A O 1
ATOM 2836 N N . THR A 1 358 ? -14.414 -37.875 -2.305 1 95.12 358 THR A N 1
ATOM 2837 C CA . THR A 1 358 ? -14.031 -36.594 -1.678 1 95.12 358 THR A CA 1
ATOM 2838 C C . THR A 1 358 ? -15.047 -36.188 -0.621 1 95.12 358 THR A C 1
ATOM 2840 O O . THR A 1 358 ? -14.867 -35.188 0.065 1 95.12 358 THR A O 1
ATOM 2843 N N . LYS A 1 359 ? -16.062 -36.906 -0.492 1 93.38 359 LYS A N 1
ATOM 2844 C CA . LYS A 1 359 ? -17.125 -36.656 0.48 1 93.38 359 LYS A CA 1
ATOM 2845 C C . LYS A 1 359 ? -17.703 -35.25 0.317 1 93.38 359 LYS A C 1
ATOM 2847 O O . LYS A 1 359 ? -17.656 -34.438 1.247 1 93.38 359 LYS A O 1
ATOM 2852 N N . PRO A 1 360 ? -18.25 -35.031 -0.875 1 95.38 360 PRO A N 1
ATOM 2853 C CA . PRO A 1 360 ? -18.844 -33.719 -1.104 1 95.38 360 PRO A CA 1
ATOM 2854 C C . PRO A 1 360 ? -19.906 -33.344 -0.066 1 95.38 360 PRO A C 1
ATOM 2856 O O . PRO A 1 360 ? -20.547 -34.25 0.495 1 95.38 360 PRO A O 1
ATOM 2859 N N . PRO A 1 361 ? -20.062 -32.125 0.27 1 93.94 361 PRO A N 1
ATOM 2860 C CA . PRO A 1 361 ? -21.062 -31.734 1.273 1 93.94 361 PRO A CA 1
ATOM 2861 C C . PRO A 1 361 ? -22.484 -32.062 0.865 1 93.94 361 PRO A C 1
ATOM 2863 O O . PRO A 1 361 ? -23.016 -31.516 -0.103 1 93.94 361 PRO A O 1
ATOM 2866 N N . VAL A 1 362 ? -23.109 -32.844 1.669 1 92.69 362 VAL A N 1
ATOM 2867 C CA . VAL A 1 362 ? -24.422 -33.406 1.359 1 92.69 362 VAL A CA 1
ATOM 2868 C C . VAL A 1 362 ? -25.453 -32.281 1.304 1 92.69 362 VAL A C 1
ATOM 2870 O O . VAL A 1 362 ? -26.312 -32.25 0.412 1 92.69 362 VAL A O 1
ATOM 2873 N N . GLU A 1 363 ? -25.422 -31.391 2.15 1 93.69 363 GLU A N 1
ATOM 2874 C CA . GLU A 1 363 ? -26.391 -30.312 2.262 1 93.69 363 GLU A CA 1
ATOM 2875 C C . GLU A 1 363 ? -26.453 -29.484 0.98 1 93.69 363 GLU A C 1
ATOM 2877 O O . GLU A 1 363 ? -27.531 -29.031 0.574 1 93.69 363 GLU A O 1
ATOM 2882 N N . LYS A 1 364 ? -25.297 -29.422 0.218 1 89.75 364 LYS A N 1
ATOM 2883 C CA . LYS A 1 364 ? -25.219 -28.531 -0.938 1 89.75 364 LYS A CA 1
ATOM 2884 C C . LYS A 1 364 ? -25.266 -29.312 -2.242 1 89.75 364 LYS A C 1
ATOM 2886 O O . LYS A 1 364 ? -25.609 -28.781 -3.291 1 89.75 364 LYS A O 1
ATOM 2891 N N . GLN A 1 365 ? -24.922 -30.703 -2.111 1 94.5 365 GLN A N 1
ATOM 2892 C CA . GLN A 1 365 ? -24.703 -31.422 -3.365 1 94.5 365 GLN A CA 1
ATOM 2893 C C . GLN A 1 365 ? -25.453 -32.75 -3.363 1 94.5 365 GLN A C 1
ATOM 2895 O O . GLN A 1 365 ? -25 -33.719 -3.988 1 94.5 365 GLN A O 1
ATOM 2900 N N . GLN A 1 366 ? -26.594 -32.844 -2.709 1 94.69 366 GLN A N 1
ATOM 2901 C CA . GLN A 1 366 ? -27.328 -34.094 -2.568 1 94.69 366 GLN A CA 1
ATOM 2902 C C . GLN A 1 366 ? -27.75 -34.625 -3.932 1 94.69 366 GLN A C 1
ATOM 2904 O O . GLN A 1 366 ? -27.594 -35.844 -4.191 1 94.69 366 GLN A O 1
ATOM 2909 N N . SER A 1 367 ? -28.281 -33.781 -4.758 1 95.69 367 SER A N 1
ATOM 2910 C CA . SER A 1 367 ? -28.75 -34.219 -6.07 1 95.69 367 SER A CA 1
ATOM 2911 C C . SER A 1 367 ? -27.609 -34.781 -6.906 1 95.69 367 SER A C 1
ATOM 2913 O O . SER A 1 367 ? -27.797 -35.781 -7.625 1 95.69 367 SER A O 1
ATOM 2915 N N . TYR A 1 368 ? -26.438 -34.188 -6.77 1 96.19 368 TYR A N 1
ATOM 2916 C CA . TYR A 1 368 ? -25.281 -34.656 -7.516 1 96.19 368 TYR A CA 1
ATOM 2917 C C . TYR A 1 368 ? -24.797 -36 -6.984 1 96.19 368 TYR A C 1
ATOM 2919 O O . TYR A 1 368 ? -24.422 -36.906 -7.762 1 96.19 368 TYR A O 1
ATOM 2927 N N . ILE A 1 369 ? -24.844 -36.125 -5.691 1 96.81 369 ILE A N 1
ATOM 2928 C CA . ILE A 1 369 ? -24.438 -37.375 -5.055 1 96.81 369 ILE A CA 1
ATOM 2929 C C . ILE A 1 369 ? -25.359 -38.5 -5.484 1 96.81 369 ILE A C 1
ATOM 2931 O O . ILE A 1 369 ? -24.906 -39.594 -5.898 1 96.81 369 ILE A O 1
ATOM 2935 N N . ASP A 1 370 ? -26.688 -38.25 -5.414 1 96.5 370 ASP A N 1
ATOM 2936 C CA . ASP A 1 370 ? -27.688 -39.25 -5.793 1 96.5 370 ASP A CA 1
ATOM 2937 C C . ASP A 1 370 ? -27.531 -39.656 -7.262 1 96.5 370 ASP A C 1
ATOM 2939 O O . ASP A 1 370 ? -27.547 -40.844 -7.59 1 96.5 370 ASP A O 1
ATOM 2943 N N . PHE A 1 371 ? -27.406 -38.688 -8.016 1 97.06 371 PHE A N 1
ATOM 2944 C CA . PHE A 1 371 ? -27.25 -38.938 -9.438 1 97.06 371 PHE A CA 1
ATOM 2945 C C . PHE A 1 371 ? -26.016 -39.781 -9.711 1 97.06 371 PHE A C 1
ATOM 2947 O O . PHE A 1 371 ? -26.062 -40.75 -10.469 1 97.06 371 PHE A O 1
ATOM 2954 N N . THR A 1 372 ? -24.922 -39.344 -9.148 1 96.94 372 THR A N 1
ATOM 2955 C CA . THR A 1 372 ? -23.641 -40 -9.375 1 96.94 372 THR A CA 1
ATOM 2956 C C . THR A 1 372 ? -23.688 -41.469 -8.945 1 96.94 372 THR A C 1
ATOM 2958 O O . THR A 1 372 ? -23.188 -42.344 -9.648 1 96.94 372 THR A O 1
ATOM 2961 N N . THR A 1 373 ? -24.25 -41.75 -7.836 1 96.19 373 THR A N 1
ATOM 2962 C CA . THR A 1 373 ? -24.375 -43.125 -7.32 1 96.19 373 THR A CA 1
ATOM 2963 C C . THR A 1 373 ? -25.172 -44 -8.281 1 96.19 373 THR A C 1
ATOM 2965 O O . THR A 1 373 ? -24.766 -45.094 -8.586 1 96.19 373 THR A O 1
ATOM 2968 N N . LYS A 1 374 ? -26.234 -43.469 -8.727 1 96.88 374 LYS A N 1
ATOM 2969 C CA . LYS A 1 374 ? -27.078 -44.219 -9.672 1 96.88 374 LYS A CA 1
ATOM 2970 C C . LYS A 1 374 ? -26.375 -44.375 -11.016 1 96.88 374 LYS A C 1
ATOM 2972 O O . LYS A 1 374 ? -26.453 -45.438 -11.641 1 96.88 374 LYS A O 1
ATOM 2977 N N . ARG A 1 375 ? -25.703 -43.344 -11.43 1 96.94 375 ARG A N 1
ATOM 2978 C CA .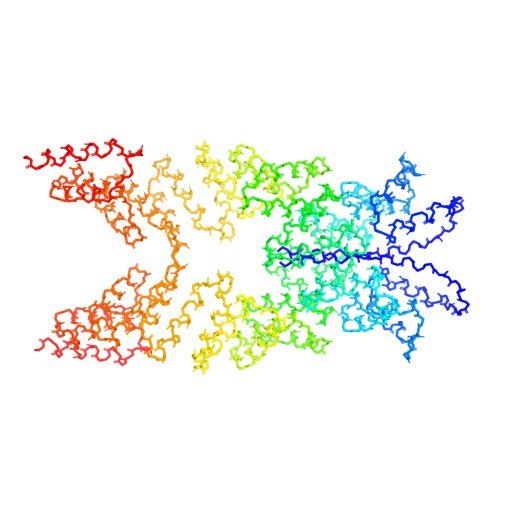 ARG A 1 375 ? -25.094 -43.344 -12.758 1 96.94 375 ARG A CA 1
ATOM 2979 C C . ARG A 1 375 ? -23.938 -44.344 -12.852 1 96.94 375 ARG A C 1
ATOM 2981 O O . ARG A 1 375 ? -23.734 -44.969 -13.891 1 96.94 375 ARG A O 1
ATOM 2988 N N . ILE A 1 376 ? -23.203 -44.469 -11.812 1 97.25 376 ILE A N 1
ATOM 2989 C CA . ILE A 1 376 ? -22.109 -45.438 -11.773 1 97.25 376 ILE A CA 1
ATOM 2990 C C . ILE A 1 376 ? -22.641 -46.844 -12.016 1 97.25 376 ILE A C 1
ATOM 2992 O O . ILE A 1 376 ? -22.062 -47.625 -12.773 1 97.25 376 ILE A O 1
ATOM 2996 N N . VAL A 1 377 ? -23.766 -47.156 -11.414 1 95.69 377 VAL A N 1
ATOM 2997 C CA . VAL A 1 377 ? -24.391 -48.469 -11.578 1 95.69 377 VAL A CA 1
ATOM 2998 C C . VAL A 1 377 ? -24.828 -48.656 -13.023 1 95.69 377 VAL A C 1
ATOM 3000 O O . VAL A 1 377 ? -24.609 -49.719 -13.617 1 95.69 377 VAL A O 1
ATOM 3003 N N . ASP A 1 378 ? -25.359 -47.625 -13.578 1 96.19 378 ASP A N 1
ATOM 3004 C CA . ASP A 1 378 ? -25.844 -47.688 -14.953 1 96.19 378 ASP A CA 1
ATOM 3005 C C . ASP A 1 378 ? -24.703 -47.906 -15.93 1 96.19 378 ASP A C 1
ATOM 3007 O O . ASP A 1 378 ? -24.859 -48.594 -16.938 1 96.19 378 ASP A O 1
ATOM 3011 N N . LEU A 1 379 ? -23.578 -47.312 -15.633 1 95.94 379 LEU A N 1
ATOM 3012 C CA . LEU A 1 379 ? -22.453 -47.344 -16.547 1 95.94 379 LEU A CA 1
ATOM 3013 C C . LEU A 1 379 ? -21.703 -48.656 -16.438 1 95.94 379 LEU A C 1
ATOM 3015 O O . LEU A 1 379 ? -21.016 -49.094 -17.391 1 95.94 379 LEU A O 1
ATOM 3019 N N . LYS A 1 380 ? -21.812 -49.312 -15.422 1 90.88 380 LYS A N 1
ATOM 3020 C CA . LYS A 1 380 ? -21.141 -50.594 -15.219 1 90.88 380 LYS A CA 1
ATOM 3021 C C . LYS A 1 380 ? -21.953 -51.75 -15.781 1 90.88 380 LYS A C 1
ATOM 3023 O O . LYS A 1 380 ? -21.453 -52.844 -15.914 1 90.88 380 LYS A O 1
ATOM 3028 N N . ARG A 1 381 ? -23.234 -51.5 -16.109 1 83.62 381 ARG A N 1
ATOM 3029 C CA . ARG A 1 381 ? -24.062 -52.531 -16.734 1 83.62 381 ARG A CA 1
ATOM 3030 C C . ARG A 1 381 ? -23.734 -52.625 -18.234 1 83.62 381 ARG A C 1
ATOM 3032 O O . ARG A 1 381 ? -23.422 -51.656 -18.891 1 83.62 381 ARG A O 1
ATOM 3039 N N . MET B 1 1 ? 1.034 5.992 4.207 1 22.16 1 MET B N 1
ATOM 3040 C CA . MET B 1 1 ? 1.935 7.031 4.699 1 22.16 1 MET B CA 1
ATOM 3041 C C . MET B 1 1 ? 1.157 8.133 5.406 1 22.16 1 MET B C 1
ATOM 3043 O O . MET B 1 1 ? 0.442 8.906 4.762 1 22.16 1 MET B O 1
ATOM 3047 N N . LYS B 1 2 ? 0.645 7.777 6.68 1 25.52 2 LYS B N 1
ATOM 3048 C CA . LYS B 1 2 ? -0.221 8.453 7.645 1 25.52 2 LYS B CA 1
ATOM 3049 C C . LYS B 1 2 ? 0.279 9.867 7.941 1 25.52 2 LYS B C 1
ATOM 3051 O O . LYS B 1 2 ? 1.47 10.07 8.188 1 25.52 2 LYS B O 1
ATOM 3056 N N . ILE B 1 3 ? -0.548 10.984 7.676 1 27.88 3 ILE B N 1
ATOM 3057 C CA . ILE B 1 3 ? -0.585 12.438 7.598 1 27.88 3 ILE B CA 1
ATOM 3058 C C . ILE B 1 3 ? -0.446 13.031 9 1 27.88 3 ILE B C 1
ATOM 3060 O O . ILE B 1 3 ? -1.242 12.734 9.891 1 27.88 3 ILE B O 1
ATOM 3064 N N . LEU B 1 4 ? 0.674 13.312 9.461 1 30.06 4 LEU B N 1
ATOM 3065 C CA . LEU B 1 4 ? 0.89 14.094 10.672 1 30.06 4 LEU B CA 1
ATOM 3066 C C . LEU B 1 4 ? 0.185 15.445 10.586 1 30.06 4 LEU B C 1
ATOM 3068 O O . LEU B 1 4 ? 0.457 16.234 9.672 1 30.06 4 LEU B O 1
ATOM 3072 N N . ASN B 1 5 ? -0.952 15.516 11.016 1 29.44 5 ASN B N 1
ATOM 3073 C CA . ASN B 1 5 ? -1.676 16.75 11.273 1 29.44 5 ASN B CA 1
ATOM 3074 C C . ASN B 1 5 ? -0.914 17.656 12.234 1 29.44 5 ASN B C 1
ATOM 3076 O O . ASN B 1 5 ? -0.708 17.312 13.398 1 29.44 5 ASN B O 1
ATOM 3080 N N . LEU B 1 6 ? 0.1 18.266 11.828 1 31.61 6 LEU B N 1
ATOM 3081 C CA . LEU B 1 6 ? 0.771 19.188 12.734 1 31.61 6 LEU B CA 1
ATOM 3082 C C . LEU B 1 6 ? -0.172 20.312 13.172 1 31.61 6 LEU B C 1
ATOM 3084 O O . LEU B 1 6 ? -0.795 20.969 12.336 1 31.61 6 LEU B O 1
ATOM 3088 N N . ILE B 1 7 ? -0.609 20.234 14.328 1 30.2 7 ILE B N 1
ATOM 3089 C CA . ILE B 1 7 ? -1.336 21.203 15.148 1 30.2 7 ILE B CA 1
ATOM 3090 C C . ILE B 1 7 ? -0.572 22.531 15.188 1 30.2 7 ILE B C 1
ATOM 3092 O O . ILE B 1 7 ? 0.592 22.562 15.586 1 30.2 7 ILE B O 1
ATOM 3096 N N . ILE B 1 8 ? -0.924 23.484 14.344 1 33.66 8 ILE B N 1
ATOM 3097 C CA . ILE B 1 8 ? -0.451 24.859 14.406 1 33.66 8 ILE B CA 1
ATOM 3098 C C . ILE B 1 8 ? -0.891 25.5 15.727 1 33.66 8 ILE B C 1
ATOM 3100 O O . ILE B 1 8 ? -2.086 25.688 15.961 1 33.66 8 ILE B O 1
ATOM 3104 N N . ILE B 1 9 ? -0.318 25.219 16.797 1 31.8 9 ILE B N 1
ATOM 3105 C CA . ILE B 1 9 ? -0.62 26.016 18 1 31.8 9 ILE B CA 1
ATOM 3106 C C . ILE B 1 9 ? -0.199 27.469 17.766 1 31.8 9 ILE B C 1
ATOM 3108 O O . ILE B 1 9 ? 0.977 27.75 17.531 1 31.8 9 ILE B O 1
ATOM 3112 N N . CYS B 1 10 ? -1.088 28.234 17.234 1 32 10 CYS B N 1
ATOM 3113 C CA . CYS B 1 10 ? -0.924 29.688 17.203 1 32 10 CYS B CA 1
ATOM 3114 C C . CYS B 1 10 ? -0.513 30.219 18.562 1 32 10 CYS B C 1
ATOM 3116 O O . CYS B 1 10 ? -1.288 30.156 19.516 1 32 10 CYS B O 1
ATOM 3118 N N . CYS B 1 11 ? 0.71 30.125 18.891 1 32.16 11 CYS B N 1
ATOM 3119 C CA . CYS B 1 11 ? 1.159 30.891 20.047 1 32.16 11 CYS B CA 1
ATOM 3120 C C . CYS B 1 11 ? 0.824 32.375 19.875 1 32.16 11 CYS B C 1
ATOM 3122 O O . CYS B 1 11 ? 1.43 33.062 19.062 1 32.16 11 CYS B O 1
ATOM 3124 N N . LEU B 1 12 ? -0.409 32.719 19.906 1 32 12 LEU B N 1
ATOM 3125 C CA . LEU B 1 12 ? -0.675 34.125 20.141 1 32 12 LEU B CA 1
ATOM 3126 C C . LEU B 1 12 ? 0.23 34.688 21.234 1 32 12 LEU B C 1
ATOM 3128 O O . LEU B 1 12 ? 0.104 34.281 22.406 1 32 12 LEU B O 1
ATOM 3132 N N . PHE B 1 13 ? 1.462 35.031 20.891 1 31.59 13 PHE B N 1
ATOM 3133 C CA . PHE B 1 13 ? 2.393 35.75 21.75 1 31.59 13 PHE B CA 1
ATOM 3134 C C . PHE B 1 13 ? 1.746 37 22.312 1 31.59 13 PHE B C 1
ATOM 3136 O O . PHE B 1 13 ? 1.418 37.938 21.562 1 31.59 13 PHE B O 1
ATOM 3143 N N . THR B 1 14 ? 0.9 36.875 23.219 1 30.34 14 THR B N 1
ATOM 3144 C CA . THR B 1 14 ? 0.619 38.094 23.984 1 30.34 14 THR B CA 1
ATOM 3145 C C . THR B 1 14 ? 1.911 38.812 24.328 1 30.34 14 THR B C 1
ATOM 3147 O O . THR B 1 14 ? 2.85 38.219 24.859 1 30.34 14 THR B O 1
ATOM 3150 N N . THR B 1 15 ? 2.193 39.844 23.562 1 32.72 15 THR B N 1
ATOM 3151 C CA . THR B 1 15 ? 3.242 40.812 23.891 1 32.72 15 THR B CA 1
ATOM 3152 C C . THR B 1 15 ? 3.109 41.281 25.328 1 32.72 15 THR B C 1
ATOM 3154 O O . THR B 1 15 ? 2.217 42.062 25.641 1 32.72 15 THR B O 1
ATOM 3157 N N . ALA B 1 16 ? 3.268 40.438 26.25 1 34.78 16 ALA B N 1
ATOM 3158 C CA . ALA B 1 16 ? 3.605 41.156 27.484 1 34.78 16 ALA B CA 1
ATOM 3159 C C . ALA B 1 16 ? 4.793 42.094 27.266 1 34.78 16 ALA B C 1
ATOM 3161 O O . ALA B 1 16 ? 5.812 41.688 26.703 1 34.78 16 ALA B O 1
ATOM 3162 N N . THR B 1 17 ? 4.539 43.406 27.281 1 33.66 17 THR B N 1
ATOM 3163 C CA . THR B 1 17 ? 5.469 44.531 27.25 1 33.66 17 THR B CA 1
ATOM 3164 C C . THR B 1 17 ? 6.586 44.344 28.266 1 33.66 17 THR B C 1
ATOM 3166 O O . THR B 1 17 ? 6.414 44.625 29.453 1 33.66 17 THR B O 1
ATOM 3169 N N . PHE B 1 18 ? 7.109 43.219 28.609 1 33.69 18 PHE B N 1
ATOM 3170 C CA . PHE B 1 18 ? 8.383 43.562 29.25 1 33.69 18 PHE B CA 1
ATOM 3171 C C . PHE B 1 18 ? 9.227 44.438 28.344 1 33.69 18 PHE B C 1
ATOM 3173 O O . PHE B 1 18 ? 9.234 44.281 27.125 1 33.69 18 PHE B O 1
ATOM 3180 N N . ALA B 1 19 ? 9.641 45.656 28.781 1 37.25 19 ALA B N 1
ATOM 3181 C CA . ALA B 1 19 ? 10.406 46.781 28.281 1 37.25 19 ALA B CA 1
ATOM 3182 C C . ALA B 1 19 ? 11.625 46.312 27.484 1 37.25 19 ALA B C 1
ATOM 3184 O O . ALA B 1 19 ? 12.633 47.031 27.422 1 37.25 19 ALA B O 1
ATOM 3185 N N . GLN B 1 20 ? 11.922 45.031 27.359 1 42.66 20 GLN B N 1
ATOM 3186 C CA . GLN B 1 20 ? 13.094 45.031 26.484 1 42.66 20 GLN B CA 1
ATOM 3187 C C . GLN B 1 20 ? 12.797 45.719 25.156 1 42.66 20 GLN B C 1
ATOM 3189 O O . GLN B 1 20 ? 11.719 45.531 24.594 1 42.66 20 GLN B O 1
ATOM 3194 N N . GLN B 1 21 ? 13.469 46.781 24.75 1 43.16 21 GLN B N 1
ATOM 3195 C CA . GLN B 1 21 ? 13.383 47.688 23.609 1 43.16 21 GLN B CA 1
ATOM 3196 C C . GLN B 1 21 ? 13.031 46.906 22.328 1 43.16 21 GLN B C 1
ATOM 3198 O O . GLN B 1 21 ? 13.836 46.156 21.812 1 43.16 21 GLN B O 1
ATOM 3203 N N . LYS B 1 22 ? 11.898 46.438 22.203 1 54 22 LYS B N 1
ATOM 3204 C CA . LYS B 1 22 ? 11.383 45.938 20.938 1 54 22 LYS B CA 1
ATOM 3205 C C . LYS B 1 22 ? 11.805 46.844 19.781 1 54 22 LYS B C 1
ATOM 3207 O O . LYS B 1 22 ? 11.469 48.031 19.766 1 54 22 LYS B O 1
ATOM 3212 N N . ASP B 1 23 ? 12.938 46.562 19.266 1 61.66 23 ASP B N 1
ATOM 3213 C CA . ASP B 1 23 ? 13.234 47.281 18.031 1 61.66 23 ASP B CA 1
ATOM 3214 C C . ASP B 1 23 ? 12.117 47.062 17 1 61.66 23 ASP B C 1
ATOM 3216 O O . ASP B 1 23 ? 11.906 45.969 16.516 1 61.66 23 ASP B O 1
ATOM 3220 N N . PRO B 1 24 ? 11.133 47.969 16.969 1 65.88 24 PRO B N 1
ATOM 3221 C CA . PRO B 1 24 ? 10.016 47.906 16.031 1 65.88 24 PRO B CA 1
ATOM 3222 C C . PRO B 1 24 ? 10.43 47.406 14.648 1 65.88 24 PRO B C 1
ATOM 3224 O O . PRO B 1 24 ? 9.641 46.719 13.969 1 65.88 24 PRO B O 1
ATOM 3227 N N . LYS B 1 25 ? 11.633 47.656 14.328 1 70.31 25 LYS B N 1
ATOM 3228 C CA . LYS B 1 25 ? 12.102 47.219 13.023 1 70.31 25 LYS B CA 1
ATOM 3229 C C . LYS B 1 25 ? 12.289 45.719 13 1 70.31 25 LYS B C 1
ATOM 3231 O O . LYS B 1 25 ? 11.969 45.062 12 1 70.31 25 LYS B O 1
ATOM 3236 N N . ALA B 1 26 ? 12.68 45.188 14.047 1 75.62 26 ALA B N 1
ATOM 3237 C CA . ALA B 1 26 ? 12.906 43.75 14.133 1 75.62 26 ALA B CA 1
ATOM 3238 C C . ALA B 1 26 ? 11.586 42.969 14.078 1 75.62 26 ALA B C 1
ATOM 3240 O O . ALA B 1 26 ? 11.477 41.969 13.383 1 75.62 26 ALA B O 1
ATOM 3241 N N . ASP B 1 27 ? 10.617 43.5 14.719 1 80 27 ASP B N 1
ATOM 3242 C CA . ASP B 1 27 ? 9.305 42.844 14.727 1 80 27 ASP B CA 1
ATOM 3243 C C . ASP B 1 27 ? 8.664 42.875 13.344 1 80 27 ASP B C 1
ATOM 3245 O O . ASP B 1 27 ? 8.023 41.938 12.922 1 80 27 ASP B O 1
ATOM 3249 N N . SER B 1 28 ? 8.906 43.969 12.766 1 83.38 28 SER B N 1
ATOM 3250 C CA . SER B 1 28 ? 8.328 44.125 11.43 1 83.38 28 SER B CA 1
ATOM 3251 C C . SER B 1 28 ? 8.961 43.125 10.453 1 83.38 28 SER B C 1
ATOM 3253 O O . SER B 1 28 ? 8.266 42.531 9.625 1 83.38 28 SER B O 1
ATOM 3255 N N . LEU B 1 29 ? 10.234 42.938 10.594 1 87.06 29 LEU B N 1
ATOM 3256 C CA . LEU B 1 29 ? 10.93 42 9.711 1 87.06 29 LEU B CA 1
ATOM 3257 C C . LEU B 1 29 ? 10.492 40.562 9.984 1 87.06 29 LEU B C 1
ATOM 3259 O O . LEU B 1 29 ? 10.25 39.812 9.055 1 87.06 29 LEU B O 1
ATOM 3263 N N . LEU B 1 30 ? 10.422 40.219 11.203 1 88.5 30 LEU B N 1
ATOM 3264 C CA . LEU B 1 30 ? 9.984 38.875 11.57 1 88.5 30 LEU B CA 1
ATOM 3265 C C . LEU B 1 30 ? 8.562 38.594 11.07 1 88.5 30 LEU B C 1
ATOM 3267 O O . LEU B 1 30 ? 8.273 37.5 10.578 1 88.5 30 LEU B O 1
ATOM 3271 N N . LEU B 1 31 ? 7.758 39.594 11.211 1 83.38 31 LEU B N 1
ATOM 3272 C CA . LEU B 1 31 ? 6.391 39.469 10.711 1 83.38 31 LEU B CA 1
ATOM 3273 C C . LEU B 1 31 ? 6.383 39.219 9.203 1 83.38 31 LEU B C 1
ATOM 3275 O O . LEU B 1 31 ? 5.586 38.438 8.711 1 83.38 31 LEU B O 1
ATOM 3279 N N . GLU B 1 32 ? 7.227 39.938 8.547 1 81.25 32 GLU B N 1
ATOM 3280 C CA . GLU B 1 32 ? 7.34 39.719 7.105 1 81.25 32 GLU B CA 1
ATOM 3281 C C . GLU B 1 32 ? 7.777 38.312 6.781 1 81.25 32 GLU B C 1
ATOM 3283 O O . GLU B 1 32 ? 7.238 37.688 5.863 1 81.25 32 GLU B O 1
ATOM 3288 N N . TYR B 1 33 ? 8.734 37.781 7.57 1 84.5 33 TYR B N 1
ATOM 3289 C CA . TYR B 1 33 ? 9.195 36.406 7.371 1 84.5 33 TYR B CA 1
ATOM 3290 C C . TYR B 1 33 ? 8.062 35.406 7.57 1 84.5 33 TYR B C 1
ATOM 3292 O O . TYR B 1 33 ? 7.891 34.469 6.777 1 84.5 33 TYR B O 1
ATOM 3300 N N . TYR B 1 34 ? 7.281 35.594 8.531 1 81.56 34 TYR B N 1
ATOM 3301 C CA . TYR B 1 34 ? 6.176 34.688 8.836 1 81.56 34 TYR B CA 1
ATOM 3302 C C . TYR B 1 34 ? 5.113 34.75 7.75 1 81.56 34 TYR B C 1
ATOM 3304 O O . TYR B 1 34 ? 4.637 33.688 7.285 1 81.56 34 TYR B O 1
ATOM 3312 N N . GLN B 1 35 ? 4.84 35.938 7.277 1 72.25 35 GLN B N 1
ATOM 3313 C CA . GLN B 1 35 ? 3.803 36.125 6.27 1 72.25 35 GLN B CA 1
ATOM 3314 C C . GLN B 1 35 ? 4.215 35.5 4.938 1 72.25 35 GLN B C 1
ATOM 3316 O O . GLN B 1 35 ? 3.369 35 4.191 1 72.25 35 GLN B O 1
ATOM 3321 N N . THR B 1 36 ? 5.496 35.531 4.727 1 74.69 36 THR B N 1
ATOM 3322 C CA . THR B 1 36 ? 5.992 35 3.463 1 74.69 36 THR B CA 1
ATOM 3323 C C . THR B 1 36 ? 6.523 33.594 3.643 1 74.69 36 THR B C 1
ATOM 3325 O O . THR B 1 36 ? 7.145 33.031 2.736 1 74.69 36 THR B O 1
ATOM 3328 N N . GLN B 1 37 ? 6.355 33.062 4.824 1 80.31 37 GLN B N 1
ATOM 3329 C CA . GLN B 1 37 ? 6.703 31.672 5.168 1 80.31 37 GLN B CA 1
ATOM 3330 C C . GLN B 1 37 ? 8.203 31.438 5.016 1 80.31 37 GLN B C 1
ATOM 3332 O O . GLN B 1 37 ? 8.617 30.359 4.59 1 80.31 37 GLN B O 1
ATOM 3337 N N . LYS B 1 38 ? 8.922 32.469 5.156 1 85 38 LYS B N 1
ATOM 3338 C CA . LYS B 1 38 ? 10.383 32.375 5.16 1 85 38 LYS B CA 1
ATOM 3339 C C . LYS B 1 38 ? 10.906 32.031 6.555 1 85 38 LYS B C 1
ATOM 3341 O O . LYS B 1 38 ? 11.602 32.844 7.168 1 85 38 LYS B O 1
ATOM 3346 N N . PHE B 1 39 ? 10.688 30.844 6.988 1 89.5 39 PHE B N 1
ATOM 3347 C CA . PHE B 1 39 ? 10.922 30.438 8.375 1 89.5 39 PHE B CA 1
ATOM 3348 C C . PHE B 1 39 ? 12.406 30.234 8.633 1 89.5 39 PHE B C 1
ATOM 3350 O O . PHE B 1 39 ? 12.891 30.469 9.742 1 89.5 39 PHE B O 1
ATOM 3357 N N . ALA B 1 40 ? 13.18 29.781 7.641 1 90.56 40 ALA B N 1
ATOM 3358 C CA . ALA B 1 40 ? 14.625 29.641 7.812 1 90.56 40 ALA B CA 1
ATOM 3359 C C . ALA B 1 40 ? 15.281 30.984 8.109 1 90.56 40 ALA B C 1
ATOM 3361 O O . ALA B 1 40 ? 16.094 31.094 9.023 1 90.56 40 ALA B O 1
ATOM 3362 N N . GLU B 1 41 ? 14.875 31.969 7.328 1 91.31 41 GLU B N 1
ATOM 3363 C CA . GLU B 1 41 ? 15.398 33.312 7.539 1 91.31 41 GLU B CA 1
ATOM 3364 C C . GLU B 1 41 ? 14.977 33.844 8.898 1 91.31 41 GLU B C 1
ATOM 3366 O O . GLU B 1 41 ? 15.766 34.5 9.586 1 91.31 41 GLU B O 1
ATOM 3371 N N . ALA B 1 42 ? 13.703 33.594 9.25 1 92.38 42 ALA B N 1
ATOM 3372 C CA . ALA B 1 42 ? 13.219 34 10.562 1 92.38 42 ALA B CA 1
ATOM 3373 C C . ALA B 1 42 ? 14.055 33.375 11.68 1 92.38 42 ALA B C 1
ATOM 3375 O O . ALA B 1 42 ? 14.445 34.062 12.633 1 92.38 42 ALA B O 1
ATOM 3376 N N . ALA B 1 43 ? 14.297 32.094 11.562 1 93.94 43 ALA B N 1
ATOM 3377 C CA . ALA B 1 43 ? 15.094 31.391 12.562 1 93.94 43 ALA B CA 1
ATOM 3378 C C . ALA B 1 43 ? 16.5 31.969 12.664 1 93.94 43 ALA B C 1
ATOM 3380 O O . ALA B 1 43 ? 17 32.219 13.766 1 93.94 43 ALA B O 1
ATOM 3381 N N . ASP B 1 44 ? 17.141 32.219 11.516 1 94.38 44 ASP B N 1
ATOM 3382 C CA . ASP B 1 44 ? 18.484 32.812 11.492 1 94.38 44 ASP B CA 1
ATOM 3383 C C . ASP B 1 44 ? 18.5 34.188 12.109 1 94.38 44 ASP B C 1
ATOM 3385 O O . ASP B 1 44 ? 19.406 34.562 12.859 1 94.38 44 ASP B O 1
ATOM 3389 N N . TYR B 1 45 ? 17.531 34.938 11.734 1 94.56 45 TYR B N 1
ATOM 3390 C CA . TYR B 1 45 ? 17.422 36.281 12.273 1 94.56 45 TYR B CA 1
ATOM 3391 C C . TYR B 1 45 ? 17.281 36.25 13.789 1 94.56 45 TYR B C 1
ATOM 3393 O O . TYR B 1 45 ? 17.953 37.031 14.492 1 94.56 45 TYR B O 1
ATOM 3401 N N . LEU B 1 46 ? 16.438 35.406 14.305 1 94.62 46 LEU B N 1
ATOM 3402 C CA . LEU B 1 46 ? 16.234 35.281 15.742 1 94.62 46 LEU B CA 1
ATOM 3403 C C . LEU B 1 46 ? 17.531 34.875 16.438 1 94.62 46 LEU B C 1
ATOM 3405 O O . LEU B 1 46 ? 17.875 35.406 17.484 1 94.62 46 LEU B O 1
ATOM 3409 N N . LYS B 1 47 ? 18.203 33.969 15.875 1 94 47 LYS B N 1
ATOM 3410 C CA . LYS B 1 47 ? 19.469 33.531 16.453 1 94 47 LYS B CA 1
ATOM 3411 C C . LYS B 1 47 ? 20.5 34.656 16.484 1 94 47 LYS B C 1
ATOM 3413 O O . LYS B 1 47 ? 21.328 34.719 17.406 1 94 47 LYS B O 1
ATOM 3418 N N . LYS B 1 48 ? 20.453 35.469 15.422 1 93.19 48 LYS B N 1
ATOM 3419 C CA . LYS B 1 48 ? 21.391 36.594 15.328 1 93.19 48 LYS B CA 1
ATOM 3420 C C . LYS B 1 48 ? 21.109 37.625 16.406 1 93.19 48 LYS B C 1
ATOM 3422 O O . LYS B 1 48 ? 22.031 38.125 17.031 1 93.19 48 LYS B O 1
ATOM 3427 N N . ILE B 1 49 ? 19.875 37.938 16.656 1 92.75 49 ILE B N 1
ATOM 3428 C CA . ILE B 1 49 ? 19.531 39.031 17.547 1 92.75 49 ILE B CA 1
ATOM 3429 C C . ILE B 1 49 ? 19.438 38.531 18.984 1 92.75 49 ILE B C 1
ATOM 3431 O O . ILE B 1 49 ? 19.484 39.312 19.938 1 92.75 49 ILE B O 1
ATOM 3435 N N . TYR B 1 50 ? 19.312 37.219 19.125 1 93.06 50 TYR B N 1
ATOM 3436 C CA . TYR B 1 50 ? 19.297 36.594 20.438 1 93.06 50 TYR B CA 1
ATOM 3437 C C . TYR B 1 50 ? 20.344 35.5 20.547 1 93.06 50 TYR B C 1
ATOM 3439 O O . TYR B 1 50 ? 20.016 34.312 20.516 1 93.06 50 TYR B O 1
ATOM 3447 N N . PRO B 1 51 ? 21.562 35.906 20.766 1 90.25 51 PRO B N 1
ATOM 3448 C CA . PRO B 1 51 ? 22.609 34.906 20.859 1 90.25 51 PRO B CA 1
ATOM 3449 C C . PRO B 1 51 ? 22.484 34.031 22.094 1 90.25 51 PRO B C 1
ATOM 3451 O O . PRO B 1 51 ? 22 34.469 23.141 1 90.25 51 PRO B O 1
ATOM 3454 N N . GLU B 1 52 ? 22.984 32.781 22.031 1 90.69 52 GLU B N 1
ATOM 3455 C CA . GLU B 1 52 ? 22.922 31.797 23.109 1 90.69 52 GLU B CA 1
ATOM 3456 C C . GLU B 1 52 ? 23.828 32.188 24.281 1 90.69 52 GLU B C 1
ATOM 3458 O O . GLU B 1 52 ? 24.844 32.875 24.078 1 90.69 52 GLU B O 1
ATOM 3463 N N . PRO B 1 53 ? 23.391 31.906 25.547 1 90.94 53 PRO B N 1
ATOM 3464 C CA . PRO B 1 53 ? 22.203 31.141 25.938 1 90.94 53 PRO B CA 1
ATOM 3465 C C . PRO B 1 53 ? 20.969 32 26.109 1 90.94 53 PRO B C 1
ATOM 3467 O O . PRO B 1 53 ? 21.031 33.094 26.688 1 90.94 53 PRO B O 1
ATOM 3470 N N . VAL B 1 54 ? 19.938 31.547 25.578 1 92.62 54 VAL B N 1
ATOM 3471 C CA . VAL B 1 54 ? 18.656 32.25 25.672 1 92.62 54 VAL B CA 1
ATOM 3472 C C . VAL B 1 54 ? 17.859 31.672 26.844 1 92.62 54 VAL B C 1
ATOM 3474 O O . VAL B 1 54 ? 17.703 30.453 26.969 1 92.62 54 VAL B O 1
ATOM 3477 N N . ALA B 1 55 ? 17.297 32.531 27.719 1 88.12 55 ALA B N 1
ATOM 3478 C CA . ALA B 1 55 ? 16.562 32.062 28.891 1 88.12 55 ALA B CA 1
ATOM 3479 C C . ALA B 1 55 ? 15.078 32.438 28.797 1 88.12 55 ALA B C 1
ATOM 3481 O O . ALA B 1 55 ? 14.227 31.781 29.391 1 88.12 55 ALA B O 1
ATOM 3482 N N . ASN B 1 56 ? 14.781 33.5 28.125 1 91.75 56 ASN B N 1
ATOM 3483 C CA . ASN B 1 56 ? 13.406 33.969 28 1 91.75 56 ASN B CA 1
ATOM 3484 C C . ASN B 1 56 ? 12.531 32.938 27.266 1 91.75 56 ASN B C 1
ATOM 3486 O O . ASN B 1 56 ? 12.805 32.594 26.125 1 91.75 56 ASN B O 1
ATOM 3490 N N . THR B 1 57 ? 11.508 32.531 27.922 1 92.12 57 THR B N 1
ATOM 3491 C CA . THR B 1 57 ? 10.664 31.453 27.406 1 92.12 57 THR B CA 1
ATOM 3492 C C . THR B 1 57 ? 9.984 31.859 26.109 1 92.12 57 THR B C 1
ATOM 3494 O O . THR B 1 57 ? 9.781 31.047 25.203 1 92.12 57 THR B O 1
ATOM 3497 N N . LYS B 1 58 ? 9.648 33.062 26.016 1 89.94 58 LYS B N 1
ATOM 3498 C CA . LYS B 1 58 ? 8.992 33.531 24.812 1 89.94 58 LYS B CA 1
ATOM 3499 C C . LYS B 1 58 ? 9.945 33.5 23.609 1 89.94 58 LYS B C 1
ATOM 3501 O O . LYS B 1 58 ? 9.547 33.094 22.516 1 89.94 58 LYS B O 1
ATOM 3506 N N . ILE B 1 59 ? 11.141 33.906 23.891 1 93 59 ILE B N 1
ATOM 3507 C CA . ILE B 1 59 ? 12.141 33.875 22.828 1 93 59 ILE B CA 1
ATOM 3508 C C . ILE B 1 59 ? 12.469 32.438 22.453 1 93 59 ILE B C 1
ATOM 3510 O O . ILE B 1 59 ? 12.602 32.125 21.266 1 93 59 ILE B O 1
ATOM 3514 N N . ILE B 1 60 ? 12.547 31.578 23.438 1 96.12 60 ILE B N 1
ATOM 3515 C CA . ILE B 1 60 ? 12.812 30.156 23.188 1 96.12 60 ILE B CA 1
ATOM 3516 C C . ILE B 1 60 ? 11.688 29.578 22.328 1 96.12 60 ILE B C 1
ATOM 3518 O O . ILE B 1 60 ? 11.953 28.812 21.391 1 96.12 60 ILE B O 1
ATOM 3522 N N . THR B 1 61 ? 10.523 29.922 22.609 1 93.94 61 THR B N 1
ATOM 3523 C CA . THR B 1 61 ? 9.375 29.438 21.859 1 93.94 61 THR B CA 1
ATOM 3524 C C . THR B 1 61 ? 9.461 29.875 20.391 1 93.94 61 THR B C 1
ATOM 3526 O O . THR B 1 61 ? 9.188 29.094 19.484 1 93.94 61 THR B O 1
ATOM 3529 N N . GLN B 1 62 ? 9.867 31.109 20.203 1 93.06 62 GLN B N 1
ATOM 3530 C CA . GLN B 1 62 ? 9.992 31.609 18.828 1 93.06 62 GLN B CA 1
ATOM 3531 C C . GLN B 1 62 ? 11.094 30.875 18.078 1 93.06 62 GLN B C 1
ATOM 3533 O O . GLN B 1 62 ? 10.906 30.5 16.922 1 93.06 62 GLN B O 1
ATOM 3538 N N . LEU B 1 63 ? 12.164 30.719 18.75 1 95.38 63 LEU B N 1
ATOM 3539 C CA . LEU B 1 63 ? 13.273 29.984 18.141 1 95.38 63 LEU B CA 1
ATOM 3540 C C . LEU B 1 63 ? 12.875 28.547 17.828 1 95.38 63 LEU B C 1
ATOM 3542 O O . LEU B 1 63 ? 13.18 28.047 16.75 1 95.38 63 LEU B O 1
ATOM 3546 N N . ALA B 1 64 ? 12.156 27.922 18.734 1 96.38 64 ALA B N 1
ATOM 3547 C CA . ALA B 1 64 ? 11.688 26.547 18.562 1 96.38 64 ALA B CA 1
ATOM 3548 C C . ALA B 1 64 ? 10.734 26.453 17.375 1 96.38 64 ALA B C 1
ATOM 3550 O O . ALA B 1 64 ? 10.914 25.594 16.5 1 96.38 64 ALA B O 1
ATOM 3551 N N . TYR B 1 65 ? 9.836 27.328 17.344 1 93.06 65 TYR B N 1
ATOM 3552 C CA . TYR B 1 65 ? 8.805 27.312 16.312 1 93.06 65 TYR B CA 1
ATOM 3553 C C . TYR B 1 65 ? 9.414 27.562 14.938 1 93.06 65 TYR B C 1
ATOM 3555 O O . TYR B 1 65 ? 9.156 26.797 14 1 93.06 65 TYR B O 1
ATOM 3563 N N . THR B 1 66 ? 10.219 28.609 14.812 1 93.69 66 THR B N 1
ATOM 3564 C CA . THR B 1 66 ? 10.789 28.938 13.516 1 93.69 66 THR B CA 1
ATOM 3565 C C . THR B 1 66 ? 11.734 27.844 13.039 1 93.69 66 THR B C 1
ATOM 3567 O O . THR B 1 66 ? 11.758 27.516 11.852 1 93.69 66 THR B O 1
ATOM 3570 N N . SER B 1 67 ? 12.477 27.25 13.953 1 95.12 67 SER B N 1
ATOM 3571 C CA . SER B 1 67 ? 13.336 26.125 13.578 1 95.12 67 SER B CA 1
ATOM 3572 C C . SER B 1 67 ? 12.523 24.938 13.109 1 95.12 67 SER B C 1
ATOM 3574 O O . SER B 1 67 ? 12.875 24.297 12.117 1 95.12 67 SER B O 1
ATOM 3576 N N . SER B 1 68 ? 11.469 24.641 13.766 1 94.31 68 SER B N 1
ATOM 3577 C CA . SER B 1 68 ? 10.594 23.531 13.398 1 94.31 68 SER B CA 1
ATOM 3578 C C . SER B 1 68 ? 9.992 23.734 12.016 1 94.31 68 SER B C 1
ATOM 3580 O O . SER B 1 68 ? 10.062 22.828 11.164 1 94.31 68 SER B O 1
ATOM 3582 N N . MET B 1 69 ? 9.516 24.938 11.766 1 89.62 69 MET B N 1
ATOM 3583 C CA . MET B 1 69 ? 8.875 25.234 10.492 1 89.62 69 MET B CA 1
ATOM 3584 C C . MET B 1 69 ? 9.891 25.234 9.359 1 89.62 69 MET B C 1
ATOM 3586 O O . MET B 1 69 ? 9.547 24.953 8.211 1 89.62 69 MET B O 1
ATOM 3590 N N . ALA B 1 70 ? 11.117 25.531 9.711 1 90.94 70 ALA B N 1
ATOM 3591 C CA . ALA B 1 70 ? 12.188 25.578 8.719 1 90.94 70 ALA B CA 1
ATOM 3592 C C . ALA B 1 70 ? 12.719 24.188 8.438 1 90.94 70 ALA B C 1
ATOM 3594 O O . ALA B 1 70 ? 13.57 24 7.559 1 90.94 70 ALA B O 1
ATOM 3595 N N . GLY B 1 71 ? 12.219 23.234 9.156 1 91.81 71 GLY B N 1
ATOM 3596 C CA . GLY B 1 71 ? 12.68 21.859 8.961 1 91.81 71 GLY B CA 1
ATOM 3597 C C . GLY B 1 71 ? 13.969 21.562 9.695 1 91.81 71 GLY B C 1
ATOM 3598 O O . GLY B 1 71 ? 14.57 20.5 9.492 1 91.81 71 GLY B O 1
ATOM 3599 N N . ARG B 1 72 ? 14.43 22.531 10.469 1 94.88 72 ARG B N 1
ATOM 3600 C CA . ARG B 1 72 ? 15.609 22.328 11.297 1 94.88 72 ARG B CA 1
ATOM 3601 C C . ARG B 1 72 ? 15.242 21.641 12.617 1 94.88 72 ARG B C 1
ATOM 3603 O O . ARG B 1 72 ? 15.281 22.281 13.672 1 94.88 72 ARG B O 1
ATOM 3610 N N . LEU B 1 73 ? 15 20.344 12.547 1 96.88 73 LEU B N 1
ATOM 3611 C CA . LEU B 1 73 ? 14.297 19.609 13.594 1 96.88 73 LEU B CA 1
ATOM 3612 C C . LEU B 1 73 ? 15.203 19.391 14.797 1 96.88 73 LEU B C 1
ATOM 3614 O O . LEU B 1 73 ? 14.75 19.469 15.945 1 96.88 73 LEU B O 1
ATOM 3618 N N . PRO B 1 74 ? 16.547 19.109 14.625 1 96.38 74 PRO B N 1
ATOM 3619 C CA . PRO B 1 74 ? 17.391 18.984 15.82 1 96.38 74 PRO B CA 1
ATOM 3620 C C . PRO B 1 74 ? 17.422 20.266 16.656 1 96.38 74 PRO B C 1
ATOM 3622 O O . PRO B 1 74 ? 17.328 20.203 17.891 1 96.38 74 PRO B O 1
ATOM 3625 N N . ASP B 1 75 ? 17.531 21.422 15.922 1 95.62 75 ASP B N 1
ATOM 3626 C CA . ASP B 1 75 ? 17.5 22.703 16.625 1 95.62 75 ASP B CA 1
ATOM 3627 C C . ASP B 1 75 ? 16.172 22.906 17.359 1 95.62 75 ASP B C 1
ATOM 3629 O O . ASP B 1 75 ? 16.156 23.281 18.531 1 95.62 75 ASP B O 1
ATOM 3633 N N . ALA B 1 76 ? 15.109 22.656 16.641 1 97.31 76 ALA B N 1
ATOM 3634 C CA . ALA B 1 76 ? 13.773 22.797 17.219 1 97.31 76 ALA B CA 1
ATOM 3635 C C . ALA B 1 76 ? 13.617 21.922 18.453 1 97.31 76 ALA B C 1
ATOM 3637 O O . ALA B 1 76 ? 13.109 22.359 19.484 1 97.31 76 ALA B O 1
ATOM 3638 N N . GLU B 1 77 ? 14.039 20.656 18.359 1 97.56 77 GLU B N 1
ATOM 3639 C CA . GLU B 1 77 ? 13.945 19.734 19.484 1 97.56 77 GLU B CA 1
ATOM 3640 C C . GLU B 1 77 ? 14.688 20.266 20.703 1 97.56 77 GLU B C 1
ATOM 3642 O O . GLU B 1 77 ? 14.195 20.172 21.828 1 97.56 77 GLU B O 1
ATOM 3647 N N . GLY B 1 78 ? 15.922 20.828 20.453 1 96.69 78 GLY B N 1
ATOM 3648 C CA . GLY B 1 78 ? 16.688 21.391 21.547 1 96.69 78 GLY B CA 1
ATOM 3649 C C . GLY B 1 78 ? 15.953 22.5 22.297 1 96.69 78 GLY B C 1
ATOM 3650 O O . GLY B 1 78 ? 15.938 22.516 23.531 1 96.69 78 GLY B O 1
ATOM 3651 N N . TYR B 1 79 ? 15.398 23.406 21.547 1 97.31 79 TYR B N 1
ATOM 3652 C CA . TYR B 1 79 ? 14.656 24.516 22.156 1 97.31 79 TYR B CA 1
ATOM 3653 C C . TYR B 1 79 ? 13.414 24 22.875 1 97.31 79 TYR B C 1
ATOM 3655 O O . TYR B 1 79 ? 13.141 24.391 24.016 1 97.31 79 TYR B O 1
ATOM 3663 N N . TYR B 1 80 ? 12.648 23.125 22.25 1 97.12 80 TYR B N 1
ATOM 3664 C CA . TYR B 1 80 ? 11.43 22.609 22.875 1 97.12 80 TYR B CA 1
ATOM 3665 C C . TYR B 1 80 ? 11.758 21.766 24.109 1 97.12 80 TYR B C 1
ATOM 3667 O O . TYR B 1 80 ? 10.977 21.734 25.062 1 97.12 80 TYR B O 1
ATOM 3675 N N . GLN B 1 81 ? 12.922 21.094 24.094 1 97.31 81 GLN B N 1
ATOM 3676 C CA . GLN B 1 81 ? 13.344 20.344 25.266 1 97.31 81 GLN B CA 1
ATOM 3677 C C . GLN B 1 81 ? 13.508 21.266 26.469 1 97.31 81 GLN B C 1
ATOM 3679 O O . GLN B 1 81 ? 13.172 20.906 27.594 1 97.31 81 GLN B O 1
ATOM 3684 N N . ARG B 1 82 ? 14.031 22.438 26.234 1 96.69 82 ARG B N 1
ATOM 3685 C CA . ARG B 1 82 ? 14.156 23.422 27.297 1 96.69 82 ARG B CA 1
ATOM 3686 C C . ARG B 1 82 ? 12.789 23.812 27.844 1 96.69 82 ARG B C 1
ATOM 3688 O O . ARG B 1 82 ? 12.602 23.906 29.062 1 96.69 82 ARG B O 1
ATOM 3695 N N . LEU B 1 83 ? 11.883 24.031 26.953 1 96.56 83 LEU B N 1
ATOM 3696 C CA . LEU B 1 83 ? 10.523 24.344 27.375 1 96.56 83 LEU B CA 1
ATOM 3697 C C . LEU B 1 83 ? 9.891 23.188 28.125 1 96.56 83 LEU B C 1
ATOM 3699 O O . LEU B 1 83 ? 9.211 23.391 29.141 1 96.56 83 LEU B O 1
ATOM 3703 N N . PHE B 1 84 ? 10.094 22.016 27.703 1 96.75 84 PHE B N 1
ATOM 3704 C CA . PHE B 1 84 ? 9.578 20.812 28.344 1 96.75 84 PHE B CA 1
ATOM 3705 C C . PHE B 1 84 ? 10.125 20.656 29.75 1 96.75 84 PHE B C 1
ATOM 3707 O O . PHE B 1 84 ? 9.398 20.281 30.672 1 96.75 84 PHE B O 1
ATOM 3714 N N . ASN B 1 85 ? 11.398 20.938 29.891 1 96.19 85 ASN B N 1
ATOM 3715 C CA . ASN B 1 85 ? 12.047 20.828 31.188 1 96.19 85 ASN B CA 1
ATOM 3716 C C . ASN B 1 85 ? 11.461 21.828 32.188 1 96.19 85 ASN B C 1
ATOM 3718 O O . ASN B 1 85 ? 11.43 21.578 33.406 1 96.19 85 ASN B O 1
ATOM 3722 N N . THR B 1 86 ? 11.055 22.953 31.688 1 95.31 86 THR B N 1
ATOM 3723 C CA . THR B 1 86 ? 10.453 23.984 32.531 1 95.31 86 THR B CA 1
ATOM 3724 C C . THR B 1 86 ? 9.039 23.594 32.938 1 95.31 86 THR B C 1
ATOM 3726 O O . THR B 1 86 ? 8.641 23.781 34.094 1 95.31 86 THR B O 1
ATOM 3729 N N . ASP B 1 87 ? 8.219 23.047 32.031 1 95.19 87 ASP B N 1
ATOM 3730 C CA . ASP B 1 87 ? 6.855 22.594 32.25 1 95.19 87 ASP B CA 1
ATOM 3731 C C . ASP B 1 87 ? 6.543 21.359 31.391 1 95.19 87 ASP B C 1
ATOM 3733 O O . ASP B 1 87 ? 6.156 21.5 30.234 1 95.19 87 ASP B O 1
ATOM 3737 N N . SER B 1 88 ? 6.566 20.266 31.984 1 95.75 88 SER B N 1
ATOM 3738 C CA . SER B 1 88 ? 6.414 19 31.266 1 95.75 88 SER B CA 1
ATOM 3739 C C . SER B 1 88 ? 4.949 18.703 30.969 1 95.75 88 SER B C 1
ATOM 3741 O O . SER B 1 88 ? 4.629 17.688 30.359 1 95.75 88 SER B O 1
ATOM 3743 N N . THR B 1 89 ? 4.062 19.562 31.359 1 94.69 89 THR B N 1
ATOM 3744 C CA . THR B 1 89 ? 2.641 19.297 31.172 1 94.69 89 THR B CA 1
ATOM 3745 C C . THR B 1 89 ? 2.037 20.266 30.156 1 94.69 89 THR B C 1
ATOM 3747 O O . THR B 1 89 ? 0.843 20.188 29.859 1 94.69 89 THR B O 1
ATOM 3750 N N . ASN B 1 90 ? 2.891 21.203 29.672 1 92.69 90 ASN B N 1
ATOM 3751 C CA . ASN B 1 90 ? 2.396 22.156 28.672 1 92.69 90 ASN B CA 1
ATOM 3752 C C . ASN B 1 90 ? 1.976 21.453 27.391 1 92.69 90 ASN B C 1
ATOM 3754 O O . ASN B 1 90 ? 2.812 20.875 26.688 1 92.69 90 ASN B O 1
ATOM 3758 N N . ILE B 1 91 ? 0.754 21.531 27.016 1 91.44 91 ILE B N 1
ATOM 3759 C CA . ILE B 1 91 ? 0.166 20.781 25.922 1 91.44 91 ILE B CA 1
ATOM 3760 C C . ILE B 1 91 ? 0.806 21.203 24.609 1 91.44 91 ILE B C 1
ATOM 3762 O O . ILE B 1 91 ? 1.129 20.359 23.766 1 91.44 91 ILE B O 1
ATOM 3766 N N . ALA B 1 92 ? 1.021 22.5 24.438 1 90 92 ALA B N 1
ATOM 3767 C CA . ALA B 1 92 ? 1.629 23 23.219 1 90 92 ALA B CA 1
ATOM 3768 C C . ALA B 1 92 ? 3.035 22.438 23.031 1 90 92 ALA B C 1
ATOM 3770 O O . ALA B 1 92 ? 3.402 22.016 21.938 1 90 92 ALA B O 1
ATOM 3771 N N . THR B 1 93 ? 3.771 22.438 24.109 1 94.62 93 THR B N 1
ATOM 3772 C CA . THR B 1 93 ? 5.125 21.891 24.078 1 94.62 93 THR B CA 1
ATOM 3773 C C . THR B 1 93 ? 5.094 20.391 23.781 1 94.62 93 THR B C 1
ATOM 3775 O O . THR B 1 93 ? 5.879 19.891 22.969 1 94.62 93 THR B O 1
ATOM 3778 N N . LEU B 1 94 ? 4.168 19.719 24.359 1 96.31 94 LEU B N 1
ATOM 3779 C CA . LEU B 1 94 ? 4.035 18.281 24.141 1 96.31 94 LEU B CA 1
ATOM 3780 C C . LEU B 1 94 ? 3.693 17.984 22.688 1 96.31 94 LEU B C 1
ATOM 3782 O O . LEU B 1 94 ? 4.262 17.062 22.094 1 96.31 94 LEU B O 1
ATOM 3786 N N . PHE B 1 95 ? 2.822 18.719 22.094 1 94 95 PHE B N 1
ATOM 3787 C CA . PHE B 1 95 ? 2.479 18.562 20.688 1 94 95 PHE B CA 1
ATOM 3788 C C . PHE B 1 95 ? 3.703 18.766 19.797 1 94 95 PHE B C 1
ATOM 3790 O O . PHE B 1 95 ? 3.924 18.016 18.844 1 94 95 PHE B O 1
ATOM 3797 N N . SER B 1 96 ? 4.43 19.781 20.141 1 95.56 96 SER B N 1
ATOM 3798 C CA . SER B 1 96 ? 5.609 20.094 19.344 1 95.56 96 SER B CA 1
ATOM 3799 C C . SER B 1 96 ? 6.656 19 19.453 1 95.56 96 SER B C 1
ATOM 3801 O O . SER B 1 96 ? 7.238 18.594 18.438 1 95.56 96 SER B O 1
ATOM 3803 N N . MET B 1 97 ? 6.82 18.531 20.641 1 97.38 97 MET B N 1
ATOM 3804 C CA . MET B 1 97 ? 7.758 17.422 20.844 1 97.38 97 MET B CA 1
ATOM 3805 C C . MET B 1 97 ? 7.301 16.188 20.078 1 97.38 97 MET B C 1
ATOM 3807 O O . MET B 1 97 ? 8.094 15.555 19.375 1 97.38 97 MET B O 1
ATOM 3811 N N . ALA B 1 98 ? 6.039 15.875 20.172 1 97.56 98 ALA B N 1
ATOM 3812 C CA . ALA B 1 98 ? 5.484 14.727 19.469 1 97.56 98 ALA B CA 1
ATOM 3813 C C . ALA B 1 98 ? 5.652 14.883 17.953 1 97.56 98 ALA B C 1
ATOM 3815 O O . ALA B 1 98 ? 6.094 13.953 17.266 1 97.56 98 ALA B O 1
ATOM 3816 N N . GLY B 1 99 ? 5.352 16.062 17.469 1 96.69 99 GLY B N 1
ATOM 3817 C CA . GLY B 1 99 ? 5.445 16.344 16.047 1 96.69 99 GLY B CA 1
ATOM 3818 C C . GLY B 1 99 ? 6.859 16.203 15.5 1 96.69 99 GLY B C 1
ATOM 3819 O O . GLY B 1 99 ? 7.062 15.648 14.422 1 96.69 99 GLY B O 1
ATOM 3820 N N . ILE B 1 100 ? 7.801 16.688 16.234 1 97.31 100 ILE B N 1
ATOM 3821 C CA . ILE B 1 100 ? 9.195 16.625 15.836 1 97.31 100 ILE B CA 1
ATOM 3822 C C . ILE B 1 100 ? 9.641 15.164 15.742 1 97.31 100 ILE B C 1
ATOM 3824 O O . ILE B 1 100 ? 10.258 14.75 14.758 1 97.31 100 ILE B O 1
ATOM 3828 N N . HIS B 1 101 ? 9.305 14.406 16.766 1 97.06 101 HIS B N 1
ATOM 3829 C CA . HIS B 1 101 ? 9.695 13 16.766 1 97.06 101 HIS B CA 1
ATOM 3830 C C . HIS B 1 101 ? 8.992 12.227 15.656 1 97.06 101 HIS B C 1
ATOM 3832 O O . HIS B 1 101 ? 9.594 11.352 15.031 1 97.06 101 HIS B O 1
ATOM 3838 N N . ALA B 1 102 ? 7.773 12.539 15.375 1 96.06 102 ALA B N 1
ATOM 3839 C CA . ALA B 1 102 ? 7.062 11.898 14.273 1 96.06 102 ALA B CA 1
ATOM 3840 C C . ALA B 1 102 ? 7.723 12.219 12.938 1 96.06 102 ALA B C 1
ATOM 3842 O O . ALA B 1 102 ? 7.938 11.328 12.109 1 96.06 102 ALA B O 1
ATOM 3843 N N . ARG B 1 103 ? 8.062 13.477 12.734 1 95.31 103 ARG B N 1
ATOM 3844 C CA . ARG B 1 103 ? 8.688 13.914 11.484 1 95.31 103 ARG B CA 1
ATOM 3845 C C . ARG B 1 103 ? 10.062 13.281 11.312 1 95.31 103 ARG B C 1
ATOM 3847 O O . ARG B 1 103 ? 10.523 13.094 10.18 1 95.31 103 ARG B O 1
ATOM 3854 N N . ARG B 1 104 ? 10.664 12.938 12.422 1 96.38 104 ARG B N 1
ATOM 3855 C CA . ARG B 1 104 ? 11.984 12.32 12.383 1 96.38 104 ARG B CA 1
ATOM 3856 C C . ARG B 1 104 ? 11.875 10.797 12.336 1 96.38 104 ARG B C 1
ATOM 3858 O O . ARG B 1 104 ? 12.883 10.094 12.398 1 96.38 104 ARG B O 1
ATOM 3865 N N . GLY B 1 105 ? 10.656 10.281 12.328 1 94.62 105 GLY B N 1
ATOM 3866 C CA . GLY B 1 105 ? 10.406 8.859 12.156 1 94.62 105 GLY B CA 1
ATOM 3867 C C . GLY B 1 105 ? 10.422 8.094 13.469 1 94.62 105 GLY B C 1
ATOM 3868 O O . GLY B 1 105 ? 10.344 6.859 13.469 1 94.62 105 GLY B O 1
ATOM 3869 N N . ASN B 1 106 ? 10.602 8.82 14.562 1 94.94 106 ASN B N 1
ATOM 3870 C CA . ASN B 1 106 ? 10.57 8.164 15.867 1 94.94 106 ASN B CA 1
ATOM 3871 C C . ASN B 1 106 ? 9.148 8.07 16.406 1 94.94 106 ASN B C 1
ATOM 3873 O O . ASN B 1 106 ? 8.773 8.812 17.328 1 94.94 106 ASN B O 1
ATOM 3877 N N . ASN B 1 107 ? 8.414 7.137 15.914 1 93.88 107 ASN B N 1
ATOM 3878 C CA . ASN B 1 107 ? 6.992 7.012 16.203 1 93.88 107 ASN B CA 1
ATOM 3879 C C . ASN B 1 107 ? 6.746 6.637 17.672 1 93.88 107 ASN B C 1
ATOM 3881 O O . ASN B 1 107 ? 5.785 7.098 18.281 1 93.88 107 ASN B O 1
ATOM 3885 N N . GLU B 1 108 ? 7.598 5.777 18.219 1 93.31 108 GLU B N 1
ATOM 3886 C CA . GLU B 1 108 ? 7.426 5.359 19.609 1 93.31 108 GLU B CA 1
ATOM 3887 C C . GLU B 1 108 ? 7.457 6.555 20.562 1 93.31 108 GLU B C 1
ATOM 3889 O O . GLU B 1 108 ? 6.59 6.695 21.422 1 93.31 108 GLU B O 1
ATOM 3894 N N . LYS B 1 109 ? 8.453 7.422 20.359 1 95.56 109 LYS B N 1
ATOM 3895 C CA . LYS B 1 109 ? 8.547 8.609 21.203 1 95.56 109 LYS B CA 1
ATOM 3896 C C . LYS B 1 109 ? 7.387 9.562 20.938 1 95.56 109 LYS B C 1
ATOM 3898 O O . LYS B 1 109 ? 6.832 10.148 21.875 1 95.56 109 LYS B O 1
ATOM 3903 N N . ALA B 1 110 ? 7.066 9.758 19.672 1 97.56 110 ALA B N 1
ATOM 3904 C CA . ALA B 1 110 ? 5.926 10.609 19.328 1 97.56 110 ALA B CA 1
ATOM 3905 C C . ALA B 1 110 ? 4.66 10.141 20.047 1 97.56 110 ALA B C 1
ATOM 3907 O O . ALA B 1 110 ? 3.965 10.938 20.688 1 97.56 110 ALA B O 1
ATOM 3908 N N . ILE B 1 111 ? 4.395 8.836 19.984 1 96.88 111 ILE B N 1
ATOM 3909 C CA . ILE B 1 111 ? 3.227 8.242 20.625 1 96.88 111 ILE B CA 1
ATOM 3910 C C . ILE B 1 111 ? 3.262 8.531 22.125 1 96.88 111 ILE B C 1
ATOM 3912 O O . ILE B 1 111 ? 2.238 8.875 22.719 1 96.88 111 ILE B O 1
ATOM 3916 N N . GLY B 1 112 ? 4.457 8.398 22.719 1 97.5 112 GLY B N 1
ATOM 3917 C CA . GLY B 1 112 ? 4.602 8.68 24.141 1 97.5 112 GLY B CA 1
ATOM 3918 C C . GLY B 1 112 ? 4.164 10.078 24.516 1 97.5 112 GLY B C 1
ATOM 3919 O O . GLY B 1 112 ? 3.451 10.266 25.5 1 97.5 112 GLY B O 1
ATOM 3920 N N . PHE B 1 113 ? 4.574 11.078 23.75 1 98.12 113 PHE B N 1
ATOM 3921 C CA . PHE B 1 113 ? 4.207 12.461 24.031 1 98.12 113 PHE B CA 1
ATOM 3922 C C . PHE B 1 113 ? 2.715 12.688 23.828 1 98.12 113 PHE B C 1
ATOM 3924 O O . PHE B 1 113 ? 2.068 13.383 24.609 1 98.12 113 PHE B O 1
ATOM 3931 N N . TYR B 1 114 ? 2.115 12.148 22.75 1 97.81 114 TYR B N 1
ATOM 3932 C CA . TYR B 1 114 ? 0.683 12.305 22.516 1 97.81 114 TYR B CA 1
ATOM 3933 C C . TYR B 1 114 ? -0.123 11.633 23.625 1 97.81 114 TYR B C 1
ATOM 3935 O O . TYR B 1 114 ? -1.173 12.141 24.031 1 97.81 114 TYR B O 1
ATOM 3943 N N . LYS B 1 115 ? 0.336 10.484 24.141 1 97.75 115 LYS B N 1
ATOM 3944 C CA . LYS B 1 115 ? -0.343 9.82 25.234 1 97.75 115 LYS B CA 1
ATOM 3945 C C . LYS B 1 115 ? -0.325 10.68 26.5 1 97.75 115 LYS B C 1
ATOM 3947 O O . LYS B 1 115 ? -1.285 10.68 27.266 1 97.75 115 LYS B O 1
ATOM 3952 N N . ARG B 1 116 ? 0.765 11.367 26.703 1 97.69 116 ARG B N 1
ATOM 3953 C CA . ARG B 1 116 ? 0.82 12.297 27.828 1 97.69 116 ARG B CA 1
ATOM 3954 C C . ARG B 1 116 ? -0.241 13.383 27.703 1 97.69 116 ARG B C 1
ATOM 3956 O O . ARG B 1 116 ? -0.841 13.797 28.688 1 97.69 116 ARG B O 1
ATOM 3963 N N . ILE B 1 117 ? -0.456 13.828 26.484 1 96.38 117 ILE B N 1
ATOM 3964 C CA . ILE B 1 117 ? -1.457 14.867 26.25 1 96.38 117 ILE B CA 1
ATOM 3965 C C . ILE B 1 117 ? -2.84 14.344 26.641 1 96.38 117 ILE B C 1
ATOM 3967 O O . ILE B 1 117 ? -3.602 15.031 27.312 1 96.38 117 ILE B O 1
ATOM 3971 N N . ILE B 1 118 ? -3.186 13.109 26.25 1 96.19 118 ILE B N 1
ATOM 3972 C CA . ILE B 1 118 ? -4.535 12.609 26.484 1 96.19 118 ILE B CA 1
ATOM 3973 C C . ILE B 1 118 ? -4.707 12.289 27.969 1 96.19 118 ILE B C 1
ATOM 3975 O O . ILE B 1 118 ? -5.832 12.203 28.469 1 96.19 118 ILE B O 1
ATOM 3979 N N . LYS B 1 119 ? -3.619 12.102 28.734 1 96.81 119 LYS B N 1
ATOM 3980 C CA . LYS B 1 119 ? -3.707 11.961 30.172 1 96.81 119 LYS B CA 1
ATOM 3981 C C . LYS B 1 119 ? -4.062 13.297 30.828 1 96.81 119 LYS B C 1
ATOM 3983 O O . LYS B 1 119 ? -4.762 13.328 31.844 1 96.81 119 LYS B O 1
ATOM 3988 N N . ILE B 1 120 ? -3.539 14.336 30.266 1 95.06 120 ILE B N 1
ATOM 3989 C CA . ILE B 1 120 ? -3.789 15.68 30.781 1 95.06 120 ILE B CA 1
ATOM 3990 C C . ILE B 1 120 ? -5.164 16.156 30.328 1 95.06 120 ILE B C 1
ATOM 3992 O O . ILE B 1 120 ? -5.918 16.75 31.109 1 95.06 120 ILE B O 1
ATOM 3996 N N . ASP B 1 121 ? -5.488 15.938 29.078 1 92.94 121 ASP B N 1
ATOM 3997 C CA . ASP B 1 121 ? -6.742 16.344 28.438 1 92.94 121 ASP B CA 1
ATOM 3998 C C . ASP B 1 121 ? -7.383 15.172 27.688 1 92.94 121 ASP B C 1
ATOM 4000 O O . ASP B 1 121 ? -7.148 14.992 26.5 1 92.94 121 ASP B O 1
ATOM 4004 N N . THR B 1 122 ? -8.336 14.523 28.297 1 94.31 122 THR B N 1
ATOM 4005 C CA . THR B 1 122 ? -8.891 13.273 27.797 1 94.31 122 THR B CA 1
ATOM 4006 C C . THR B 1 122 ? -9.805 13.516 26.609 1 94.31 122 THR B C 1
ATOM 4008 O O . THR B 1 122 ? -10.188 12.57 25.906 1 94.31 122 THR B O 1
ATOM 4011 N N . LEU B 1 123 ? -10.133 14.727 26.297 1 92.88 123 LEU B N 1
ATOM 4012 C CA . LEU B 1 123 ? -11.031 15.031 25.188 1 92.88 123 LEU B CA 1
ATOM 4013 C C . LEU B 1 123 ? -10.297 15.773 24.078 1 92.88 123 LEU B C 1
ATOM 4015 O O . LEU B 1 123 ? -10.906 16.516 23.312 1 92.88 123 LEU B O 1
ATOM 4019 N N . ASN B 1 124 ? -8.953 15.594 24.078 1 92.06 124 ASN B N 1
ATOM 4020 C CA . ASN B 1 124 ? -8.164 16.266 23.047 1 92.06 124 ASN B CA 1
ATOM 4021 C C . ASN B 1 124 ? -8.297 15.555 21.703 1 92.06 124 ASN B C 1
ATOM 4023 O O . ASN B 1 124 ? -7.645 14.539 21.453 1 92.06 124 ASN B O 1
ATOM 4027 N N . PHE B 1 125 ? -9.055 16.125 20.75 1 93.38 125 PHE B N 1
ATOM 4028 C CA . PHE B 1 125 ? -9.359 15.539 19.453 1 93.38 125 PHE B CA 1
ATOM 4029 C C . PHE B 1 125 ?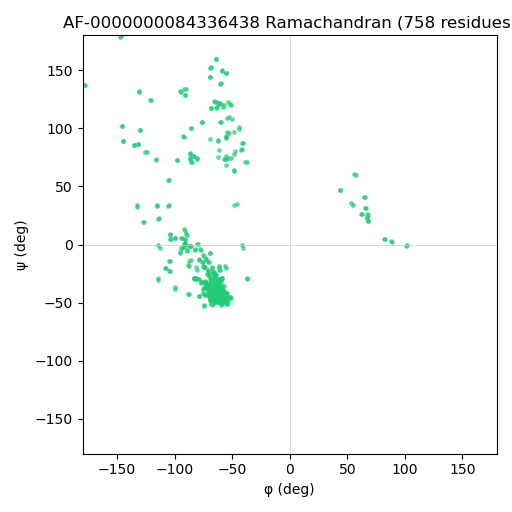 -8.086 15.336 18.641 1 93.38 125 PHE B C 1
ATOM 4031 O O . PHE B 1 125 ? -7.871 14.258 18.062 1 93.38 125 PHE B O 1
ATOM 4038 N N . ASN B 1 126 ? -7.277 16.312 18.641 1 91.81 126 ASN B N 1
ATOM 4039 C CA . ASN B 1 126 ? -6.09 16.297 17.797 1 91.81 126 ASN B CA 1
ATOM 4040 C C . ASN B 1 126 ? -5.074 15.266 18.266 1 91.81 126 ASN B C 1
ATOM 4042 O O . ASN B 1 126 ? -4.398 14.641 17.453 1 91.81 126 ASN B O 1
ATOM 4046 N N . ALA B 1 127 ? -4.945 15.125 19.547 1 95.5 127 ALA B N 1
ATOM 4047 C CA . ALA B 1 127 ? -4.047 14.102 20.062 1 95.5 127 ALA B CA 1
ATOM 4048 C C . ALA B 1 127 ? -4.504 12.711 19.641 1 95.5 127 ALA B C 1
ATOM 4050 O O . ALA B 1 127 ? -3.693 11.891 19.203 1 95.5 127 ALA B O 1
ATOM 4051 N N . TYR B 1 128 ? -5.793 12.469 19.719 1 96.88 128 TYR B N 1
ATOM 4052 C CA . TYR B 1 128 ? -6.324 11.18 19.281 1 96.88 128 TYR B CA 1
ATOM 4053 C C . TYR B 1 128 ? -6.113 10.977 17.781 1 96.88 128 TYR B C 1
ATOM 4055 O O . TYR B 1 128 ? -5.773 9.875 17.344 1 96.88 128 TYR B O 1
ATOM 4063 N N . LYS B 1 129 ? -6.348 11.992 17.062 1 95.44 129 LYS B N 1
ATOM 4064 C CA . LYS B 1 129 ? -6.164 11.922 15.609 1 95.44 129 LYS B CA 1
ATOM 4065 C C . LYS B 1 129 ? -4.73 11.523 15.258 1 95.44 129 LYS B C 1
ATOM 4067 O O . LYS B 1 129 ? -4.512 10.641 14.43 1 95.44 129 LYS B O 1
ATOM 4072 N N . GLN B 1 130 ? -3.777 12.156 15.953 1 96.56 130 GLN B N 1
ATOM 4073 C CA . GLN B 1 130 ? -2.373 11.867 15.688 1 96.56 130 GLN B CA 1
ATOM 4074 C C . GLN B 1 130 ? -2.008 10.461 16.156 1 96.56 130 GLN B C 1
ATOM 4076 O O . GLN B 1 130 ? -1.275 9.742 15.461 1 96.56 130 GLN B O 1
ATOM 4081 N N . LEU B 1 131 ? -2.529 10.102 17.266 1 97.69 131 LEU B N 1
ATOM 4082 C CA . LEU B 1 131 ? -2.273 8.766 17.781 1 97.69 131 LEU B CA 1
ATOM 4083 C C . LEU B 1 131 ? -2.799 7.703 16.812 1 97.69 131 LEU B C 1
ATOM 4085 O O . LEU B 1 131 ? -2.129 6.699 16.562 1 97.69 131 LEU B O 1
ATOM 4089 N N . ALA B 1 132 ? -3.955 7.918 16.25 1 97.25 132 ALA B N 1
ATOM 4090 C CA . ALA B 1 132 ? -4.527 6.984 15.281 1 97.25 132 ALA B CA 1
ATOM 4091 C C . ALA B 1 132 ? -3.629 6.852 14.055 1 97.25 132 ALA B C 1
ATOM 4093 O O . ALA B 1 132 ? -3.363 5.742 13.586 1 97.25 132 ALA B O 1
ATOM 4094 N N . GLY B 1 133 ? -3.158 7.984 13.625 1 95.5 133 GLY B N 1
ATOM 4095 C CA . GLY B 1 133 ? -2.305 7.992 12.445 1 95.5 133 GLY B CA 1
ATOM 4096 C C . GLY B 1 133 ? -0.98 7.285 12.664 1 95.5 133 GLY B C 1
ATOM 4097 O O . GLY B 1 133 ? -0.41 6.723 11.727 1 95.5 133 GLY B O 1
ATOM 4098 N N . LEU B 1 134 ? -0.5 7.262 13.867 1 95.12 134 LEU B N 1
ATOM 4099 C CA . LEU B 1 134 ? 0.792 6.668 14.195 1 95.12 134 LEU B CA 1
ATOM 4100 C C . LEU B 1 134 ? 0.641 5.191 14.539 1 95.12 134 LEU B C 1
ATOM 4102 O O . LEU B 1 134 ? 1.637 4.484 14.703 1 95.12 134 LEU B O 1
ATOM 4106 N N . SER B 1 135 ? -0.595 4.734 14.594 1 91.25 135 SER B N 1
ATOM 4107 C CA . SER B 1 135 ? -0.838 3.361 15.031 1 91.25 135 SER B CA 1
ATOM 4108 C C . SER B 1 135 ? -1.199 2.465 13.852 1 91.25 135 SER B C 1
ATOM 4110 O O . SER B 1 135 ? -1.973 1.518 14 1 91.25 135 SER B O 1
ATOM 4112 N N . ILE B 1 136 ? -0.661 2.727 12.773 1 81.38 136 ILE B N 1
ATOM 4113 C CA . ILE B 1 136 ? -0.995 1.995 11.555 1 81.38 136 ILE B CA 1
ATOM 4114 C C . ILE B 1 136 ? -0.612 0.525 11.711 1 81.38 136 ILE B C 1
ATOM 4116 O O . ILE B 1 136 ? -1.302 -0.361 11.203 1 81.38 136 ILE B O 1
ATOM 4120 N N . SER B 1 137 ? 0.452 0.234 12.477 1 81.12 137 SER B N 1
ATOM 4121 C CA . SER B 1 137 ? 0.934 -1.133 12.656 1 81.12 137 SER B CA 1
ATOM 4122 C C . SER B 1 137 ? 0.199 -1.838 13.789 1 81.12 137 SER B C 1
ATOM 4124 O O . SER B 1 137 ? 0.423 -3.023 14.039 1 81.12 137 SER B O 1
ATOM 4126 N N . ASP B 1 138 ? -0.704 -1.175 14.461 1 87.06 138 ASP B N 1
ATOM 4127 C CA . ASP B 1 138 ? -1.511 -1.707 15.555 1 87.06 138 ASP B CA 1
ATOM 4128 C C . ASP B 1 138 ? -2.988 -1.368 15.359 1 87.06 138 ASP B C 1
ATOM 4130 O O . ASP B 1 138 ? -3.498 -0.427 15.977 1 87.06 138 ASP B O 1
ATOM 4134 N N . PRO B 1 139 ? -3.611 -2.213 14.641 1 87.88 139 PRO B N 1
ATOM 4135 C CA . PRO B 1 139 ? -4.996 -1.906 14.273 1 87.88 139 PRO B CA 1
ATOM 4136 C C . PRO B 1 139 ? -5.91 -1.757 15.484 1 87.88 139 PRO B C 1
ATOM 4138 O O . PRO B 1 139 ? -6.852 -0.961 15.461 1 87.88 139 PRO B O 1
ATOM 4141 N N . ALA B 1 140 ? -5.688 -2.551 16.516 1 91 140 ALA B N 1
ATOM 4142 C CA . ALA B 1 140 ? -6.504 -2.447 17.719 1 91 140 ALA B CA 1
ATOM 4143 C C . ALA B 1 140 ? -6.383 -1.062 18.344 1 91 140 ALA B C 1
ATOM 4145 O O . ALA B 1 140 ? -7.391 -0.428 18.656 1 91 140 ALA B O 1
ATOM 4146 N N . ALA B 1 141 ? -5.168 -0.611 18.5 1 93.88 141 ALA B N 1
ATOM 4147 C CA . ALA B 1 141 ? -4.938 0.719 19.062 1 93.88 141 ALA B CA 1
ATOM 4148 C C . ALA B 1 141 ? -5.516 1.802 18.156 1 93.88 141 ALA B C 1
ATOM 4150 O O . ALA B 1 141 ? -6.145 2.748 18.625 1 93.88 141 ALA B O 1
ATOM 4151 N N . ALA B 1 142 ? -5.281 1.688 16.859 1 95.19 142 ALA B N 1
ATOM 4152 C CA . ALA B 1 142 ? -5.801 2.654 15.891 1 95.19 142 ALA B CA 1
ATOM 4153 C C . ALA B 1 142 ? -7.316 2.793 16.016 1 95.19 142 ALA B C 1
ATOM 4155 O O . ALA B 1 142 ? -7.848 3.906 16.031 1 95.19 142 ALA B O 1
ATOM 4156 N N . THR B 1 143 ? -8.023 1.655 16.188 1 96 143 THR B N 1
ATOM 4157 C CA . THR B 1 143 ? -9.477 1.667 16.281 1 96 143 THR B CA 1
ATOM 4158 C C . THR B 1 143 ? -9.93 2.408 17.547 1 96 143 THR B C 1
ATOM 4160 O O . THR B 1 143 ? -10.883 3.188 17.5 1 96 143 THR B O 1
ATOM 4163 N N . ILE B 1 144 ? -9.258 2.189 18.625 1 96.62 144 ILE B N 1
ATOM 4164 C CA . ILE B 1 144 ? -9.602 2.846 19.875 1 96.62 144 ILE B CA 1
ATOM 4165 C C . ILE B 1 144 ? -9.438 4.355 19.734 1 96.62 144 ILE B C 1
ATOM 4167 O O . ILE B 1 144 ? -10.344 5.121 20.078 1 96.62 144 ILE B O 1
ATOM 4171 N N . TYR B 1 145 ? -8.281 4.797 19.219 1 98.06 145 TYR B N 1
ATOM 4172 C CA . TYR B 1 145 ? -8.016 6.227 19.078 1 98.06 145 TYR B CA 1
ATOM 4173 C C . TYR B 1 145 ? -8.992 6.863 18.094 1 98.06 145 TYR B C 1
ATOM 4175 O O . TYR B 1 145 ? -9.492 7.965 18.328 1 98.06 145 TYR B O 1
ATOM 4183 N N . LEU B 1 146 ? -9.266 6.168 16.984 1 98.19 146 LEU B N 1
ATOM 4184 C CA . LEU B 1 146 ? -10.219 6.68 16 1 98.19 146 LEU B CA 1
ATOM 4185 C C . LEU B 1 146 ? -11.617 6.785 16.609 1 98.19 146 LEU B C 1
ATOM 4187 O O . LEU B 1 146 ? -12.328 7.762 16.359 1 98.19 146 LEU B O 1
ATOM 4191 N N . THR B 1 147 ? -12.031 5.785 17.359 1 97.81 147 THR B N 1
ATOM 4192 C CA . THR B 1 147 ? -13.344 5.801 18 1 97.81 147 THR B CA 1
ATOM 4193 C C . THR B 1 147 ? -13.453 6.977 18.969 1 97.81 147 THR B C 1
ATOM 4195 O O . THR B 1 147 ? -14.461 7.688 18.969 1 97.81 147 THR B O 1
ATOM 4198 N N . ASN B 1 148 ? -12.422 7.145 19.75 1 98 148 ASN B N 1
ATOM 4199 C CA . ASN B 1 148 ? -12.414 8.273 20.672 1 98 148 ASN B CA 1
ATOM 4200 C C . ASN B 1 148 ? -12.469 9.609 19.922 1 98 148 ASN B C 1
ATOM 4202 O O . ASN B 1 148 ? -13.242 10.492 20.297 1 98 148 ASN B O 1
ATOM 4206 N N . ALA B 1 149 ? -11.625 9.773 18.906 1 97.5 149 ALA B N 1
ATOM 4207 C CA . ALA B 1 149 ? -11.641 11 18.125 1 97.5 149 ALA B CA 1
ATOM 4208 C C . ALA B 1 149 ? -13.016 11.234 17.5 1 97.5 149 ALA B C 1
ATOM 4210 O O . ALA B 1 149 ? -13.516 12.359 17.5 1 97.5 149 ALA B O 1
ATOM 4211 N N . ASN B 1 150 ? -13.633 10.18 17 1 97.88 150 ASN B N 1
ATOM 4212 C CA . ASN B 1 150 ? -14.938 10.297 16.359 1 97.88 150 ASN B CA 1
ATOM 4213 C C . ASN B 1 150 ? -16.016 10.664 17.375 1 97.88 150 ASN B C 1
ATOM 4215 O O . ASN B 1 150 ? -16.953 11.406 17.047 1 97.88 150 ASN B O 1
ATOM 4219 N N . HIS B 1 151 ? -15.898 10.094 18.547 1 97.25 151 HIS B N 1
ATOM 4220 C CA . HIS B 1 151 ? -16.828 10.453 19.609 1 97.25 151 HIS B CA 1
ATOM 4221 C C . HIS B 1 151 ? -16.75 11.938 19.938 1 97.25 151 HIS B C 1
ATOM 4223 O O . HIS B 1 151 ? -17.781 12.586 20.156 1 97.25 151 HIS B O 1
ATOM 4229 N N . ILE B 1 152 ? -15.555 12.453 19.938 1 94.75 152 ILE B N 1
ATOM 4230 C CA . ILE B 1 152 ? -15.328 13.859 20.266 1 94.75 152 ILE B CA 1
ATOM 4231 C C . ILE B 1 152 ? -15.805 14.742 19.109 1 94.75 152 ILE B C 1
ATOM 4233 O O . ILE B 1 152 ? -16.438 15.781 19.328 1 94.75 152 ILE B O 1
ATOM 4237 N N . ASN B 1 153 ? -15.508 14.383 17.859 1 94.12 153 ASN B N 1
ATOM 4238 C CA . ASN B 1 153 ? -15.914 15.125 16.672 1 94.12 153 ASN B CA 1
ATOM 4239 C C . ASN B 1 153 ? -16.438 14.195 15.586 1 94.12 153 ASN B C 1
ATOM 4241 O O . ASN B 1 153 ? -15.734 13.898 14.625 1 94.12 153 ASN B O 1
ATOM 4245 N N . PRO B 1 154 ? -17.719 13.875 15.656 1 96.44 154 PRO B N 1
ATOM 4246 C CA . PRO B 1 154 ? -18.297 12.898 14.727 1 96.44 154 PRO B CA 1
ATOM 4247 C C . PRO B 1 154 ? -18.406 13.43 13.305 1 96.44 154 PRO B C 1
ATOM 4249 O O . PRO B 1 154 ? -18.578 12.656 12.359 1 96.44 154 PRO B O 1
ATOM 4252 N N . GLN B 1 155 ? -18.281 14.703 13.117 1 95.25 155 GLN B N 1
ATOM 4253 C CA . GLN B 1 155 ? -18.5 15.289 11.797 1 95.25 155 GLN B CA 1
ATOM 4254 C C . GLN B 1 155 ? -17.172 15.445 11.055 1 95.25 155 GLN B C 1
ATOM 4256 O O . GLN B 1 155 ? -17.156 15.812 9.875 1 95.25 155 GLN B O 1
ATOM 4261 N N . ASP B 1 156 ? -16.062 15.188 11.727 1 95 156 ASP B N 1
ATOM 4262 C CA . ASP B 1 156 ? -14.773 15.273 11.039 1 95 156 ASP B CA 1
ATOM 4263 C C . ASP B 1 156 ? -14.656 14.219 9.945 1 95 156 ASP B C 1
ATOM 4265 O O . ASP B 1 156 ? -14.695 13.016 10.234 1 95 156 ASP B O 1
ATOM 4269 N N . ALA B 1 157 ? -14.422 14.672 8.758 1 96.5 157 ALA B N 1
ATOM 4270 C CA . ALA B 1 157 ? -14.477 13.781 7.602 1 96.5 157 ALA B CA 1
ATOM 4271 C C . ALA B 1 157 ? -13.32 12.789 7.613 1 96.5 157 ALA B C 1
ATOM 4273 O O . ALA B 1 157 ? -13.5 11.602 7.328 1 96.5 157 ALA B O 1
ATOM 4274 N N . GLY B 1 158 ? -12.148 13.289 7.887 1 96.19 158 GLY B N 1
ATOM 4275 C CA . GLY B 1 158 ? -10.977 12.422 7.902 1 96.19 158 GLY B CA 1
ATOM 4276 C C . GLY B 1 158 ? -11.078 11.305 8.922 1 96.19 158 GLY B C 1
ATOM 4277 O O . GLY B 1 158 ? -10.844 10.141 8.602 1 96.19 158 GLY B O 1
ATOM 4278 N N . ILE B 1 159 ? -11.461 11.641 10.109 1 97 159 ILE B N 1
ATOM 4279 C CA . ILE B 1 159 ? -11.586 10.672 11.195 1 97 159 ILE B CA 1
ATOM 4280 C C . ILE B 1 159 ? -12.711 9.695 10.875 1 97 159 ILE B C 1
ATOM 4282 O O . ILE B 1 159 ? -12.57 8.484 11.094 1 97 159 ILE B O 1
ATOM 4286 N N . ALA B 1 160 ? -13.836 10.211 10.383 1 98 160 ALA B N 1
ATOM 4287 C CA . ALA B 1 160 ? -14.945 9.336 10.016 1 98 160 ALA B CA 1
ATOM 4288 C C . ALA B 1 160 ? -14.516 8.328 8.953 1 98 160 ALA B C 1
ATOM 4290 O O . ALA B 1 160 ? -14.773 7.129 9.094 1 98 160 ALA B O 1
ATOM 4291 N N . PHE B 1 161 ? -13.852 8.766 7.918 1 97.38 161 PHE B N 1
ATOM 4292 C CA . PHE B 1 161 ? -13.391 7.887 6.852 1 97.38 161 PHE B CA 1
ATOM 4293 C C . PHE B 1 161 ? -12.43 6.832 7.398 1 97.38 161 PHE B C 1
ATOM 4295 O O . PHE B 1 161 ? -12.594 5.641 7.125 1 97.38 161 PHE B O 1
ATOM 4302 N N . ASP B 1 162 ? -11.453 7.27 8.188 1 97.12 162 ASP B N 1
ATOM 4303 C CA . ASP B 1 162 ? -10.453 6.352 8.727 1 97.12 162 ASP B CA 1
ATOM 4304 C C . ASP B 1 162 ? -11.109 5.297 9.617 1 97.12 162 ASP B C 1
ATOM 4306 O O . ASP B 1 162 ? -10.711 4.129 9.594 1 97.12 162 ASP B O 1
ATOM 4310 N N . LEU B 1 163 ? -12.031 5.758 10.406 1 97.56 163 LEU B N 1
ATOM 4311 C CA . LEU B 1 163 ? -12.719 4.824 11.297 1 97.56 163 LEU B CA 1
ATOM 4312 C C . LEU B 1 163 ? -13.5 3.793 10.5 1 97.56 163 LEU B C 1
ATOM 4314 O O . LEU B 1 163 ? -13.484 2.604 10.82 1 97.56 163 LEU B O 1
ATOM 4318 N N . VAL B 1 164 ? -14.133 4.203 9.422 1 96.94 164 VAL B N 1
ATOM 4319 C CA . VAL B 1 164 ? -14.898 3.311 8.562 1 96.94 164 VAL B CA 1
ATOM 4320 C C . VAL B 1 164 ? -13.969 2.262 7.949 1 96.94 164 VAL B C 1
ATOM 4322 O O . VAL B 1 164 ? -14.289 1.069 7.949 1 96.94 164 VAL B O 1
ATOM 4325 N N . VAL B 1 165 ? -12.859 2.693 7.488 1 94.94 165 VAL B N 1
ATOM 4326 C CA . VAL B 1 165 ? -11.891 1.803 6.855 1 94.94 165 VAL B CA 1
ATOM 4327 C C . VAL B 1 165 ? -11.438 0.739 7.852 1 94.94 165 VAL B C 1
ATOM 4329 O O . VAL B 1 165 ? -11.188 -0.409 7.477 1 94.94 165 VAL B O 1
ATOM 4332 N N . GLU B 1 166 ? -11.43 1.074 9.148 1 94.88 166 GLU B N 1
ATOM 4333 C CA . GLU B 1 166 ? -11 0.14 10.188 1 94.88 166 GLU B CA 1
ATOM 4334 C C . GLU B 1 166 ? -12.133 -0.8 10.586 1 94.88 166 GLU B C 1
ATOM 4336 O O . GLU B 1 166 ? -11.891 -1.953 10.953 1 94.88 166 GLU B O 1
ATOM 4341 N N . LEU B 1 167 ? -13.344 -0.362 10.492 1 96 167 LEU B N 1
ATOM 4342 C CA . LEU B 1 167 ? -14.484 -1.095 11.023 1 96 167 LEU B CA 1
ATOM 4343 C C . LEU B 1 167 ? -14.945 -2.17 10.047 1 96 167 LEU B C 1
ATOM 4345 O O . LEU B 1 167 ? -15.43 -3.225 10.461 1 96 167 LEU B O 1
ATOM 4349 N N . ILE B 1 168 ? -14.766 -1.996 8.812 1 94.81 168 ILE B N 1
ATOM 4350 C CA . ILE B 1 168 ? -15.32 -2.879 7.789 1 94.81 168 ILE B CA 1
ATOM 4351 C C . ILE B 1 168 ? -14.641 -4.246 7.863 1 94.81 168 ILE B C 1
ATOM 4353 O O . ILE B 1 168 ? -15.312 -5.277 7.938 1 94.81 168 ILE B O 1
ATOM 4357 N N . PRO B 1 169 ? -13.312 -4.25 7.914 1 92.44 169 PRO B N 1
ATOM 4358 C CA . PRO B 1 169 ? -12.672 -5.562 8.055 1 92.44 169 PRO B CA 1
ATOM 4359 C C . PRO B 1 169 ? -13.07 -6.273 9.344 1 92.44 169 PRO B C 1
ATOM 4361 O O . PRO B 1 169 ? -12.945 -7.5 9.438 1 92.44 169 PRO B O 1
ATOM 4364 N N . MET B 1 170 ? -13.562 -5.555 10.289 1 94.06 170 MET B N 1
ATOM 4365 C CA . MET B 1 170 ? -13.984 -6.141 11.555 1 94.06 170 MET B CA 1
ATOM 4366 C C . MET B 1 170 ? -15.461 -6.535 11.5 1 94.06 170 MET B C 1
ATOM 4368 O O . MET B 1 170 ? -16.047 -6.891 12.523 1 94.06 170 MET B O 1
ATOM 4372 N N . HIS B 1 171 ? -16.094 -6.398 10.359 1 95.25 171 HIS B N 1
ATOM 4373 C CA . HIS B 1 171 ? -17.484 -6.773 10.086 1 95.25 171 HIS B CA 1
ATOM 4374 C C . HIS B 1 171 ? -18.453 -5.922 10.906 1 95.25 171 HIS B C 1
ATOM 4376 O O . HIS B 1 171 ? -19.469 -6.426 11.383 1 95.25 171 HIS B O 1
ATOM 4382 N N . GLN B 1 172 ? -18.062 -4.75 11.141 1 95.81 172 GLN B N 1
ATOM 4383 C CA . GLN B 1 172 ? -18.922 -3.791 11.82 1 95.81 172 GLN B CA 1
ATOM 4384 C C . GLN B 1 172 ? -19.469 -2.758 10.836 1 95.81 172 GLN B C 1
ATOM 4386 O O . GLN B 1 172 ? -19.391 -1.554 11.094 1 95.81 172 GLN B O 1
ATOM 4391 N N . GLU B 1 173 ? -20.094 -3.23 9.82 1 96.19 173 GLU B N 1
ATOM 4392 C CA . GLU B 1 173 ? -20.516 -2.385 8.711 1 96.19 173 GLU B CA 1
ATOM 4393 C C . GLU B 1 173 ? -21.656 -1.464 9.125 1 96.19 173 GLU B C 1
ATOM 4395 O O . GLU B 1 173 ? -21.75 -0.325 8.664 1 96.19 173 GLU B O 1
ATOM 4400 N N . LEU B 1 174 ? -22.531 -1.912 10 1 96.38 174 LEU B N 1
ATOM 4401 C CA . LEU B 1 174 ? -23.672 -1.095 10.406 1 96.38 174 LEU B CA 1
ATOM 4402 C C . LEU B 1 174 ? -23.219 0.112 11.219 1 96.38 174 LEU B C 1
ATOM 4404 O O . LEU B 1 174 ? -23.719 1.223 11.016 1 96.38 174 LEU B O 1
ATOM 4408 N N . ILE B 1 175 ? -22.297 -0.142 12.109 1 96.94 175 ILE B N 1
ATOM 4409 C CA . ILE B 1 175 ? -21.719 0.964 12.867 1 96.94 175 ILE B CA 1
ATOM 4410 C C . ILE B 1 175 ? -21 1.916 11.922 1 96.94 175 ILE B C 1
ATOM 4412 O O . ILE B 1 175 ? -21.141 3.137 12.031 1 96.94 175 ILE B O 1
ATOM 4416 N N . ALA B 1 176 ? -20.219 1.352 10.961 1 97.94 176 ALA B N 1
ATOM 4417 C CA . ALA B 1 176 ? -19.5 2.146 9.969 1 97.94 176 ALA B CA 1
ATOM 4418 C C . ALA B 1 176 ? -20.469 3.023 9.164 1 97.94 176 ALA B C 1
ATOM 4420 O O . ALA B 1 176 ? -20.156 4.188 8.891 1 97.94 176 ALA B O 1
ATOM 4421 N N . GLU B 1 177 ? -21.578 2.488 8.828 1 97.69 177 GLU B N 1
ATOM 4422 C CA . GLU B 1 177 ? -22.547 3.244 8.055 1 97.69 177 GLU B CA 1
ATOM 4423 C C . GLU B 1 177 ? -23.094 4.43 8.844 1 97.69 177 GLU B C 1
ATOM 4425 O O . GLU B 1 177 ? -23.234 5.531 8.305 1 97.69 177 GLU B O 1
ATOM 4430 N N . LYS B 1 178 ? -23.391 4.25 10.109 1 98 178 LYS B N 1
ATOM 4431 C CA . LYS B 1 178 ? -23.859 5.34 10.953 1 98 178 LYS B CA 1
ATOM 4432 C C . LYS B 1 178 ? -22.828 6.453 11.055 1 98 178 LYS B C 1
ATOM 4434 O O . LYS B 1 178 ? -23.156 7.633 10.945 1 98 178 LYS B O 1
ATOM 4439 N N . VAL B 1 179 ? -21.609 6.031 11.25 1 98.31 179 VAL B N 1
ATOM 4440 C CA . VAL B 1 179 ? -20.5 6.969 11.383 1 98.31 179 VAL B CA 1
ATOM 4441 C C . VAL B 1 179 ? -20.406 7.836 10.125 1 98.31 179 VAL B C 1
ATOM 4443 O O . VAL B 1 179 ? -20.359 9.062 10.211 1 98.31 179 VAL B O 1
ATOM 4446 N N . ILE B 1 180 ? -20.438 7.215 8.977 1 98.12 180 ILE B N 1
ATOM 4447 C CA . ILE B 1 180 ? -20.188 7.934 7.73 1 98.12 180 ILE B CA 1
ATOM 4448 C C . ILE B 1 180 ? -21.391 8.812 7.406 1 98.12 180 ILE B C 1
ATOM 4450 O O . ILE B 1 180 ? -21.25 9.906 6.852 1 98.12 180 ILE B O 1
ATOM 4454 N N . ASP B 1 181 ? -22.562 8.367 7.75 1 98 181 ASP B N 1
ATOM 4455 C CA . ASP B 1 181 ? -23.781 9.125 7.457 1 98 181 ASP B CA 1
ATOM 4456 C C . ASP B 1 181 ? -23.812 10.422 8.258 1 98 181 ASP B C 1
ATOM 4458 O O . ASP B 1 181 ? -24.234 11.461 7.746 1 98 181 ASP B O 1
ATOM 4462 N N . ILE B 1 182 ? -23.406 10.312 9.453 1 98.06 182 ILE B N 1
ATOM 4463 C CA . ILE B 1 182 ? -23.375 11.508 10.297 1 98.06 182 ILE B CA 1
ATOM 4464 C C . ILE B 1 182 ? -22.422 12.539 9.68 1 98.06 182 ILE B C 1
ATOM 4466 O O . ILE B 1 182 ? -22.781 13.711 9.539 1 98.06 182 ILE B O 1
ATOM 4470 N N . ALA B 1 183 ? -21.25 12.156 9.281 1 97.94 183 ALA B N 1
ATOM 4471 C CA . ALA B 1 183 ? -20.266 13.062 8.688 1 97.94 183 ALA B CA 1
ATOM 4472 C C . ALA B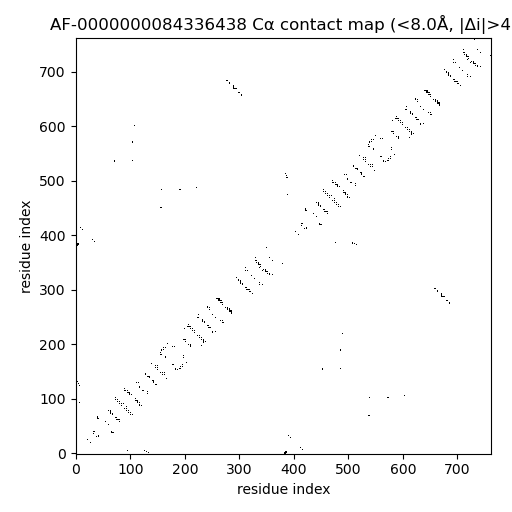 1 183 ? -20.75 13.586 7.336 1 97.94 183 ALA B C 1
ATOM 4474 O O . ALA B 1 183 ? -20.578 14.766 7.02 1 97.94 183 ALA B O 1
ATOM 4475 N N . LEU B 1 184 ? -21.406 12.703 6.566 1 97.75 184 LEU B N 1
ATOM 4476 C CA . LEU B 1 184 ? -21.875 13.078 5.238 1 97.75 184 LEU B CA 1
ATOM 4477 C C . LEU B 1 184 ? -23.016 14.094 5.328 1 97.75 184 LEU B C 1
ATOM 4479 O O . LEU B 1 184 ? -23.188 14.922 4.43 1 97.75 184 LEU B O 1
ATOM 4483 N N . LYS B 1 185 ? -23.766 14.039 6.379 1 97.19 185 LYS B N 1
ATOM 4484 C CA . LYS B 1 185 ? -24.828 15.031 6.578 1 97.19 185 LYS B CA 1
ATOM 4485 C C . LYS B 1 185 ? -24.234 16.438 6.742 1 97.19 185 LYS B C 1
ATOM 4487 O O . LYS B 1 185 ? -24.828 17.422 6.312 1 97.19 185 LYS B O 1
ATOM 4492 N N . ALA B 1 186 ? -23.078 16.469 7.34 1 95.31 186 ALA B N 1
ATOM 4493 C CA . ALA B 1 186 ? -22.406 17.75 7.574 1 95.31 186 ALA B CA 1
ATOM 4494 C C . ALA B 1 186 ? -21.719 18.25 6.312 1 95.31 186 ALA B C 1
ATOM 4496 O O . ALA B 1 186 ? -21.547 19.453 6.125 1 95.31 186 ALA B O 1
ATOM 4497 N N . ASP B 1 187 ? -21.266 17.422 5.445 1 96.56 187 ASP B N 1
ATOM 4498 C CA . ASP B 1 187 ? -20.594 17.766 4.199 1 96.56 187 ASP B CA 1
ATOM 4499 C C . ASP B 1 187 ? -20.953 16.766 3.096 1 96.56 187 ASP B C 1
ATOM 4501 O O . ASP B 1 187 ? -20.156 15.867 2.785 1 96.56 187 ASP B O 1
ATOM 4505 N N . THR B 1 188 ? -22 17.016 2.371 1 95.62 188 THR B N 1
ATOM 4506 C CA . THR B 1 188 ? -22.625 16.062 1.464 1 95.62 188 THR B CA 1
ATOM 4507 C C . THR B 1 188 ? -21.781 15.891 0.202 1 95.62 188 THR B C 1
ATOM 4509 O O . THR B 1 188 ? -21.875 14.867 -0.48 1 95.62 188 THR B O 1
ATOM 4512 N N . ALA B 1 189 ? -20.922 16.828 -0.061 1 94.62 189 ALA B N 1
ATOM 4513 C CA . ALA B 1 189 ? -20.172 16.797 -1.318 1 94.62 189 ALA B CA 1
ATOM 4514 C C . ALA B 1 189 ? -18.75 16.312 -1.096 1 94.62 189 ALA B C 1
ATOM 4516 O O . ALA B 1 189 ? -17.922 16.328 -2.021 1 94.62 189 ALA B O 1
ATOM 4517 N N . ASN B 1 190 ? -18.469 15.914 0.158 1 97.38 190 ASN B N 1
ATOM 4518 C CA . ASN B 1 190 ? -17.109 15.477 0.491 1 97.38 190 ASN B CA 1
ATOM 4519 C C . ASN B 1 190 ? -16.75 14.164 -0.202 1 97.38 190 ASN B C 1
ATOM 4521 O O . ASN B 1 190 ? -17.344 13.125 0.103 1 97.38 190 ASN B O 1
ATOM 4525 N N . LEU B 1 191 ? -15.727 14.227 -1.058 1 97.56 191 LEU B N 1
ATOM 4526 C CA . LEU B 1 191 ? -15.406 13.07 -1.887 1 97.56 191 LEU B CA 1
ATOM 4527 C C . LEU B 1 191 ? -14.758 11.969 -1.056 1 97.56 191 LEU B C 1
ATOM 4529 O O . LEU B 1 191 ? -14.93 10.781 -1.347 1 97.56 191 LEU B O 1
ATOM 4533 N N . THR B 1 192 ? -14.016 12.305 -0.031 1 97.12 192 THR B N 1
ATOM 4534 C CA . THR B 1 192 ? -13.445 11.32 0.878 1 97.12 192 THR B CA 1
ATOM 4535 C C . THR B 1 192 ? -14.539 10.523 1.582 1 97.12 192 THR B C 1
ATOM 4537 O O . THR B 1 192 ? -14.461 9.305 1.693 1 97.12 192 THR B O 1
ATOM 4540 N N . LEU B 1 193 ? -15.508 11.25 2.033 1 98.19 193 LEU B N 1
ATOM 4541 C CA . LEU B 1 193 ? -16.641 10.609 2.703 1 98.19 193 LEU B CA 1
ATOM 4542 C C . LEU B 1 193 ? -17.422 9.75 1.728 1 98.19 193 LEU B C 1
ATOM 4544 O O . LEU B 1 193 ? -17.891 8.664 2.082 1 98.19 193 LEU B O 1
ATOM 4548 N N . LEU B 1 194 ? -17.562 10.242 0.535 1 98.31 194 LEU B N 1
ATOM 4549 C CA . LEU B 1 194 ? -18.281 9.469 -0.476 1 98.31 194 LEU B CA 1
ATOM 4550 C C . LEU B 1 194 ? -17.531 8.172 -0.786 1 98.31 194 LEU B C 1
ATOM 4552 O O . LEU B 1 194 ? -18.156 7.129 -1.005 1 98.31 194 LEU B O 1
ATOM 4556 N N . ARG B 1 195 ? -16.266 8.203 -0.803 1 97.56 195 ARG B N 1
ATOM 4557 C CA . ARG B 1 195 ? -15.477 6.988 -0.982 1 97.56 195 ARG B CA 1
ATOM 4558 C C . ARG B 1 195 ? -15.766 5.98 0.124 1 97.56 195 ARG B C 1
ATOM 4560 O O . ARG B 1 195 ? -15.93 4.789 -0.144 1 97.56 195 ARG B O 1
ATOM 4567 N N . GLY B 1 196 ? -15.75 6.527 1.351 1 98 196 GLY B N 1
ATOM 4568 C CA . GLY B 1 196 ? -16.094 5.664 2.469 1 98 196 GLY B CA 1
ATOM 4569 C C . GLY B 1 196 ? -17.484 5.074 2.355 1 98 196 GLY B C 1
ATOM 4570 O O . GLY B 1 196 ? -17.688 3.891 2.633 1 98 196 GLY B O 1
ATOM 4571 N N . LYS B 1 197 ? -18.453 5.867 1.921 1 98.12 197 LYS B N 1
ATOM 4572 C CA . LYS B 1 197 ? -19.828 5.41 1.764 1 98.12 197 LYS B CA 1
ATOM 4573 C C . LYS B 1 197 ? -19.922 4.348 0.675 1 98.12 197 LYS B C 1
ATOM 4575 O O . LYS B 1 197 ? -20.703 3.396 0.8 1 98.12 197 LYS B O 1
ATOM 4580 N N . ALA B 1 198 ? -19.172 4.539 -0.388 1 98.38 198 ALA B N 1
ATOM 4581 C CA . ALA B 1 198 ? -19.125 3.535 -1.449 1 98.38 198 ALA B CA 1
ATOM 4582 C C . ALA B 1 198 ? -18.641 2.193 -0.917 1 98.38 198 ALA B C 1
ATOM 4584 O O . ALA B 1 198 ? -19.219 1.148 -1.209 1 98.38 198 ALA B O 1
ATOM 4585 N N . GLN B 1 199 ? -17.594 2.195 -0.167 1 97.75 199 GLN B N 1
ATOM 4586 C CA . GLN B 1 199 ? -17.016 0.984 0.415 1 97.75 199 GLN B CA 1
ATOM 4587 C C . GLN B 1 199 ? -18.031 0.279 1.312 1 97.75 199 GLN B C 1
ATOM 4589 O O . GLN B 1 199 ? -18.188 -0.941 1.238 1 97.75 199 GLN B O 1
ATOM 4594 N N . ILE B 1 200 ? -18.719 1.07 2.074 1 97.94 200 ILE B N 1
ATOM 4595 C CA . ILE B 1 200 ? -19.688 0.512 3.014 1 97.94 200 ILE B CA 1
ATOM 4596 C C . ILE B 1 200 ? -20.859 -0.096 2.25 1 97.94 200 ILE B C 1
ATOM 4598 O O . ILE B 1 200 ? -21.312 -1.196 2.57 1 97.94 200 ILE B O 1
ATOM 4602 N N . SER B 1 201 ? -21.328 0.673 1.314 1 98.19 201 SER B N 1
ATOM 4603 C CA . SER B 1 201 ? -22.453 0.189 0.523 1 98.19 201 SER B CA 1
ATOM 4604 C C . SER B 1 201 ? -22.109 -1.109 -0.198 1 98.19 201 SER B C 1
ATOM 4606 O O . SER B 1 201 ? -22.922 -2.035 -0.246 1 98.19 201 SER B O 1
ATOM 4608 N N . TYR B 1 202 ? -20.953 -1.182 -0.696 1 97.62 202 TYR B N 1
ATOM 4609 C CA . TYR B 1 202 ? -20.469 -2.398 -1.335 1 97.62 202 TYR B CA 1
ATOM 4610 C C . TYR B 1 202 ? -20.391 -3.547 -0.336 1 97.62 202 TYR B C 1
ATOM 4612 O O . TYR B 1 202 ? -20.859 -4.652 -0.614 1 97.62 202 TYR B O 1
ATOM 4620 N N . ALA B 1 203 ? -19.812 -3.301 0.832 1 97.25 203 ALA B N 1
ATOM 4621 C CA . ALA B 1 203 ? -19.641 -4.32 1.863 1 97.25 203 ALA B CA 1
ATOM 4622 C C . ALA B 1 203 ? -20.984 -4.844 2.355 1 97.25 203 ALA B C 1
ATOM 4624 O O . ALA B 1 203 ? -21.109 -6.02 2.701 1 97.25 203 ALA B O 1
ATOM 4625 N N . LEU B 1 204 ? -21.984 -3.994 2.334 1 97.31 204 LEU B N 1
ATOM 4626 C CA . LEU B 1 204 ? -23.312 -4.355 2.801 1 97.31 204 LEU B CA 1
ATOM 4627 C C . LEU B 1 204 ? -24.156 -4.91 1.659 1 97.31 204 LEU B C 1
ATOM 4629 O O . LEU B 1 204 ? -25.359 -5.16 1.83 1 97.31 204 LEU B O 1
ATOM 4633 N N . LYS B 1 205 ? -23.609 -5.004 0.45 1 97.81 205 LYS B N 1
ATOM 4634 C CA . LYS B 1 205 ? -24.234 -5.555 -0.749 1 97.81 205 LYS B CA 1
ATOM 4635 C C . LYS B 1 205 ? -25.391 -4.676 -1.218 1 97.81 205 LYS B C 1
ATOM 4637 O O . LYS B 1 205 ? -26.359 -5.176 -1.774 1 97.81 205 LYS B O 1
ATOM 4642 N N . LYS B 1 206 ? -25.281 -3.436 -0.79 1 98.19 206 LYS B N 1
ATOM 4643 C CA . LYS B 1 206 ? -26.188 -2.443 -1.359 1 98.19 206 LYS B CA 1
ATOM 4644 C C . LYS B 1 206 ? -25.703 -1.966 -2.723 1 98.19 206 LYS B C 1
ATOM 4646 O O . LYS B 1 206 ? -25.344 -0.798 -2.883 1 98.19 206 LYS B O 1
ATOM 4651 N N . TYR B 1 207 ? -25.828 -2.754 -3.686 1 98.75 207 TYR B N 1
ATOM 4652 C CA . TYR B 1 207 ? -25.125 -2.615 -4.957 1 98.75 207 TYR B CA 1
ATOM 4653 C C . TYR B 1 207 ? -25.641 -1.412 -5.738 1 98.75 207 TYR B C 1
ATOM 4655 O O . TYR B 1 207 ? -24.859 -0.638 -6.285 1 98.75 207 TYR B O 1
ATOM 4663 N N . PRO B 1 208 ? -26.969 -1.159 -5.801 1 98.81 208 PRO B N 1
ATOM 4664 C CA . PRO B 1 208 ? -27.422 0.026 -6.535 1 98.81 208 PRO B CA 1
ATOM 4665 C C . PRO B 1 208 ? -26.875 1.325 -5.957 1 98.81 208 PRO B C 1
ATOM 4667 O O . PRO B 1 208 ? -26.453 2.209 -6.711 1 98.81 208 PRO B O 1
ATOM 4670 N N . GLU B 1 209 ? -26.875 1.358 -4.66 1 98.5 209 GLU B N 1
ATOM 4671 C CA . GLU B 1 209 ? -26.344 2.545 -3.996 1 98.5 209 GLU B CA 1
ATOM 4672 C C . GLU B 1 209 ? -24.859 2.701 -4.262 1 98.5 209 GLU B C 1
ATOM 4674 O O . GLU B 1 209 ? -24.375 3.801 -4.559 1 98.5 209 GLU B O 1
ATOM 4679 N N . ALA B 1 210 ? -24.109 1.639 -4.141 1 98.75 210 ALA B N 1
ATOM 4680 C CA . ALA B 1 210 ? -22.672 1.654 -4.402 1 98.75 210 ALA B CA 1
ATOM 4681 C C . ALA B 1 210 ? -22.375 2.168 -5.809 1 98.75 210 ALA B C 1
ATOM 4683 O O . ALA B 1 210 ? -21.484 3.01 -5.996 1 98.75 210 ALA B O 1
ATOM 4684 N N . ILE B 1 211 ? -23.109 1.699 -6.766 1 98.88 211 ILE B N 1
ATOM 4685 C CA . ILE B 1 211 ? -22.906 2.09 -8.156 1 98.88 211 ILE B CA 1
ATOM 4686 C C . ILE B 1 211 ? -23.125 3.594 -8.305 1 98.88 211 ILE B C 1
ATOM 4688 O O . ILE B 1 211 ? -22.312 4.281 -8.922 1 98.88 211 ILE B O 1
ATOM 4692 N N . GLU B 1 212 ? -24.203 4.121 -7.73 1 98.69 212 GLU B N 1
ATOM 4693 C CA . GLU B 1 212 ? -24.531 5.539 -7.867 1 98.69 212 GLU B CA 1
ATOM 4694 C C . GLU B 1 212 ? -23.453 6.414 -7.238 1 98.69 212 GLU B C 1
ATOM 4696 O O . GLU B 1 212 ? -23.062 7.441 -7.805 1 98.69 212 GLU B O 1
ATOM 4701 N N . ILE B 1 213 ? -23 6.027 -6.082 1 98.56 213 ILE B N 1
ATOM 4702 C CA . ILE B 1 213 ? -21.953 6.793 -5.414 1 98.56 213 ILE B CA 1
ATOM 4703 C C . ILE B 1 213 ? -20.656 6.742 -6.234 1 98.56 213 ILE B C 1
ATOM 4705 O O . ILE B 1 213 ? -20 7.762 -6.418 1 98.56 213 ILE B O 1
ATOM 4709 N N . CYS B 1 214 ? -20.297 5.582 -6.723 1 98.75 214 CYS B N 1
ATOM 4710 C CA . CYS B 1 214 ? -19.078 5.426 -7.531 1 98.75 214 CYS B CA 1
ATOM 4711 C C . CYS B 1 214 ? -19.172 6.266 -8.805 1 98.75 214 CYS B C 1
ATOM 4713 O O . CYS B 1 214 ? -18.172 6.832 -9.242 1 98.75 214 CYS B O 1
ATOM 4715 N N . LYS B 1 215 ? -20.344 6.312 -9.391 1 98.38 215 LYS B N 1
ATOM 4716 C CA . LYS B 1 215 ? -20.531 7.18 -10.555 1 98.38 215 LYS B CA 1
ATOM 4717 C C . LYS B 1 215 ? -20.172 8.625 -10.227 1 98.38 215 LYS B C 1
ATOM 4719 O O . LYS B 1 215 ? -19.484 9.289 -11.016 1 98.38 215 LYS B O 1
ATOM 4724 N N . LYS B 1 216 ? -20.625 9.078 -9.07 1 97.19 216 LYS B N 1
ATOM 4725 C CA . LYS B 1 216 ? -20.312 10.438 -8.641 1 97.19 216 LYS B CA 1
ATOM 4726 C C . LYS B 1 216 ? -18.812 10.633 -8.469 1 97.19 216 LYS B C 1
ATOM 4728 O O . LYS B 1 216 ? -18.266 11.664 -8.867 1 97.19 216 LYS B O 1
ATOM 4733 N N . LEU B 1 217 ? -18.188 9.695 -7.836 1 97.88 217 LEU B N 1
ATOM 4734 C CA . LEU B 1 217 ? -16.75 9.758 -7.621 1 97.88 217 LEU B CA 1
ATOM 4735 C C . LEU B 1 217 ? -16 9.805 -8.953 1 97.88 217 LEU B C 1
ATOM 4737 O O . LEU B 1 217 ? -15.094 10.617 -9.133 1 97.88 217 LEU B O 1
ATOM 4741 N N . ILE B 1 218 ? -16.422 8.977 -9.914 1 96.62 218 ILE B N 1
ATOM 4742 C CA . ILE B 1 218 ? -15.766 8.891 -11.219 1 96.62 218 ILE B CA 1
ATOM 4743 C C . ILE B 1 218 ? -15.953 10.203 -11.977 1 96.62 218 ILE B C 1
ATOM 4745 O O . ILE B 1 218 ? -15.008 10.711 -12.594 1 96.62 218 ILE B O 1
ATOM 4749 N N . ILE B 1 219 ? -17.156 10.781 -11.891 1 95.38 219 ILE B N 1
ATOM 4750 C CA . ILE B 1 219 ? -17.453 12.055 -12.547 1 95.38 219 ILE B CA 1
ATOM 4751 C C . ILE B 1 219 ? -16.531 13.148 -11.984 1 95.38 219 ILE B C 1
ATOM 4753 O O . ILE B 1 219 ? -16.109 14.039 -12.711 1 95.38 219 ILE B O 1
ATOM 4757 N N . ASN B 1 220 ? -16.203 12.953 -10.711 1 94.12 220 ASN B N 1
ATOM 4758 C CA . ASN B 1 220 ? -15.328 13.93 -10.062 1 94.12 220 ASN B CA 1
ATOM 4759 C C . ASN B 1 220 ? -13.859 13.531 -10.18 1 94.12 220 ASN B C 1
ATOM 4761 O O . ASN B 1 220 ? -13.031 13.984 -9.391 1 94.12 220 ASN B O 1
ATOM 4765 N N . GLY B 1 221 ? -13.539 12.594 -11.016 1 90 221 GLY B N 1
ATOM 4766 C CA . GLY B 1 221 ? -12.164 12.352 -11.414 1 90 221 GLY B CA 1
ATOM 4767 C C . GLY B 1 221 ? -11.539 11.164 -10.695 1 90 221 GLY B C 1
ATOM 4768 O O . GLY B 1 221 ? -10.359 10.867 -10.891 1 90 221 GLY B O 1
ATOM 4769 N N . ASP B 1 222 ? -12.25 10.492 -9.797 1 92.75 222 ASP B N 1
ATOM 4770 C CA . ASP B 1 222 ? -11.688 9.344 -9.086 1 92.75 222 ASP B CA 1
ATOM 4771 C C . ASP B 1 222 ? -11.852 8.062 -9.898 1 92.75 222 ASP B C 1
ATOM 4773 O O . ASP B 1 222 ? -12.898 7.406 -9.828 1 92.75 222 ASP B O 1
ATOM 4777 N N . GLN B 1 223 ? -10.82 7.645 -10.547 1 91.56 223 GLN B N 1
ATOM 4778 C CA . GLN B 1 223 ? -10.836 6.402 -11.312 1 91.56 223 GLN B CA 1
ATOM 4779 C C . GLN B 1 223 ? -9.875 5.379 -10.719 1 91.56 223 GLN B C 1
ATOM 4781 O O . GLN B 1 223 ? -9.211 4.641 -11.453 1 91.56 223 GLN B O 1
ATOM 4786 N N . SER B 1 224 ? -9.781 5.457 -9.438 1 91.56 224 SER B N 1
ATOM 4787 C CA . SER B 1 224 ? -8.93 4.492 -8.75 1 91.56 224 SER B CA 1
ATOM 4788 C C . SER B 1 224 ? -9.453 3.072 -8.914 1 91.56 224 SER B C 1
ATOM 4790 O O . SER B 1 224 ? -10.641 2.871 -9.172 1 91.56 224 SER B O 1
ATOM 4792 N N . SER B 1 225 ? -8.539 2.1 -8.695 1 94 225 SER B N 1
ATOM 4793 C CA . SER B 1 225 ? -8.922 0.696 -8.805 1 94 225 SER B CA 1
ATOM 4794 C C . SER B 1 225 ? -10 0.331 -7.797 1 94 225 SER B C 1
ATOM 4796 O O . SER B 1 225 ? -10.883 -0.482 -8.086 1 94 225 SER B O 1
ATOM 4798 N N . GLN B 1 226 ? -9.922 0.937 -6.664 1 95.12 226 GLN B N 1
ATOM 4799 C CA . GLN B 1 226 ? -10.898 0.637 -5.621 1 95.12 226 GLN B CA 1
ATOM 4800 C C . GLN B 1 226 ? -12.305 1.053 -6.043 1 95.12 226 GLN B C 1
ATOM 4802 O O . GLN B 1 226 ? -13.25 0.27 -5.93 1 95.12 226 GLN B O 1
ATOM 4807 N N . VAL B 1 227 ? -12.406 2.238 -6.512 1 97.5 227 VAL B N 1
ATOM 4808 C CA . VAL B 1 227 ? -13.711 2.77 -6.91 1 97.5 227 VAL B CA 1
ATOM 4809 C C . VAL B 1 227 ? -14.25 1.977 -8.094 1 97.5 227 VAL B C 1
ATOM 4811 O O . VAL B 1 227 ? -15.422 1.596 -8.117 1 97.5 227 VAL B O 1
ATOM 4814 N N . ILE B 1 228 ? -13.43 1.695 -9.062 1 97.94 228 ILE B N 1
ATOM 4815 C CA . ILE B 1 228 ? -13.828 0.943 -10.242 1 97.94 228 ILE B CA 1
ATOM 4816 C C . ILE B 1 228 ? -14.234 -0.475 -9.844 1 97.94 228 ILE B C 1
ATOM 4818 O O . ILE B 1 228 ? -15.219 -1.016 -10.352 1 97.94 228 ILE B O 1
ATOM 4822 N N . ASN B 1 229 ? -13.539 -1.069 -8.906 1 98.25 229 ASN B N 1
ATOM 4823 C CA . ASN B 1 229 ? -13.875 -2.404 -8.422 1 98.25 229 ASN B CA 1
ATOM 4824 C C . ASN B 1 229 ? -15.234 -2.42 -7.734 1 98.25 229 ASN B C 1
ATOM 4826 O O . ASN B 1 229 ? -16.047 -3.314 -7.973 1 98.25 229 ASN B O 1
ATOM 4830 N N . TYR B 1 230 ? -15.445 -1.433 -6.863 1 98.31 230 TYR B N 1
ATOM 4831 C CA . TYR B 1 230 ? -16.734 -1.379 -6.191 1 98.31 230 TYR B CA 1
ATOM 4832 C C . TYR B 1 230 ? -17.875 -1.29 -7.203 1 98.31 230 TYR B C 1
ATOM 4834 O O . TYR B 1 230 ? -18.875 -1.996 -7.078 1 98.31 230 TYR B O 1
ATOM 4842 N N . LYS B 1 231 ? -17.719 -0.433 -8.188 1 98.81 231 LYS B N 1
ATOM 4843 C CA . LYS B 1 231 ? -18.766 -0.245 -9.188 1 98.81 231 LYS B CA 1
ATOM 4844 C C . LYS B 1 231 ? -18.922 -1.489 -10.055 1 98.81 231 LYS B C 1
ATOM 4846 O O . LYS B 1 231 ? -20.031 -1.994 -10.227 1 98.81 231 LYS B O 1
ATOM 4851 N N . GLY B 1 232 ? -17.812 -1.961 -10.609 1 98.88 232 GLY B N 1
ATOM 4852 C CA . GLY B 1 232 ? -17.859 -3.092 -11.516 1 98.88 232 GLY B CA 1
ATOM 4853 C C . GLY B 1 232 ? -18.438 -4.348 -10.891 1 98.88 232 GLY B C 1
ATOM 4854 O O . GLY B 1 232 ? -19.297 -5 -11.477 1 98.88 232 GLY B O 1
ATOM 4855 N N . ILE B 1 233 ? -17.984 -4.711 -9.727 1 98.81 233 ILE B N 1
ATOM 4856 C CA . ILE B 1 233 ? -18.484 -5.91 -9.055 1 98.81 233 ILE B CA 1
ATOM 4857 C C . ILE B 1 233 ? -19.953 -5.75 -8.719 1 98.81 233 ILE B C 1
ATOM 4859 O O . ILE B 1 233 ? -20.734 -6.691 -8.852 1 98.81 233 ILE B O 1
ATOM 4863 N N . SER B 1 234 ? -20.312 -4.566 -8.242 1 98.88 234 SER B N 1
ATOM 4864 C CA . SER B 1 234 ? -21.719 -4.312 -7.957 1 98.88 234 SER B CA 1
ATOM 4865 C C . SER B 1 234 ? -22.578 -4.512 -9.203 1 98.88 234 SER B C 1
ATOM 4867 O O . SER B 1 234 ? -23.656 -5.09 -9.133 1 98.88 234 SER B O 1
ATOM 4869 N N . GLU B 1 235 ? -22.141 -4.008 -10.336 1 98.94 235 GLU B N 1
ATOM 4870 C CA . GLU B 1 235 ? -22.859 -4.199 -11.594 1 98.94 235 GLU B CA 1
ATOM 4871 C C . GLU B 1 235 ? -22.953 -5.684 -11.945 1 98.94 235 GLU B C 1
ATOM 4873 O O . GLU B 1 235 ? -24.016 -6.145 -12.391 1 98.94 235 GLU B O 1
ATOM 4878 N N . PHE B 1 236 ? -21.906 -6.438 -11.781 1 98.88 236 PHE B N 1
ATOM 4879 C CA . PHE B 1 236 ? -21.906 -7.875 -12.016 1 98.88 236 PHE B CA 1
ATOM 4880 C C . PHE B 1 236 ? -22.938 -8.57 -11.156 1 98.88 236 PHE B C 1
ATOM 4882 O O . PHE B 1 236 ? -23.703 -9.414 -11.641 1 98.88 236 PHE B O 1
ATOM 4889 N N . MET B 1 237 ? -22.984 -8.18 -9.891 1 98.75 237 MET B N 1
ATOM 4890 C CA . MET B 1 237 ? -23.875 -8.82 -8.938 1 98.75 237 MET B CA 1
ATOM 4891 C C . MET B 1 237 ? -25.344 -8.539 -9.297 1 98.75 237 MET B C 1
ATOM 4893 O O . MET B 1 237 ? -26.219 -9.328 -8.961 1 98.75 237 MET B O 1
ATOM 4897 N N . LEU B 1 238 ? -25.516 -7.496 -9.992 1 98.75 238 LEU B N 1
ATOM 4898 C CA . LEU B 1 238 ? -26.859 -7.141 -10.445 1 98.75 238 LEU B CA 1
ATOM 4899 C C . LEU B 1 238 ? -27.125 -7.672 -11.852 1 98.75 238 LEU B C 1
ATOM 4901 O O . LEU B 1 238 ? -28.109 -7.305 -12.484 1 98.75 238 LEU B O 1
ATOM 4905 N N . LYS B 1 239 ? -26.188 -8.438 -12.391 1 98.69 239 LYS B N 1
ATOM 4906 C CA . LYS B 1 239 ? -26.25 -9.102 -13.688 1 98.69 239 LYS B CA 1
ATOM 4907 C C . LYS B 1 239 ? -26.219 -8.086 -14.828 1 98.69 239 LYS B C 1
ATOM 4909 O O . LYS B 1 239 ? -26.797 -8.312 -15.891 1 98.69 239 LYS B O 1
ATOM 4914 N N . LYS B 1 240 ? -25.75 -6.957 -14.492 1 98.75 240 LYS B N 1
ATOM 4915 C CA . LYS B 1 240 ? -25.5 -5.965 -15.531 1 98.75 240 LYS B CA 1
ATOM 4916 C C . LYS B 1 240 ? -24.109 -6.16 -16.141 1 98.75 240 LYS B C 1
ATOM 4918 O O . LYS B 1 240 ? -23.25 -5.293 -16.031 1 98.75 240 LYS B O 1
ATOM 4923 N N . PHE B 1 241 ? -23.984 -7.156 -16.938 1 98.88 241 PHE B N 1
ATOM 4924 C CA . PHE B 1 241 ? -22.688 -7.656 -17.359 1 98.88 241 PHE B CA 1
ATOM 4925 C C . PHE B 1 241 ? -22.047 -6.707 -18.375 1 98.88 241 PHE B C 1
ATOM 4927 O O . PHE B 1 241 ? -20.844 -6.492 -18.359 1 98.88 241 PHE B O 1
ATOM 4934 N N . ALA B 1 242 ? -22.812 -6.137 -19.234 1 98.75 242 ALA B N 1
ATOM 4935 C CA . ALA B 1 242 ? -22.266 -5.191 -20.203 1 98.75 242 ALA B CA 1
ATOM 4936 C C . ALA B 1 242 ? -21.688 -3.961 -19.516 1 98.75 242 ALA B C 1
ATOM 4938 O O . ALA B 1 242 ? -20.625 -3.48 -19.891 1 98.75 242 ALA B O 1
ATOM 4939 N N . ASP B 1 243 ? -22.422 -3.43 -18.516 1 98.81 243 ASP B N 1
ATOM 4940 C CA . ASP B 1 243 ? -21.938 -2.299 -17.719 1 98.81 243 ASP B CA 1
ATOM 4941 C C . ASP B 1 243 ? -20.656 -2.658 -16.984 1 98.81 243 ASP B C 1
ATOM 4943 O O . ASP B 1 243 ? -19.719 -1.86 -16.938 1 98.81 243 ASP B O 1
ATOM 4947 N N . CYS B 1 244 ? -20.656 -3.82 -16.406 1 98.88 244 CYS B N 1
ATOM 4948 C CA . CYS B 1 244 ? -19.484 -4.324 -15.703 1 98.88 244 CYS B CA 1
ATOM 4949 C C . CYS B 1 244 ? -18.25 -4.309 -16.609 1 98.88 244 CYS B C 1
ATOM 4951 O O . CYS B 1 244 ? -17.188 -3.809 -16.219 1 98.88 244 CYS B O 1
ATOM 4953 N N . ILE B 1 245 ? -18.406 -4.816 -17.797 1 98.88 245 ILE B N 1
ATOM 4954 C CA . ILE B 1 245 ? -17.328 -4.879 -18.781 1 98.88 245 ILE B CA 1
ATOM 4955 C C . ILE B 1 245 ? -16.844 -3.469 -19.094 1 98.88 245 ILE B C 1
ATOM 4957 O O . ILE B 1 245 ? -15.641 -3.195 -19.062 1 98.88 245 ILE B O 1
ATOM 4961 N N . THR B 1 246 ? -17.766 -2.59 -19.359 1 98.5 246 THR B N 1
ATOM 4962 C CA . THR B 1 246 ? -17.438 -1.204 -19.672 1 98.5 246 THR B CA 1
ATOM 4963 C C . THR B 1 246 ? -16.688 -0.555 -18.516 1 98.5 246 THR B C 1
ATOM 4965 O O . THR B 1 246 ? -15.68 0.124 -18.719 1 98.5 246 THR B O 1
ATOM 4968 N N . THR B 1 247 ? -17.141 -0.768 -17.297 1 98.44 247 THR B N 1
ATOM 4969 C CA . THR B 1 247 ? -16.562 -0.172 -16.109 1 98.44 247 THR B CA 1
ATOM 4970 C C . THR B 1 247 ? -15.125 -0.651 -15.906 1 98.44 247 THR B C 1
ATOM 4972 O O . THR B 1 247 ? -14.219 0.159 -15.711 1 98.44 247 THR B O 1
ATOM 4975 N N . PHE B 1 248 ? -14.859 -1.944 -16 1 98.44 248 PHE B N 1
ATOM 4976 C CA . PHE B 1 248 ? -13.539 -2.48 -15.719 1 98.44 248 PHE B CA 1
ATOM 4977 C C . PHE B 1 248 ? -12.547 -2.084 -16.812 1 98.44 248 PHE B C 1
ATOM 4979 O O . PHE B 1 248 ? -11.336 -2.053 -16.578 1 98.44 248 PHE B O 1
ATOM 4986 N N . HIS B 1 249 ? -13.008 -1.761 -18 1 98.06 249 HIS B N 1
ATOM 4987 C CA . HIS B 1 249 ? -12.109 -1.312 -19.062 1 98.06 249 HIS B CA 1
ATOM 4988 C C . HIS B 1 249 ? -11.602 0.1 -18.781 1 98.06 249 HIS B C 1
ATOM 4990 O O . HIS B 1 249 ? -10.672 0.566 -19.453 1 98.06 249 HIS B O 1
ATOM 4996 N N . LEU B 1 250 ? -12.211 0.826 -17.797 1 96.38 250 LEU B N 1
ATOM 4997 C CA . LEU B 1 250 ? -11.641 2.098 -17.359 1 96.38 250 LEU B CA 1
ATOM 4998 C C . LEU B 1 250 ? -10.242 1.901 -16.781 1 96.38 250 LEU B C 1
ATOM 5000 O O . LEU B 1 250 ? -9.438 2.84 -16.766 1 96.38 250 LEU B O 1
ATOM 5004 N N . LEU B 1 251 ? -9.883 0.728 -16.344 1 96.56 251 LEU B N 1
ATOM 5005 C CA . LEU B 1 251 ? -8.578 0.433 -15.758 1 96.56 251 LEU B CA 1
ATOM 5006 C C . LEU B 1 251 ? -7.516 0.264 -16.828 1 96.56 251 LEU B C 1
ATOM 5008 O O . LEU B 1 251 ? -6.32 0.234 -16.531 1 96.56 251 LEU B O 1
ATOM 5012 N N . ASP B 1 252 ? -7.891 0.137 -18.125 1 94.94 252 ASP B N 1
ATOM 5013 C CA . ASP B 1 252 ? -6.949 -0.047 -19.219 1 94.94 252 ASP B CA 1
ATOM 5014 C C . ASP B 1 252 ? -6.027 1.161 -19.359 1 94.94 252 ASP B C 1
ATOM 5016 O O . ASP B 1 252 ? -4.844 1.013 -19.688 1 94.94 252 ASP B O 1
ATOM 5020 N N . ASN B 1 253 ? -6.543 2.414 -19.281 1 85.06 253 ASN B N 1
ATOM 5021 C CA . ASN B 1 253 ? -5.797 3.652 -19.5 1 85.06 253 ASN B CA 1
ATOM 5022 C C . ASN B 1 253 ? -4.582 3.736 -18.578 1 85.06 253 ASN B C 1
ATOM 5024 O O . ASN B 1 253 ? -3.525 4.227 -18.984 1 85.06 253 ASN B O 1
ATOM 5028 N N . GLY B 1 254 ? -4.398 3.062 -17.516 1 82.19 254 GLY B N 1
ATOM 5029 C CA . GLY B 1 254 ? -3.283 3.121 -16.578 1 82.19 254 GLY B CA 1
ATOM 5030 C C . GLY B 1 254 ? -2.658 1.765 -16.312 1 82.19 254 GLY B C 1
ATOM 5031 O O . GLY B 1 254 ? -1.852 1.618 -15.398 1 82.19 254 GLY B O 1
ATOM 5032 N N . ASN B 1 255 ? -2.947 0.931 -17.219 1 87.75 255 ASN B N 1
ATOM 5033 C CA . ASN B 1 255 ? -2.449 -0.426 -17.016 1 87.75 255 ASN B CA 1
ATOM 5034 C C . ASN B 1 255 ? -2.648 -0.892 -15.578 1 87.75 255 ASN B C 1
ATOM 5036 O O . ASN B 1 255 ? -1.714 -1.383 -14.938 1 87.75 255 ASN B O 1
ATOM 5040 N N . MET B 1 256 ? -3.898 -0.641 -15.094 1 93.06 256 MET B N 1
ATOM 5041 C CA . MET B 1 256 ? -4.191 -0.891 -13.688 1 93.06 256 MET B CA 1
ATOM 5042 C C . MET B 1 256 ? -5.008 -2.168 -13.516 1 93.06 256 MET B C 1
ATOM 5044 O O . MET B 1 256 ? -5.535 -2.436 -12.438 1 93.06 256 MET B O 1
ATOM 5048 N N . GLN B 1 257 ? -5.148 -2.879 -14.602 1 97.12 257 GLN B N 1
ATOM 5049 C CA . GLN B 1 257 ? -5.848 -4.156 -14.492 1 97.12 257 GLN B CA 1
ATOM 5050 C C . GLN B 1 257 ? -5.156 -5.078 -13.5 1 97.12 257 GLN B C 1
ATOM 5052 O O . GLN B 1 257 ? -3.938 -5.004 -13.312 1 97.12 257 GLN B O 1
ATOM 5057 N N . ASN B 1 258 ? -5.934 -5.906 -12.883 1 96.62 258 ASN B N 1
ATOM 5058 C CA . ASN B 1 258 ? -5.418 -6.832 -11.883 1 96.62 258 ASN B CA 1
ATOM 5059 C C . ASN B 1 258 ? -6.191 -8.148 -11.883 1 96.62 258 ASN B C 1
ATOM 5061 O O . ASN B 1 258 ? -7.062 -8.359 -12.727 1 96.62 258 ASN B O 1
ATOM 5065 N N . GLU B 1 259 ? -5.801 -9.047 -11.031 1 97.75 259 GLU B N 1
ATOM 5066 C CA . GLU B 1 259 ? -6.391 -10.383 -10.953 1 97.75 259 GLU B CA 1
ATOM 5067 C C . GLU B 1 259 ? -7.91 -10.305 -10.836 1 97.75 259 GLU B C 1
ATOM 5069 O O . GLU B 1 259 ? -8.633 -10.961 -11.602 1 97.75 259 GLU B O 1
ATOM 5074 N N . SER B 1 260 ? -8.406 -9.422 -9.969 1 97.81 260 SER B N 1
ATOM 5075 C CA . SER B 1 260 ? -9.836 -9.32 -9.695 1 97.81 260 SER B CA 1
ATOM 5076 C C . SER B 1 260 ? -10.594 -8.758 -10.891 1 97.81 260 SER B C 1
ATOM 5078 O O . SER B 1 260 ? -11.633 -9.289 -11.281 1 97.81 260 SER B O 1
ATOM 5080 N N . SER B 1 261 ? -10.062 -7.684 -11.422 1 98.44 261 SER B N 1
ATOM 5081 C CA . SER B 1 261 ? -10.75 -7.074 -12.562 1 98.44 261 SER B CA 1
ATOM 5082 C C . SER B 1 261 ? -10.805 -8.031 -13.75 1 98.44 261 SER B C 1
ATOM 5084 O O . SER B 1 261 ? -11.844 -8.164 -14.398 1 98.44 261 SER B O 1
ATOM 5086 N N . TYR B 1 262 ? -9.758 -8.75 -14.055 1 98.69 262 TYR B N 1
ATOM 5087 C CA . TYR B 1 262 ? -9.742 -9.719 -15.141 1 98.69 262 TYR B CA 1
ATOM 5088 C C . TYR B 1 262 ? -10.742 -10.844 -14.883 1 98.69 262 TYR B C 1
ATOM 5090 O O . TYR B 1 262 ? -11.414 -11.305 -15.805 1 98.69 262 TYR B O 1
ATOM 5098 N N . TYR B 1 263 ? -10.844 -11.25 -13.648 1 98.69 263 TYR B N 1
ATOM 5099 C CA . TYR B 1 263 ? -11.797 -12.297 -13.305 1 98.69 263 TYR B CA 1
ATOM 5100 C C . TYR B 1 263 ? -13.219 -11.867 -13.641 1 98.69 263 TYR B C 1
ATOM 5102 O O . TYR B 1 263 ? -13.961 -12.594 -14.305 1 98.69 263 TYR B O 1
ATOM 5110 N N . TYR B 1 264 ? -13.562 -10.703 -13.266 1 98.81 264 TYR B N 1
ATOM 5111 C CA . TYR B 1 264 ? -14.938 -10.266 -13.461 1 98.81 264 TYR B CA 1
ATOM 5112 C C . TYR B 1 264 ? -15.195 -9.93 -14.922 1 98.81 264 TYR B C 1
ATOM 5114 O O . TYR B 1 264 ? -16.312 -10.102 -15.414 1 98.81 264 TYR B O 1
ATOM 5122 N N . LEU B 1 265 ? -14.203 -9.445 -15.617 1 98.81 265 LEU B N 1
ATOM 5123 C CA . LEU B 1 265 ? -14.336 -9.336 -17.062 1 98.81 265 LEU B CA 1
ATOM 5124 C C . LEU B 1 265 ? -14.641 -10.688 -17.688 1 98.81 265 LEU B C 1
ATOM 5126 O O . LEU B 1 265 ? -15.586 -10.82 -18.469 1 98.81 265 LEU B O 1
ATOM 5130 N N . GLY B 1 266 ? -13.844 -11.688 -17.312 1 98.88 266 GLY B N 1
ATOM 5131 C CA . GLY B 1 266 ? -14.07 -13.031 -17.812 1 98.88 266 GLY B CA 1
ATOM 5132 C C . GLY B 1 266 ? -15.469 -13.555 -17.5 1 98.88 266 GLY B C 1
ATOM 5133 O O . GLY B 1 266 ? -16.172 -14.023 -18.406 1 98.88 266 GLY B O 1
ATOM 5134 N N . MET B 1 267 ? -15.859 -13.43 -16.281 1 98.81 267 MET B N 1
ATOM 5135 C CA . MET B 1 267 ? -17.156 -13.945 -15.844 1 98.81 267 MET B CA 1
ATOM 5136 C C . MET B 1 267 ? -18.297 -13.203 -16.531 1 98.81 267 MET B C 1
ATOM 5138 O O . MET B 1 267 ? -19.344 -13.797 -16.828 1 98.81 267 MET B O 1
ATOM 5142 N N . SER B 1 268 ? -18.141 -11.922 -16.734 1 98.88 268 SER B N 1
ATOM 5143 C CA . SER B 1 268 ? -19.156 -11.148 -17.422 1 98.88 268 SER B CA 1
ATOM 5144 C C . SER B 1 268 ? -19.297 -11.586 -18.891 1 98.88 268 SER B C 1
ATOM 5146 O O . SER B 1 268 ? -20.406 -11.766 -19.375 1 98.88 268 SER B O 1
ATOM 5148 N N . HIS B 1 269 ? -18.25 -11.727 -19.594 1 98.88 269 HIS B N 1
ATOM 5149 C CA . HIS B 1 269 ? -18.297 -12.227 -20.969 1 98.88 269 HIS B CA 1
ATOM 5150 C C . HIS B 1 269 ? -18.922 -13.617 -21.016 1 98.88 269 HIS B C 1
ATOM 5152 O O . HIS B 1 269 ? -19.688 -13.93 -21.938 1 98.88 269 HIS B O 1
ATOM 5158 N N . LYS B 1 270 ? -18.516 -14.438 -20.062 1 98.62 270 LYS B N 1
ATOM 5159 C CA . LYS B 1 270 ? -19.109 -15.766 -19.984 1 98.62 270 LYS B CA 1
ATOM 5160 C C . LYS B 1 270 ? -20.625 -15.688 -19.859 1 98.62 270 LYS B C 1
ATOM 5162 O O . LYS B 1 270 ? -21.344 -16.406 -20.547 1 98.62 270 LYS B O 1
ATOM 5167 N N . ALA B 1 271 ? -21.078 -14.844 -18.984 1 98.56 271 ALA B N 1
ATOM 5168 C CA . ALA B 1 271 ? -22.516 -14.664 -18.766 1 98.56 271 ALA B CA 1
ATOM 5169 C C . ALA B 1 271 ? -23.203 -14.211 -20.047 1 98.56 271 ALA B C 1
ATOM 5171 O O . ALA B 1 271 ? -24.375 -14.547 -20.281 1 98.56 271 ALA B O 1
ATOM 5172 N N . LEU B 1 272 ? -22.531 -13.508 -20.844 1 98.56 272 LEU B N 1
ATOM 5173 C CA . LEU B 1 272 ? -23.078 -13.016 -22.109 1 98.56 272 LEU B CA 1
ATOM 5174 C C . LEU B 1 272 ? -22.828 -14.016 -23.234 1 98.56 272 LEU B C 1
ATOM 5176 O O . LEU B 1 272 ? -22.984 -13.68 -24.406 1 98.56 272 LEU B O 1
ATOM 5180 N N . LYS B 1 273 ? -22.359 -15.172 -22.875 1 98.06 273 LYS B N 1
ATOM 5181 C CA . LYS B 1 273 ? -22.141 -16.281 -23.781 1 98.06 273 LYS B CA 1
ATOM 5182 C C . LYS B 1 273 ? -21.016 -15.984 -24.766 1 98.06 273 LYS B C 1
ATOM 5184 O O . LYS B 1 273 ? -21.047 -16.406 -25.922 1 98.06 273 LYS B O 1
ATOM 5189 N N . GLN B 1 274 ? -20.188 -15.141 -24.328 1 98.5 274 GLN B N 1
ATOM 5190 C CA . GLN B 1 274 ? -18.953 -14.867 -25.047 1 98.5 274 GLN B CA 1
ATOM 5191 C C . GLN B 1 274 ? -17.781 -15.656 -24.453 1 98.5 274 GLN B C 1
ATOM 5193 O O . GLN B 1 274 ? -16.828 -15.07 -23.938 1 98.5 274 GLN B O 1
ATOM 5198 N N . ASP B 1 275 ? -17.734 -16.922 -24.656 1 98.62 275 ASP B N 1
ATOM 5199 C CA . ASP B 1 275 ? -16.891 -17.844 -23.938 1 98.62 275 ASP B CA 1
ATOM 5200 C C . ASP B 1 275 ? -15.43 -17.703 -24.344 1 98.62 275 ASP B C 1
ATOM 5202 O O . ASP B 1 275 ? -14.523 -17.859 -23.531 1 98.62 275 ASP B O 1
ATOM 5206 N N . ALA B 1 276 ? -15.203 -17.391 -25.578 1 98.5 276 ALA B N 1
ATOM 5207 C CA . ALA B 1 276 ? -13.82 -17.188 -26.016 1 98.5 276 ALA B CA 1
ATOM 5208 C C . ALA B 1 276 ? -13.18 -16.016 -25.266 1 98.5 276 ALA B C 1
ATOM 5210 O O . ALA B 1 276 ? -12.031 -16.109 -24.828 1 98.5 276 ALA B O 1
ATOM 5211 N N . LYS B 1 277 ? -13.945 -14.953 -25.188 1 98.62 277 LYS B N 1
ATOM 5212 C CA . LYS B 1 277 ? -13.453 -13.789 -24.453 1 98.62 277 LYS B CA 1
ATOM 5213 C C . LYS B 1 277 ? -13.312 -14.102 -22.969 1 98.62 277 LYS B C 1
ATOM 5215 O O . LYS B 1 277 ? -12.375 -13.633 -22.312 1 98.62 277 LYS B O 1
ATOM 5220 N N . ALA B 1 278 ? -14.234 -14.82 -22.484 1 98.81 278 ALA B N 1
ATOM 5221 C CA . ALA B 1 278 ? -14.164 -15.242 -21.094 1 98.81 278 ALA B CA 1
ATOM 5222 C C . ALA B 1 278 ? -12.852 -15.969 -20.797 1 98.81 278 ALA B C 1
ATOM 5224 O O . ALA B 1 278 ? -12.164 -15.656 -19.828 1 98.81 278 ALA B O 1
ATOM 5225 N N . ILE B 1 279 ? -12.547 -16.953 -21.672 1 98.81 279 ILE B N 1
ATOM 5226 C CA . ILE B 1 279 ? -11.328 -17.734 -21.516 1 98.81 279 ILE B CA 1
ATOM 5227 C C . ILE B 1 279 ? -10.109 -16.812 -21.531 1 98.81 279 ILE B C 1
ATOM 5229 O O . ILE B 1 279 ? -9.211 -16.953 -20.688 1 98.81 279 ILE B O 1
ATOM 5233 N N . TYR B 1 280 ? -10.164 -15.852 -22.469 1 98.69 280 TYR B N 1
ATOM 5234 C CA . TYR B 1 280 ? -9.055 -14.914 -22.578 1 98.69 280 TYR B CA 1
ATOM 5235 C C . TYR B 1 280 ? -8.828 -14.172 -21.266 1 98.69 280 TYR B C 1
ATOM 5237 O O . TYR B 1 280 ? -7.715 -14.133 -20.75 1 98.69 280 TYR B O 1
ATOM 5245 N N . TYR B 1 281 ? -9.836 -13.594 -20.672 1 98.81 281 TYR B N 1
ATOM 5246 C CA . TYR B 1 281 ? -9.695 -12.758 -19.484 1 98.81 281 TYR B CA 1
ATOM 5247 C C . TYR B 1 281 ? -9.406 -13.609 -18.25 1 98.81 281 TYR B C 1
ATOM 5249 O O . TYR B 1 281 ? -8.688 -13.172 -17.344 1 98.81 281 TYR B O 1
ATOM 5257 N N . LEU B 1 282 ? -9.93 -14.773 -18.188 1 98.88 282 LEU B N 1
ATOM 5258 C CA . LEU B 1 282 ? -9.625 -15.664 -17.078 1 98.88 282 LEU B CA 1
ATOM 5259 C C . LEU B 1 282 ? -8.164 -16.109 -17.109 1 98.88 282 LEU B C 1
ATOM 5261 O O . LEU B 1 282 ? -7.543 -16.281 -16.062 1 98.88 282 LEU B O 1
ATOM 5265 N N . GLN B 1 283 ? -7.672 -16.328 -18.312 1 98.56 283 GLN B N 1
ATOM 5266 C CA . GLN B 1 283 ? -6.25 -16.609 -18.438 1 98.56 283 GLN B CA 1
ATOM 5267 C C . GLN B 1 283 ? -5.406 -15.445 -17.938 1 98.56 283 GLN B C 1
ATOM 5269 O O . GLN B 1 283 ? -4.367 -15.648 -17.312 1 98.56 283 GLN B O 1
ATOM 5274 N N . GLN B 1 284 ? -5.871 -14.203 -18.25 1 98.25 284 GLN B N 1
ATOM 5275 C CA . GLN B 1 284 ? -5.18 -13.031 -17.734 1 98.25 284 GLN B CA 1
ATOM 5276 C C . GLN B 1 284 ? -5.223 -13 -16.203 1 98.25 284 GLN B C 1
ATOM 5278 O O . GLN B 1 284 ? -4.242 -12.633 -15.555 1 98.25 284 GLN B O 1
ATOM 5283 N N . ALA B 1 285 ? -6.332 -13.359 -15.602 1 98.69 285 ALA B N 1
ATOM 5284 C CA . ALA B 1 285 ? -6.457 -13.43 -14.148 1 98.69 285 ALA B CA 1
ATOM 5285 C C . ALA B 1 285 ? -5.453 -14.414 -13.555 1 98.69 285 ALA B C 1
ATOM 5287 O O . ALA B 1 285 ? -4.824 -14.133 -12.531 1 98.69 285 ALA B O 1
ATOM 5288 N N . ILE B 1 286 ? -5.289 -15.578 -14.188 1 98.31 286 ILE B N 1
ATOM 5289 C CA . ILE B 1 286 ? -4.336 -16.594 -13.75 1 98.31 286 ILE B CA 1
ATOM 5290 C C . ILE B 1 286 ? -2.918 -16.031 -13.812 1 98.31 286 ILE B C 1
ATOM 5292 O O . ILE B 1 286 ? -2.145 -16.172 -12.859 1 98.31 286 ILE B O 1
ATOM 5296 N N . THR B 1 287 ? -2.617 -15.398 -14.945 1 97.62 287 THR B N 1
ATOM 5297 C CA . THR B 1 287 ? -1.288 -14.82 -15.125 1 97.62 287 THR B CA 1
ATOM 5298 C C . THR B 1 287 ? -0.982 -13.805 -14.023 1 97.62 287 THR B C 1
ATOM 5300 O O . THR B 1 287 ? 0.117 -13.805 -13.469 1 97.62 287 THR B O 1
ATOM 5303 N N . GLU B 1 288 ? -1.992 -13.016 -13.664 1 97.19 288 GLU B N 1
ATOM 5304 C CA . GLU B 1 288 ? -1.824 -12.008 -12.617 1 97.19 288 GLU B CA 1
ATOM 5305 C C . GLU B 1 288 ? -1.718 -12.664 -11.242 1 97.19 288 GLU B C 1
ATOM 5307 O O . GLU B 1 288 ? -1.084 -12.117 -10.336 1 97.19 288 GLU B O 1
ATOM 5312 N N . GLY B 1 289 ? -2.256 -13.797 -11.109 1 97.75 289 GLY B N 1
ATOM 5313 C CA . GLY B 1 289 ? -2.369 -14.43 -9.805 1 97.75 289 GLY B CA 1
ATOM 5314 C C . GLY B 1 289 ? -1.236 -15.391 -9.508 1 97.75 289 GLY B C 1
ATOM 5315 O O . GLY B 1 289 ? -1.193 -16 -8.438 1 97.75 289 GLY B O 1
ATOM 5316 N N . ILE B 1 290 ? -0.338 -15.617 -10.398 1 98 290 ILE B N 1
ATOM 5317 C CA . ILE B 1 290 ? 0.788 -16.516 -10.203 1 98 290 ILE B CA 1
ATOM 5318 C C . ILE B 1 290 ? 2.1 -15.758 -10.359 1 98 290 ILE B C 1
ATOM 5320 O O . ILE B 1 290 ? 2.342 -15.133 -11.398 1 98 290 ILE B O 1
ATOM 5324 N N . SER B 1 291 ? 2.938 -15.836 -9.328 1 97.06 291 SER B N 1
ATOM 5325 C CA . SER B 1 291 ? 4.238 -15.172 -9.367 1 97.06 291 SER B CA 1
ATOM 5326 C C . SER B 1 291 ? 5.09 -15.695 -10.523 1 97.06 291 SER B C 1
ATOM 5328 O O . SER B 1 291 ? 5.152 -16.906 -10.758 1 97.06 291 SER B O 1
ATOM 5330 N N . PRO B 1 292 ? 5.797 -14.789 -11.219 1 96.75 292 PRO B N 1
ATOM 5331 C CA . PRO B 1 292 ? 6.676 -15.227 -12.305 1 96.75 292 PRO B CA 1
ATOM 5332 C C . PRO B 1 292 ? 7.898 -15.992 -11.805 1 96.75 292 PRO B C 1
ATOM 5334 O O . PRO B 1 292 ? 8.625 -16.594 -12.602 1 96.75 292 PRO B O 1
ATOM 5337 N N . ASN B 1 293 ? 8.117 -16.047 -10.539 1 97.12 293 ASN B N 1
ATOM 5338 C CA . ASN B 1 293 ? 9.273 -16.734 -9.969 1 97.12 293 ASN B CA 1
ATOM 5339 C C . ASN B 1 293 ? 8.961 -18.188 -9.625 1 97.12 293 ASN B C 1
ATOM 5341 O O . ASN B 1 293 ? 9.844 -18.922 -9.203 1 97.12 293 ASN B O 1
ATOM 5345 N N . THR B 1 294 ? 7.75 -18.594 -9.867 1 97.75 294 THR B N 1
ATOM 5346 C CA . THR B 1 294 ? 7.289 -19.906 -9.43 1 97.75 294 THR B CA 1
ATOM 5347 C C . THR B 1 294 ? 8.133 -21.016 -10.055 1 97.75 294 THR B C 1
ATOM 5349 O O . THR B 1 294 ? 8.5 -21.984 -9.383 1 97.75 294 THR B O 1
ATOM 5352 N N . ASP B 1 295 ? 8.438 -20.875 -11.297 1 96.94 295 ASP B N 1
ATOM 5353 C CA . ASP B 1 295 ? 9.266 -21.875 -11.969 1 96.94 295 ASP B CA 1
ATOM 5354 C C . ASP B 1 295 ? 10.633 -21.984 -11.305 1 96.94 295 ASP B C 1
ATOM 5356 O O . ASP B 1 295 ? 11.148 -23.094 -11.109 1 96.94 295 ASP B O 1
ATOM 5360 N N . THR B 1 296 ? 11.211 -20.875 -10.906 1 97.25 296 THR B N 1
ATOM 5361 C CA . THR B 1 296 ? 12.5 -20.844 -10.227 1 97.25 296 THR B CA 1
ATOM 5362 C C . THR B 1 296 ? 12.422 -21.547 -8.875 1 97.25 296 THR B C 1
ATOM 5364 O O . THR B 1 296 ? 13.336 -22.281 -8.5 1 97.25 296 THR B O 1
ATOM 5367 N N . TYR B 1 297 ? 11.383 -21.344 -8.188 1 98.38 297 TYR B N 1
ATOM 5368 C CA . TYR B 1 297 ? 11.219 -21.984 -6.887 1 98.38 297 TYR B CA 1
ATOM 5369 C C . TYR B 1 297 ? 11.203 -23.516 -7.035 1 98.38 297 TYR B C 1
ATOM 5371 O O . TYR B 1 297 ? 11.883 -24.219 -6.293 1 98.38 297 TYR B O 1
ATOM 5379 N N . TYR B 1 298 ? 10.469 -24 -8.023 1 98.12 298 TYR B N 1
ATOM 5380 C CA . TYR B 1 298 ? 10.414 -25.438 -8.266 1 98.12 298 TYR B CA 1
ATOM 5381 C C . TYR B 1 298 ? 11.781 -25.969 -8.672 1 98.12 298 TYR B C 1
ATOM 5383 O O . TYR B 1 298 ? 12.156 -27.094 -8.312 1 98.12 298 TYR B O 1
ATOM 5391 N N . SER B 1 299 ? 12.484 -25.219 -9.469 1 97.94 299 SER B N 1
ATOM 5392 C CA . SER B 1 299 ? 13.828 -25.625 -9.852 1 97.94 299 SER B CA 1
ATOM 5393 C C . SER B 1 299 ? 14.742 -25.75 -8.633 1 97.94 299 SER B C 1
ATOM 5395 O O . SER B 1 299 ? 15.523 -26.688 -8.539 1 97.94 299 SER B O 1
ATOM 5397 N N . GLU B 1 300 ? 14.633 -24.828 -7.746 1 98.25 300 GLU B N 1
ATOM 5398 C CA . GLU B 1 300 ? 15.445 -24.859 -6.531 1 98.25 300 GLU B CA 1
ATOM 5399 C C . GLU B 1 300 ? 15.055 -26.031 -5.648 1 98.25 300 GLU B C 1
ATOM 5401 O O . GLU B 1 300 ? 15.914 -26.672 -5.027 1 98.25 300 GLU B O 1
ATOM 5406 N N . ILE B 1 301 ? 13.781 -26.328 -5.574 1 98.75 301 ILE B N 1
ATOM 5407 C CA . ILE B 1 301 ? 13.312 -27.5 -4.84 1 98.75 301 ILE B CA 1
ATOM 5408 C C . ILE B 1 301 ? 13.883 -28.766 -5.469 1 98.75 301 ILE B C 1
ATOM 5410 O O . ILE B 1 301 ? 14.391 -29.641 -4.766 1 98.75 301 ILE B O 1
ATOM 5414 N N . ALA B 1 302 ? 13.82 -28.797 -6.789 1 98.56 302 ALA B N 1
ATOM 5415 C CA . ALA B 1 302 ? 14.344 -29.938 -7.512 1 98.56 302 ALA B CA 1
ATOM 5416 C C . ALA B 1 302 ? 15.836 -30.141 -7.23 1 98.56 302 ALA B C 1
ATOM 5418 O O . ALA B 1 302 ? 16.281 -31.25 -6.977 1 98.56 302 ALA B O 1
ATOM 5419 N N . ASP B 1 303 ? 16.594 -29.062 -7.293 1 97.62 303 ASP B N 1
ATOM 5420 C CA . ASP B 1 303 ? 18.016 -29.109 -7 1 97.62 303 ASP B CA 1
ATOM 5421 C C . ASP B 1 303 ? 18.266 -29.609 -5.578 1 97.62 303 ASP B C 1
ATOM 5423 O O . ASP B 1 303 ? 19.188 -30.406 -5.348 1 97.62 303 ASP B O 1
ATOM 5427 N N . SER B 1 304 ? 17.5 -29.203 -4.664 1 98.44 304 SER B N 1
ATOM 5428 C CA . SER B 1 304 ? 17.625 -29.641 -3.279 1 98.44 304 SER B CA 1
ATOM 5429 C C . SER B 1 304 ? 17.312 -31.125 -3.148 1 98.44 304 SER B C 1
ATOM 5431 O O . SER B 1 304 ? 18 -31.859 -2.424 1 98.44 304 SER B O 1
ATOM 5433 N N . TYR B 1 305 ? 16.297 -31.625 -3.828 1 98.38 305 TYR B N 1
ATOM 5434 C CA . TYR B 1 305 ? 15.992 -33.031 -3.836 1 98.38 305 TYR B CA 1
ATOM 5435 C C . TYR B 1 305 ? 17.156 -33.844 -4.426 1 98.38 305 TYR B C 1
ATOM 5437 O O . TYR B 1 305 ? 17.469 -34.938 -3.947 1 98.38 305 TYR B O 1
ATOM 5445 N N . ASP B 1 306 ? 17.688 -33.25 -5.484 1 96.19 306 ASP B N 1
ATOM 5446 C CA . ASP B 1 306 ? 18.844 -33.938 -6.086 1 96.19 306 ASP B CA 1
ATOM 5447 C C . ASP B 1 306 ? 19.984 -34.062 -5.086 1 96.19 306 ASP B C 1
ATOM 5449 O O . ASP B 1 306 ? 20.609 -35.125 -4.988 1 96.19 306 ASP B O 1
ATOM 5453 N N . ARG B 1 307 ? 20.234 -33.062 -4.34 1 95.81 307 ARG B N 1
ATOM 5454 C CA . ARG B 1 307 ? 21.281 -33.031 -3.328 1 95.81 307 ARG B CA 1
ATOM 5455 C C . ARG B 1 307 ? 20.969 -34.062 -2.221 1 95.81 307 ARG B C 1
ATOM 5457 O O . ARG B 1 307 ? 21.891 -34.594 -1.607 1 95.81 307 ARG B O 1
ATOM 5464 N N . LEU B 1 308 ? 19.797 -34.312 -2.055 1 97.62 308 LEU B N 1
ATOM 5465 C CA . LEU B 1 308 ? 19.359 -35.281 -1.066 1 97.62 308 LEU B CA 1
ATOM 5466 C C . LEU B 1 308 ? 19.344 -36.688 -1.67 1 97.62 308 LEU B C 1
ATOM 5468 O O . LEU B 1 308 ? 18.953 -37.656 -1.005 1 97.62 308 LEU B O 1
ATOM 5472 N N . HIS B 1 309 ? 19.688 -36.812 -2.934 1 96.81 309 HIS B N 1
ATOM 5473 C CA . HIS B 1 309 ? 19.734 -38.062 -3.674 1 96.81 309 HIS B CA 1
ATOM 5474 C C . HIS B 1 309 ? 18.344 -38.688 -3.809 1 96.81 309 HIS B C 1
ATOM 5476 O O . HIS B 1 309 ? 18.172 -39.875 -3.594 1 96.81 309 HIS B O 1
ATOM 5482 N N . LEU B 1 310 ? 17.438 -37.812 -4.059 1 97.88 310 LEU B N 1
ATOM 5483 C CA . LEU B 1 310 ? 16.078 -38.188 -4.371 1 97.88 310 LEU B CA 1
ATOM 5484 C C . LEU B 1 310 ? 15.703 -37.781 -5.793 1 97.88 310 LEU B C 1
ATOM 5486 O O . LEU B 1 310 ? 14.875 -36.906 -5.988 1 97.88 310 LEU B O 1
ATOM 5490 N N . PRO B 1 311 ? 16.219 -38.469 -6.785 1 97.5 311 PRO B N 1
ATOM 5491 C CA . PRO B 1 311 ? 16.141 -38 -8.172 1 97.5 311 PRO B CA 1
ATOM 5492 C C . PRO B 1 311 ? 14.719 -38 -8.719 1 97.5 311 PRO B C 1
ATOM 5494 O O . PRO B 1 311 ? 14.367 -37.125 -9.523 1 97.5 311 PRO B O 1
ATOM 5497 N N . LYS B 1 312 ? 13.898 -38.906 -8.359 1 97.81 312 LYS B N 1
ATOM 5498 C CA . LYS B 1 312 ? 12.523 -38.938 -8.867 1 97.81 312 LYS B CA 1
ATOM 5499 C C . LYS B 1 312 ? 11.742 -37.719 -8.391 1 97.81 312 LYS B C 1
ATOM 5501 O O . LYS B 1 312 ? 10.984 -37.125 -9.164 1 97.81 312 LYS B O 1
ATOM 5506 N N . LYS B 1 313 ? 11.961 -37.406 -7.129 1 98 313 LYS B N 1
ATOM 5507 C CA . LYS B 1 313 ? 11.32 -36.219 -6.605 1 98 313 LYS B CA 1
ATOM 5508 C C . LYS B 1 313 ? 11.859 -34.969 -7.293 1 98 313 LYS B C 1
ATOM 5510 O O . LYS B 1 313 ? 11.109 -34 -7.555 1 98 313 LYS B O 1
ATOM 5515 N N . ALA B 1 314 ? 13.086 -34.938 -7.535 1 98.38 314 ALA B N 1
ATOM 5516 C CA . ALA B 1 314 ? 13.695 -33.844 -8.266 1 98.38 314 ALA B CA 1
ATOM 5517 C C . ALA B 1 314 ? 13.062 -33.688 -9.641 1 98.38 314 ALA B C 1
ATOM 5519 O O . ALA B 1 314 ? 12.68 -32.562 -10.023 1 98.38 314 ALA B O 1
ATOM 5520 N N . LEU B 1 315 ? 12.93 -34.781 -10.336 1 97.88 315 LEU B N 1
ATOM 5521 C CA . LEU B 1 315 ? 12.352 -34.75 -11.672 1 97.88 315 LEU B CA 1
ATOM 5522 C C . LEU B 1 315 ? 10.914 -34.25 -11.633 1 97.88 315 LEU B C 1
ATOM 5524 O O . LEU B 1 315 ? 10.508 -33.438 -12.477 1 97.88 315 LEU B O 1
ATOM 5528 N N . THR B 1 316 ? 10.203 -34.75 -10.664 1 97.5 316 THR B N 1
ATOM 5529 C CA . THR B 1 316 ? 8.82 -34.312 -10.508 1 97.5 316 THR B CA 1
ATOM 5530 C C . THR B 1 316 ? 8.75 -32.781 -10.297 1 97.5 316 THR B C 1
ATOM 5532 O O . THR B 1 316 ? 7.895 -32.125 -10.875 1 97.5 316 THR B O 1
ATOM 5535 N N . SER B 1 317 ? 9.633 -32.312 -9.5 1 97.81 317 SER B N 1
ATOM 5536 C CA . SER B 1 317 ? 9.664 -30.875 -9.219 1 97.81 317 SER B CA 1
ATOM 5537 C C . SER B 1 317 ? 10.055 -30.078 -10.453 1 97.81 317 SER B C 1
ATOM 5539 O O . SER B 1 317 ? 9.469 -29.047 -10.742 1 97.81 317 SER B O 1
ATOM 5541 N N . TYR B 1 318 ? 11.023 -30.531 -11.188 1 97.75 318 TYR B N 1
ATOM 5542 C CA . TYR B 1 318 ? 11.391 -29.891 -12.438 1 97.75 318 TYR B CA 1
ATOM 5543 C C . TYR B 1 318 ? 10.219 -29.859 -13.406 1 97.75 318 TYR B C 1
ATOM 5545 O O . TYR B 1 318 ? 9.93 -28.828 -14.023 1 97.75 318 TYR B O 1
ATOM 5553 N N . GLN B 1 319 ? 9.562 -30.938 -13.508 1 95.56 319 GLN B N 1
ATOM 5554 C CA . GLN B 1 319 ? 8.414 -31.031 -14.406 1 95.56 319 GLN B CA 1
ATOM 5555 C C . GLN B 1 319 ? 7.316 -30.047 -14.008 1 95.56 319 GLN B C 1
ATOM 5557 O O . GLN B 1 319 ? 6.73 -29.391 -14.867 1 95.56 319 GLN B O 1
ATOM 5562 N N . ARG B 1 320 ? 7.086 -30.031 -12.758 1 95.25 320 ARG B N 1
ATOM 5563 C CA . ARG B 1 320 ? 6.094 -29.062 -12.289 1 95.25 320 ARG B CA 1
ATOM 5564 C C . ARG B 1 320 ? 6.523 -27.641 -12.602 1 95.25 320 ARG B C 1
ATOM 5566 O O . ARG B 1 320 ? 5.707 -26.828 -13.031 1 95.25 320 ARG B O 1
ATOM 5573 N N . GLY B 1 321 ? 7.746 -27.328 -12.398 1 96.56 321 GLY B N 1
ATOM 5574 C CA . GLY B 1 321 ? 8.273 -26.016 -12.703 1 96.56 321 GLY B CA 1
ATOM 5575 C C . GLY B 1 321 ? 8.086 -25.625 -14.148 1 96.56 321 GLY B C 1
ATOM 5576 O O . GLY B 1 321 ? 7.801 -24.453 -14.453 1 96.56 321 GLY B O 1
ATOM 5577 N N . LEU B 1 322 ? 8.18 -26.562 -15.047 1 94.81 322 LEU B N 1
ATOM 5578 C CA . LEU B 1 322 ? 8.086 -26.312 -16.484 1 94.81 322 LEU B CA 1
ATOM 5579 C C . LEU B 1 322 ? 6.68 -25.875 -16.875 1 94.81 322 LEU B C 1
ATOM 5581 O O . LEU B 1 322 ? 6.488 -25.219 -17.906 1 94.81 322 LEU B O 1
ATOM 5585 N N . THR B 1 323 ? 5.723 -26.156 -16.031 1 92.19 323 THR B N 1
ATOM 5586 C CA . THR B 1 323 ? 4.352 -25.75 -16.328 1 92.19 323 THR B CA 1
ATOM 5587 C C . THR B 1 323 ? 4.168 -24.266 -16.094 1 92.19 323 THR B C 1
ATOM 5589 O O . THR B 1 323 ? 3.176 -23.672 -16.531 1 92.19 323 THR B O 1
ATOM 5592 N N . PHE B 1 324 ? 5.113 -23.672 -15.406 1 95.19 324 PHE B N 1
ATOM 5593 C CA . PHE B 1 324 ? 5.027 -22.234 -15.109 1 95.19 324 PHE B CA 1
ATOM 5594 C C . PHE B 1 324 ? 5.969 -21.438 -16 1 95.19 324 PHE B C 1
ATOM 5596 O O . PHE B 1 324 ? 5.824 -20.219 -16.141 1 95.19 324 PHE B O 1
ATOM 5603 N N . GLY B 1 325 ? 6.918 -22.094 -16.469 1 92.12 325 GLY B N 1
ATOM 5604 C CA . GLY B 1 325 ? 7.875 -21.453 -17.359 1 92.12 325 GLY B CA 1
ATOM 5605 C C . GLY B 1 325 ? 8.953 -22.406 -17.859 1 92.12 325 GLY B C 1
ATOM 5606 O O . GLY B 1 325 ? 9.5 -23.188 -17.078 1 92.12 325 GLY B O 1
ATOM 5607 N N . GLU B 1 326 ? 9.234 -22.281 -19.109 1 91.56 326 GLU B N 1
ATOM 5608 C CA . GLU B 1 326 ? 10.273 -23.141 -19.672 1 91.56 326 GLU B CA 1
ATOM 5609 C C . GLU B 1 326 ? 11.648 -22.469 -19.594 1 91.56 326 GLU B C 1
ATOM 5611 O O . GLU B 1 326 ? 11.797 -21.297 -19.938 1 91.56 326 GLU B O 1
ATOM 5616 N N . LYS B 1 327 ? 12.578 -23.203 -19.062 1 91.75 327 LYS B N 1
ATOM 5617 C CA . LYS B 1 327 ? 13.977 -22.766 -19 1 91.75 327 LYS B CA 1
ATOM 5618 C C . LYS B 1 327 ? 14.914 -23.859 -19.516 1 91.75 327 LYS B C 1
ATOM 5620 O O . LYS B 1 327 ? 14.82 -25.016 -19.094 1 91.75 327 LYS B O 1
ATOM 5625 N N . PRO B 1 328 ? 15.789 -23.469 -20.375 1 94.25 328 PRO B N 1
ATOM 5626 C CA . PRO B 1 328 ? 16.672 -24.469 -20.953 1 94.25 328 PRO B CA 1
ATOM 5627 C C . PRO B 1 328 ? 17.438 -25.266 -19.906 1 94.25 328 PRO B C 1
ATOM 5629 O O . PRO B 1 328 ? 17.531 -26.5 -20 1 94.25 328 PRO B O 1
ATOM 5632 N N . MET B 1 329 ? 17.906 -24.641 -18.938 1 94.94 329 MET B N 1
ATOM 5633 C CA . MET B 1 329 ? 18.734 -25.297 -17.938 1 94.94 329 MET B CA 1
ATOM 5634 C C . MET B 1 329 ? 17.953 -26.359 -17.172 1 94.94 329 MET B C 1
ATOM 5636 O O . MET B 1 329 ? 18.531 -27.297 -16.625 1 94.94 329 MET B O 1
ATOM 5640 N N . VAL B 1 330 ? 16.656 -26.188 -17.125 1 96.38 330 VAL B N 1
ATOM 5641 C CA . VAL B 1 330 ? 15.828 -27.188 -16.469 1 96.38 330 VAL B CA 1
ATOM 5642 C C . VAL B 1 330 ? 15.836 -28.484 -17.266 1 96.38 330 VAL B C 1
ATOM 5644 O O . VAL B 1 330 ? 15.945 -29.578 -16.703 1 96.38 330 VAL B O 1
ATOM 5647 N N . TYR B 1 331 ? 15.758 -28.375 -18.547 1 96.75 331 TYR B N 1
ATOM 5648 C CA . TYR B 1 331 ? 15.844 -29.562 -19.406 1 96.75 331 TYR B CA 1
ATOM 5649 C C . TYR B 1 331 ? 17.188 -30.25 -19.25 1 96.75 331 TYR B C 1
ATOM 5651 O O . TYR B 1 331 ? 17.25 -31.484 -19.172 1 96.75 331 TYR B O 1
ATOM 5659 N N . TYR B 1 332 ? 18.266 -29.484 -19.234 1 97.19 332 TYR B N 1
ATOM 5660 C CA . TYR B 1 332 ? 19.594 -30.047 -19.016 1 97.19 332 TYR B CA 1
ATOM 5661 C C . TYR B 1 332 ? 19.656 -30.781 -17.688 1 97.19 332 TYR B C 1
ATOM 5663 O O . TYR B 1 332 ? 20.188 -31.891 -17.609 1 97.19 332 TYR B O 1
ATOM 5671 N N . ALA B 1 333 ? 19.125 -30.141 -16.656 1 96.75 333 ALA B N 1
ATOM 5672 C CA . ALA B 1 333 ? 19.156 -30.734 -15.328 1 96.75 333 ALA B CA 1
ATOM 5673 C C . ALA B 1 333 ? 18.375 -32.062 -15.305 1 96.75 333 ALA B C 1
ATOM 5675 O O . ALA B 1 333 ? 18.844 -33.031 -14.719 1 96.75 333 ALA B O 1
ATOM 5676 N N . MET B 1 334 ? 17.234 -32.062 -15.906 1 97.88 334 MET B N 1
ATOM 5677 C CA . MET B 1 334 ? 16.438 -33.281 -15.984 1 97.88 334 MET B CA 1
ATOM 5678 C C . MET B 1 334 ? 17.203 -34.375 -16.734 1 97.88 334 MET B C 1
ATOM 5680 O O . MET B 1 334 ? 17.266 -35.5 -16.297 1 97.88 334 MET B O 1
ATOM 5684 N N . ALA B 1 335 ? 17.844 -33.969 -17.844 1 98.06 335 ALA B N 1
ATOM 5685 C CA . ALA B 1 335 ? 18.641 -34.906 -18.641 1 98.06 335 ALA B CA 1
ATOM 5686 C C . ALA B 1 335 ? 19.766 -35.5 -17.797 1 98.06 335 ALA B C 1
ATOM 5688 O O . ALA B 1 335 ? 20.031 -36.688 -17.875 1 98.06 335 ALA B O 1
ATOM 5689 N N . SER B 1 336 ? 20.406 -34.656 -17.094 1 97.31 336 SER B N 1
ATOM 5690 C CA . SER B 1 336 ? 21.516 -35.094 -16.25 1 97.31 336 SER B CA 1
ATOM 5691 C C . SER B 1 336 ? 21.062 -36.094 -15.203 1 97.31 336 SER B C 1
ATOM 5693 O O . SER B 1 336 ? 21.766 -37.062 -14.922 1 97.31 336 SER B O 1
ATOM 5695 N N . ILE B 1 337 ? 19.953 -35.906 -14.656 1 97.62 337 ILE B N 1
ATOM 5696 C CA . ILE B 1 337 ? 19.438 -36.812 -13.648 1 97.62 337 ILE B CA 1
ATOM 5697 C C . ILE B 1 337 ? 19.109 -38.156 -14.289 1 97.62 337 ILE B C 1
ATOM 5699 O O . ILE B 1 337 ? 19.453 -39.219 -13.758 1 97.62 337 ILE B O 1
ATOM 5703 N N . TYR B 1 338 ? 18.438 -38.125 -15.422 1 97.44 338 TYR B N 1
ATOM 5704 C CA . TYR B 1 338 ? 18.156 -39.344 -16.156 1 97.44 338 TYR B CA 1
ATOM 5705 C C . TYR B 1 338 ? 19.438 -40.094 -16.516 1 97.44 338 TYR B C 1
ATOM 5707 O O . TYR B 1 338 ? 19.516 -41.312 -16.438 1 97.44 338 TYR B O 1
ATOM 5715 N N . ASP B 1 339 ? 20.422 -39.375 -16.844 1 97.06 339 ASP B N 1
ATOM 5716 C CA . ASP B 1 339 ? 21.703 -39.906 -17.328 1 97.06 339 ASP B CA 1
ATOM 5717 C C . ASP B 1 339 ? 22.516 -40.5 -16.203 1 97.06 339 ASP B C 1
ATOM 5719 O O . ASP B 1 339 ? 22.906 -41.656 -16.25 1 97.06 339 ASP B O 1
ATOM 5723 N N . SER B 1 340 ? 22.688 -39.719 -15.156 1 95.19 340 SER B N 1
ATOM 5724 C CA . SER B 1 340 ? 23.672 -40.094 -14.148 1 95.19 340 SER B CA 1
ATOM 5725 C C . SER B 1 340 ? 23.016 -40.75 -12.945 1 95.19 340 SER B C 1
ATOM 5727 O O . SER B 1 340 ? 23.562 -41.688 -12.375 1 95.19 340 SER B O 1
ATOM 5729 N N . ASN B 1 341 ? 21.922 -40.312 -12.562 1 95.25 341 ASN B N 1
ATOM 5730 C CA . ASN B 1 341 ? 21.281 -40.844 -11.359 1 95.25 341 ASN B CA 1
ATOM 5731 C C . ASN B 1 341 ? 20.422 -42.062 -11.68 1 95.25 341 ASN B C 1
ATOM 5733 O O . ASN B 1 341 ? 20.484 -43.094 -10.969 1 95.25 341 ASN B O 1
ATOM 5737 N N . LEU B 1 342 ? 19.656 -41.969 -12.828 1 96.5 342 LEU B N 1
ATOM 5738 C CA . LEU B 1 342 ? 18.672 -43 -13.094 1 96.5 342 LEU B CA 1
ATOM 5739 C C . LEU B 1 342 ? 19.156 -43.938 -14.203 1 96.5 342 LEU B C 1
ATOM 5741 O O . LEU B 1 342 ? 18.594 -45 -14.414 1 96.5 342 LEU B O 1
ATOM 5745 N N . LYS B 1 343 ? 20.156 -43.562 -14.914 1 95.69 343 LYS B N 1
ATOM 5746 C CA . LYS B 1 343 ? 20.719 -44.312 -16.016 1 95.69 343 LYS B CA 1
ATOM 5747 C C . LYS B 1 343 ? 19.641 -44.688 -17.031 1 95.69 343 LYS B C 1
ATOM 5749 O O . LYS B 1 343 ? 19.578 -45.844 -17.484 1 95.69 343 LYS B O 1
ATOM 5754 N N . ASP B 1 344 ? 18.781 -43.844 -17.172 1 97 344 ASP B N 1
ATOM 5755 C CA . ASP B 1 344 ? 17.75 -43.938 -18.188 1 97 344 ASP B CA 1
ATOM 5756 C C . ASP B 1 344 ? 18.172 -43.219 -19.469 1 97 344 ASP B C 1
ATOM 5758 O O . ASP B 1 344 ? 17.875 -42.031 -19.672 1 97 344 ASP B O 1
ATOM 5762 N N . THR B 1 345 ? 18.734 -43.969 -20.344 1 96.81 345 THR B N 1
ATOM 5763 C CA . THR B 1 345 ? 19.391 -43.406 -21.516 1 96.81 345 THR B CA 1
ATOM 5764 C C . THR B 1 345 ? 18.359 -42.75 -22.453 1 96.81 345 THR B C 1
ATOM 5766 O O . THR B 1 345 ? 18.609 -41.688 -23.016 1 96.81 345 THR B O 1
ATOM 5769 N N . MET B 1 346 ? 17.281 -43.375 -22.609 1 97.31 346 MET B N 1
ATOM 5770 C CA . MET B 1 346 ? 16.25 -42.844 -23.516 1 97.31 346 MET B CA 1
ATOM 5771 C C . MET B 1 346 ? 15.789 -41.469 -23.094 1 97.31 346 MET B C 1
ATOM 5773 O O . MET B 1 346 ? 15.82 -40.531 -23.906 1 97.31 346 MET B O 1
ATOM 5777 N N . ASN B 1 347 ? 15.469 -41.375 -21.875 1 97.5 347 ASN B N 1
ATOM 5778 C CA . ASN B 1 347 ? 15.008 -40.062 -21.391 1 97.5 347 ASN B CA 1
ATOM 5779 C C . ASN B 1 347 ? 16.141 -39.062 -21.312 1 97.5 347 ASN B C 1
ATOM 5781 O O . ASN B 1 347 ? 15.945 -37.875 -21.531 1 97.5 347 ASN B O 1
ATOM 5785 N N . ALA B 1 348 ? 17.281 -39.469 -20.953 1 97.94 348 ALA B N 1
ATOM 5786 C CA . ALA B 1 348 ? 18.438 -38.562 -20.953 1 97.94 348 ALA B CA 1
ATOM 5787 C C . ALA B 1 348 ? 18.625 -37.906 -22.312 1 97.94 348 ALA B C 1
ATOM 5789 O O . ALA B 1 348 ? 18.734 -36.688 -22.422 1 97.94 348 ALA B O 1
ATOM 5790 N N . VAL B 1 349 ? 18.641 -38.812 -23.328 1 97.75 349 VAL B N 1
ATOM 5791 C CA . VAL B 1 349 ? 18.828 -38.312 -24.688 1 97.75 349 VAL B CA 1
ATOM 5792 C C . VAL B 1 349 ? 17.672 -37.375 -25.062 1 97.75 349 VAL B C 1
ATOM 5794 O O . VAL B 1 349 ? 17.906 -36.312 -25.656 1 97.75 349 VAL B O 1
ATOM 5797 N N . LYS B 1 350 ? 16.5 -37.75 -24.703 1 97.69 350 LYS B N 1
ATOM 5798 C CA . LYS B 1 350 ? 15.32 -36.938 -24.984 1 97.69 350 LYS B CA 1
ATOM 5799 C C . LYS B 1 350 ? 15.461 -35.531 -24.422 1 97.69 350 LYS B C 1
ATOM 5801 O O . LYS B 1 350 ? 15.266 -34.562 -25.141 1 97.69 350 LYS B O 1
ATOM 5806 N N . TYR B 1 351 ? 15.82 -35.406 -23.234 1 97.69 351 TYR B N 1
ATOM 5807 C CA . TYR B 1 351 ? 15.836 -34.125 -22.578 1 97.69 351 TYR B CA 1
ATOM 5808 C C . TYR B 1 351 ? 17.109 -33.344 -22.922 1 97.69 351 TYR B C 1
ATOM 5810 O O . TYR B 1 351 ? 17.109 -32.125 -22.938 1 97.69 351 TYR B O 1
ATOM 5818 N N . TYR B 1 352 ? 18.219 -34 -23.188 1 97.69 352 TYR B N 1
ATOM 5819 C CA . TYR B 1 352 ? 19.375 -33.312 -23.734 1 97.69 352 TYR B CA 1
ATOM 5820 C C . TYR B 1 352 ? 19.031 -32.656 -25.078 1 97.69 352 TYR B C 1
ATOM 5822 O O . TYR B 1 352 ? 19.422 -31.531 -25.344 1 97.69 352 TYR B O 1
ATOM 5830 N N . LYS B 1 353 ? 18.297 -33.375 -25.891 1 97.5 353 LYS B N 1
ATOM 5831 C CA . LYS B 1 353 ? 17.875 -32.844 -27.172 1 97.5 353 LYS B CA 1
ATOM 5832 C C . LYS B 1 353 ? 16.938 -31.641 -26.984 1 97.5 353 LYS B C 1
ATOM 5834 O O . LYS B 1 353 ? 17.047 -30.641 -27.703 1 97.5 353 LYS B O 1
ATOM 5839 N N . LYS B 1 354 ? 16.094 -31.812 -26.047 1 96.81 354 LYS B N 1
ATOM 5840 C CA . LYS B 1 354 ? 15.188 -30.719 -25.75 1 96.81 354 LYS B CA 1
ATOM 5841 C C . LYS B 1 354 ? 15.961 -29.484 -25.281 1 96.81 354 LYS B C 1
ATOM 5843 O O . LYS B 1 354 ? 15.625 -28.359 -25.672 1 96.81 354 LYS B O 1
ATOM 5848 N N . TYR B 1 355 ? 16.953 -29.625 -24.406 1 97.19 355 TYR B N 1
ATOM 5849 C CA . TYR B 1 355 ? 17.797 -28.531 -23.969 1 97.19 355 TYR B CA 1
ATOM 5850 C C . TYR B 1 355 ? 18.391 -27.797 -25.156 1 97.19 355 TYR B C 1
ATOM 5852 O O . TYR B 1 355 ? 18.297 -26.562 -25.25 1 97.19 355 TYR B O 1
ATOM 5860 N N . LEU B 1 356 ? 18.891 -28.531 -26.125 1 96.5 356 LEU B N 1
ATOM 5861 C CA . LEU B 1 356 ? 19.531 -27.938 -27.281 1 96.5 356 LEU B CA 1
ATOM 5862 C C . LEU B 1 356 ? 18.5 -27.25 -28.172 1 96.5 356 LEU B C 1
ATOM 5864 O O . LEU B 1 356 ? 18.797 -26.219 -28.797 1 96.5 356 LEU B O 1
ATOM 5868 N N . SER B 1 357 ? 17.344 -27.797 -28.266 1 96.31 357 SER B N 1
ATOM 5869 C CA . SER B 1 357 ? 16.297 -27.266 -29.141 1 96.31 357 SER B CA 1
ATOM 5870 C C . SER B 1 357 ? 15.812 -25.906 -28.656 1 96.31 357 SER B C 1
ATOM 5872 O O . SER B 1 357 ? 15.258 -25.125 -29.438 1 96.31 357 SER B O 1
ATOM 5874 N N . THR B 1 358 ? 15.984 -25.641 -27.375 1 95.06 358 THR B N 1
ATOM 5875 C CA . THR B 1 358 ? 15.539 -24.359 -26.828 1 95.06 358 THR B CA 1
ATOM 5876 C C . THR B 1 358 ? 16.531 -23.25 -27.172 1 95.06 358 THR B C 1
ATOM 5878 O O . THR B 1 358 ? 16.312 -22.078 -26.844 1 95.06 358 THR B O 1
ATOM 5881 N N . LYS B 1 359 ? 17.578 -23.562 -27.766 1 93.12 359 LYS B N 1
ATOM 5882 C CA . LYS B 1 359 ? 18.609 -22.625 -28.188 1 93.12 359 LYS B CA 1
ATOM 5883 C C . LYS B 1 359 ? 19.141 -21.828 -27 1 93.12 359 LYS B C 1
ATOM 5885 O O . LYS B 1 359 ? 19.047 -20.594 -26.984 1 93.12 359 LYS B O 1
ATOM 5890 N N . PRO B 1 360 ? 19.688 -22.562 -26.047 1 95.19 360 PRO B N 1
ATOM 5891 C CA . PRO B 1 360 ? 20.234 -21.875 -24.875 1 95.19 360 PRO B CA 1
ATOM 5892 C C . PRO B 1 360 ? 21.281 -20.812 -25.266 1 95.19 360 PRO B C 1
ATOM 5894 O O . PRO B 1 360 ? 21.938 -20.938 -26.297 1 95.19 360 PRO B O 1
ATOM 5897 N N . PRO B 1 361 ? 21.391 -19.766 -24.547 1 93.69 361 PRO B N 1
ATOM 5898 C CA . PRO B 1 361 ? 22.344 -18.703 -24.859 1 93.69 361 PRO B CA 1
ATOM 5899 C C . PRO B 1 361 ? 23.797 -19.188 -24.844 1 93.69 361 PRO B C 1
ATOM 5901 O O . PRO B 1 361 ? 24.297 -19.547 -23.781 1 93.69 361 PRO B O 1
ATOM 5904 N N . VAL B 1 362 ? 24.438 -19.047 -25.938 1 92.44 362 VAL B N 1
ATOM 5905 C CA . VAL B 1 362 ? 25.766 -19.594 -26.141 1 92.44 362 VAL B CA 1
ATOM 5906 C C . VAL B 1 362 ? 26.766 -18.859 -25.219 1 92.44 362 VAL B C 1
ATOM 5908 O O . VAL B 1 362 ? 27.625 -19.5 -24.609 1 92.44 362 VAL B O 1
ATOM 5911 N N . GLU B 1 363 ? 26.672 -17.656 -25.094 1 93.5 363 GLU B N 1
ATOM 5912 C CA . GLU B 1 363 ? 27.594 -16.828 -24.328 1 93.5 363 GLU B CA 1
ATOM 5913 C C . GLU B 1 363 ? 27.656 -17.266 -22.859 1 93.5 363 GLU B C 1
ATOM 5915 O O . GLU B 1 363 ? 28.719 -17.25 -22.234 1 93.5 363 GLU B O 1
ATOM 5920 N N . LYS B 1 364 ? 26.5 -17.859 -22.344 1 89.44 364 LYS B N 1
ATOM 5921 C CA . LYS B 1 364 ? 26.422 -18.156 -20.922 1 89.44 364 LYS B CA 1
ATOM 5922 C C . LYS B 1 364 ? 26.516 -19.672 -20.672 1 89.44 364 LYS B C 1
ATOM 5924 O O . LYS B 1 364 ? 26.875 -20.109 -19.578 1 89.44 364 LYS B O 1
ATOM 5929 N N . GLN B 1 365 ? 26.203 -20.469 -21.828 1 94.31 365 GLN B N 1
ATOM 5930 C CA . GLN B 1 365 ? 26.047 -21.891 -21.562 1 94.31 365 GLN B CA 1
ATOM 5931 C C . GLN B 1 365 ? 26.828 -22.734 -22.578 1 94.31 365 GLN B C 1
ATOM 5933 O O . GLN B 1 365 ? 26.438 -23.844 -22.906 1 94.31 365 GLN B O 1
ATOM 5938 N N . GLN B 1 366 ? 27.969 -22.234 -23.031 1 94.69 366 GLN B N 1
ATOM 5939 C CA . GLN B 1 366 ? 28.75 -22.906 -24.062 1 94.69 366 GLN B CA 1
ATOM 5940 C C . GLN B 1 366 ? 29.203 -24.297 -23.594 1 94.69 366 GLN B C 1
ATOM 5942 O O . GLN B 1 366 ? 29.094 -25.266 -24.344 1 94.69 366 GLN B O 1
ATOM 5947 N N . SER B 1 367 ? 29.719 -24.359 -22.406 1 95.56 367 SER B N 1
ATOM 5948 C CA . SER B 1 367 ? 30.219 -25.625 -21.891 1 95.56 367 SER B CA 1
ATOM 5949 C C . SER B 1 367 ? 29.125 -26.672 -21.797 1 95.56 367 SER B C 1
ATOM 5951 O O . SER B 1 367 ? 29.359 -27.844 -22.094 1 95.56 367 SER B O 1
ATOM 5953 N N . TYR B 1 368 ? 27.922 -26.219 -21.469 1 95.94 368 TYR B N 1
ATOM 5954 C CA . TYR B 1 368 ? 26.797 -27.125 -21.375 1 95.94 368 TYR B CA 1
ATOM 5955 C C . TYR B 1 368 ? 26.359 -27.609 -22.75 1 95.94 368 TYR B C 1
ATOM 5957 O O . TYR B 1 368 ? 26.016 -28.781 -22.922 1 95.94 368 TYR B O 1
ATOM 5965 N N . ILE B 1 369 ? 26.375 -26.703 -23.672 1 96.81 369 ILE B N 1
ATOM 5966 C CA . ILE B 1 369 ? 26 -27.031 -25.047 1 96.81 369 ILE B CA 1
ATOM 5967 C C . ILE B 1 369 ? 26.984 -28.062 -25.625 1 96.81 369 ILE B C 1
ATOM 5969 O O . ILE B 1 369 ? 26.578 -29.078 -26.172 1 96.81 369 ILE B O 1
ATOM 5973 N N . ASP B 1 370 ? 28.297 -27.781 -25.422 1 96.38 370 ASP B N 1
ATOM 5974 C CA . ASP B 1 370 ? 29.328 -28.672 -25.922 1 96.38 370 ASP B CA 1
ATOM 5975 C C . ASP B 1 370 ? 29.219 -30.062 -25.281 1 96.38 370 ASP B C 1
ATOM 5977 O O . ASP B 1 370 ? 29.281 -31.078 -25.969 1 96.38 370 ASP B O 1
ATOM 5981 N N . PHE B 1 371 ? 29.078 -30.047 -24.078 1 96.88 371 PHE B N 1
ATOM 5982 C CA . PHE B 1 371 ? 28.953 -31.312 -23.344 1 96.88 371 PHE B CA 1
ATOM 5983 C C . PHE B 1 371 ? 27.75 -32.094 -23.844 1 96.88 371 PHE B C 1
ATOM 5985 O O . PHE B 1 371 ? 27.844 -33.312 -24.094 1 96.88 371 PHE B O 1
ATOM 5992 N N . THR B 1 372 ? 26.625 -31.422 -23.875 1 96.81 372 THR B N 1
ATOM 5993 C CA . THR B 1 372 ? 25.359 -32.062 -24.266 1 96.81 372 THR B CA 1
ATOM 5994 C C . THR B 1 372 ? 25.469 -32.656 -25.656 1 96.81 372 THR B C 1
ATOM 5996 O O . THR B 1 372 ? 25 -33.781 -25.891 1 96.81 372 THR B O 1
ATOM 5999 N N . THR B 1 373 ? 26.016 -31.984 -26.578 1 96.25 373 THR B N 1
ATOM 6000 C CA . THR B 1 373 ? 26.172 -32.469 -27.953 1 96.25 373 THR B CA 1
ATOM 6001 C C . THR B 1 373 ? 27.016 -33.75 -28 1 96.25 373 THR B C 1
ATOM 6003 O O . THR B 1 373 ? 26.656 -34.719 -28.672 1 96.25 373 THR B O 1
ATOM 6006 N N . LYS B 1 374 ? 28.078 -33.719 -27.297 1 96.81 374 LYS B N 1
ATOM 6007 C CA . LYS B 1 374 ? 28.969 -34.875 -27.234 1 96.81 374 LYS B CA 1
ATOM 6008 C C . LYS B 1 374 ? 28.297 -36.031 -26.5 1 96.81 374 LYS B C 1
ATOM 6010 O O . LYS B 1 374 ? 28.406 -37.188 -26.906 1 96.81 374 LYS B O 1
ATOM 6015 N N . ARG B 1 375 ? 27.594 -35.719 -25.469 1 96.75 375 ARG B N 1
ATOM 6016 C CA . ARG B 1 375 ? 27.016 -36.75 -24.594 1 96.75 375 ARG B CA 1
ATOM 6017 C C . ARG B 1 375 ? 25.891 -37.5 -25.312 1 96.75 375 ARG B C 1
ATOM 6019 O O . ARG B 1 375 ? 25.734 -38.719 -25.125 1 96.75 375 ARG B O 1
ATOM 6026 N N . ILE B 1 376 ? 25.141 -36.812 -26.109 1 97.19 376 ILE B N 1
ATOM 6027 C CA . ILE B 1 376 ? 24.078 -37.438 -26.891 1 97.19 376 ILE B CA 1
ATOM 6028 C C . ILE B 1 376 ? 24.656 -38.5 -27.797 1 97.19 376 ILE B C 1
ATOM 6030 O O . ILE B 1 376 ? 24.109 -39.594 -27.906 1 97.19 376 ILE B O 1
ATOM 6034 N N . VAL B 1 377 ? 25.797 -38.219 -28.391 1 95.69 377 VAL B N 1
ATOM 6035 C CA . VAL B 1 377 ? 26.469 -39.156 -29.281 1 95.69 377 VAL B CA 1
ATOM 6036 C C . VAL B 1 377 ? 26.938 -40.375 -28.484 1 95.69 377 VAL B C 1
ATOM 6038 O O . VAL B 1 377 ? 26.75 -41.531 -28.906 1 95.69 377 VAL B O 1
ATOM 6041 N N . ASP B 1 378 ? 27.438 -40.125 -27.344 1 96.12 378 ASP B N 1
ATOM 6042 C CA . ASP B 1 378 ? 27.938 -41.188 -26.484 1 96.12 378 ASP B CA 1
ATOM 6043 C C . ASP B 1 378 ? 26.812 -42.125 -26.031 1 96.12 378 ASP B C 1
ATOM 6045 O O . ASP B 1 378 ? 27.016 -43.312 -25.891 1 96.12 378 ASP B O 1
ATOM 6049 N N . LEU B 1 379 ? 25.672 -41.531 -25.797 1 95.81 379 LEU B N 1
ATOM 6050 C CA . LEU B 1 379 ? 24.562 -42.312 -25.25 1 95.81 379 LEU B CA 1
ATOM 6051 C C . LEU B 1 379 ? 23.844 -43.094 -26.344 1 95.81 379 LEU B C 1
ATOM 6053 O O . LEU B 1 379 ? 23.203 -44.125 -26.047 1 95.81 379 LEU B O 1
ATOM 6057 N N . LYS B 1 380 ? 23.984 -42.75 -27.5 1 90.69 380 LYS B N 1
ATOM 6058 C CA . LYS B 1 380 ? 23.344 -43.438 -28.609 1 90.69 380 LYS B CA 1
ATOM 6059 C C . LYS B 1 380 ? 24.203 -44.594 -29.109 1 90.69 380 LYS B C 1
ATOM 6061 O O . LYS B 1 380 ? 23.75 -45.406 -29.891 1 90.69 380 LYS B O 1
ATOM 6066 N N . ARG B 1 381 ? 25.469 -44.625 -28.688 1 83.38 381 ARG B N 1
ATOM 6067 C CA . ARG B 1 381 ? 26.328 -45.75 -29.047 1 83.38 381 ARG B CA 1
ATOM 6068 C C . ARG B 1 381 ? 26.047 -46.969 -28.188 1 83.38 381 ARG B C 1
ATOM 6070 O O . ARG B 1 381 ? 25.703 -46.844 -27.016 1 83.38 381 ARG B O 1
#

Sequence (762 aa):
MKILNLIIICCLFTTATFAQQKDPKADSLLLEYYQTQKFAEAADYLKKIYPEPVANTKIITQLAYTSSMAGRLPDAEGYYQRLFNTDSTNIATLFSMAGIHARRGNNEKAIGFYKRIIKIDTLNFNAYKQLAGLSISDPAAATIYLTNANHINPQDAGIAFDLVVELIPMHQELIAEKVIDIALKADTANLTLLRGKAQISYALKKYPEAIEICKKLIINGDQSSQVINYKGISEFMLKKFADCITTFHLLDNGNMQNESSYYYLGMSHKALKQDAKAIYYLQQAITEGISPNTDTYYSEIADSYDRLHLPKKALTSYQRGLTFGEKPMVYYAMASIYDSNLKDTMNAVKYYKKYLSTKPPVEKQQSYIDFTTKRIVDLKRMKILNLIIICCLFTTATFAQQKDPKADSLLLEYYQTQKFAEAADYLKKIYPEPVANTKIITQLAYTSSMAGRLPDAEGYYQRLFNTDSTNIATLFSMAGIHARRGNNEKAIGFYKRIIKIDTLNFNAYKQLAGLSISDPAAATIYLTNANHINPQDAGIAFDLVVELIPMHQELIAEKVIDIALKADTANLTLLRGKAQISYALKKYPEAIEICKKLIINGDQSSQVINYKGISEFMLKKFADCITTFHLLDNGNMQNESSYYYLGMSHKALKQDAKAIYYLQQAITEGISPNTDTYYSEIADSYDRLHLPKKALTSYQRGLTFGEKPMVYYAMASIYDSNLKDTMNAVKYYKKYLSTKPPVEKQQSYIDFTTKRIVDLKR

InterPro domains:
  IPR011990 Tetratricopeptide-like helical domain superfamily [G3DSA:1.25.40.10] (28-168)
  IPR011990 Tetratricopeptide-like helical domain superfamily [G3DSA:1.25.40.10] (195-374)
  IPR011990 Tetratricopeptide-like helical domain superfamily [SSF48452] (33-362)
  IPR019734 Tetratricopeptide repeat [PF13174] (261-287)
  IPR019734 Tetratricopeptide repeat [PF13181] (330-360)
  IPR019734 Tetratricopeptide repeat [SM00028] (57-90)
  IPR019734 Tetratricopeptide repeat [SM00028] (91-124)
  IPR019734 Tetratricopeptide repeat [SM00028] (191-224)
  IPR019734 Tetratricopeptide repeat [SM00028] (259-292)
  IPR019734 Tetratricopeptide repeat [SM00028] (295-328)